Protein AF-A0A424YTF4-F1 (afdb_monomer_lite)

Secondary structure (DSSP, 8-state):
-HHHHHHHHHHHHHHHHHS--TT-------TT-S-------GGGGSHHHHHHHHHHHHHHHHHTS----GGGSGGG--S-SS----EEBTTS--EE-GGGGSGGG-HHHHHHHHHHHTEEEEESHHHHHHIIIII-----HHHHHHHHHHHHHHTTT--SS-TT-----GGGSTT-EEEEEES-HHHHTTS-TTTB--HHHHS-HHHHHHHHHHH-S-EEEEEE--HHHHHHS-THHHHHHHHHHHHHHHHHHTT--TT-HHHHHHHHIIIIITEEESB----GGG---SSSGGGB-HHHHHHHSTHHHH-TT-HHHHHHHHHHHHIIIIIIIIIIIITT-TTTTHHHHHTTTBTTHHHHHHHHHHHHHHHHTTTTTSS-STTPPP--HHHHHHHHHHHHHHHHHHHHH-HHHHHHT-SHHHHHHHHHHHHHHHHHHHHT-HHHHHHHHHHHHHHHHHHHT--SSTTTTHHHHHHHHHSS--STTT---GGG--TTSGGGSS-SSSHHHHHHHH-

InterPro domains:
  IPR003183 Methyl-coenzyme M reductase, alpha subunit, N-terminal [PF02745] (7-283)
  IPR008924 Methyl-coenzyme M reductase, alpha/beta subunit, C-terminal [G3DSA:1.20.840.10] (292-515)
  IPR008924 Methyl-coenzyme M reductase, alpha/beta subunit, C-terminal [SSF48081] (285-514)
  IPR009024 Methyl-coenzyme M reductase, ferredoxin-like fold [SSF55088] (4-284)
  IPR009047 Methyl-coenzyme M reductase, alpha subunit, C-termin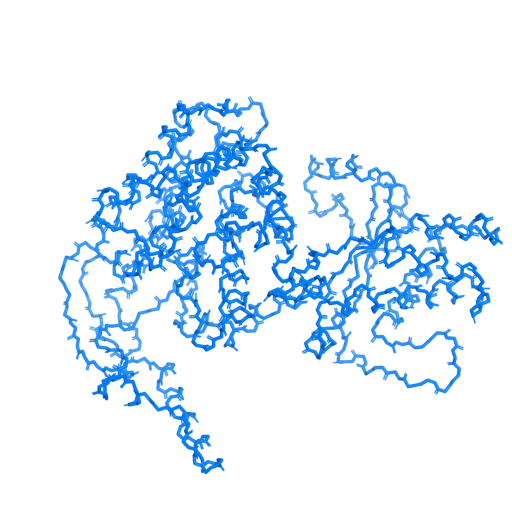al [PF02249] (290-514)
  IPR015811 Methyl-coenzyme M reductase, alpha subunit, N-terminal subdomain 1 [G3DSA:3.90.390.10] (6-116)
  IPR015823 Methyl-coenzyme M reductase, alpha subunit, N-terminal subdomain 2 [G3DSA:3.30.70.470] (117-291)
  IPR016212 Methyl coenzyme M reductase, alpha subunit [TIGR03256] (7-514)

Foldseek 3Di:
DLVVLVVLLQVQLCCFQCPQAQQLPSPGDHLQDPDDDFPLPAQNSHPVSVVVQVVQVVVCVVVVHHGDDQLVPPPSRGPRSGGQTWWAFAPDRDTHRLVCLFCVNDPVLVVLLLQLLQKKKAWCPLVQCLCCVVVVFDDDLVLVQLLQVQLQCPLQFHAQDDPPDDGDDCVQWVVWHKAKEFLPVVSQVSHDPVRYPYLPVQFDPVVSVVVSVVRPGIMMMITGHGSVVCVVDHSLVNLVSSLVSSLNSCCRSRVNPPDDPSSVSSSCRSNPVGMDFQFQAADDVLGDHTSAQLRHALLSLLVSDSVCRVCVFQLLVSLLSLLLSFLSRCQNVNQQPSVHHDPGDSLLRVLSGISSLLVSLLVVLQVVLCVPQVNLLTDDDPSADALDPVLLCVSLVVSLVVLVVCCNSRVSNCVSPVFLLSSLLSSLLSSLLSQCSRHVALLSSQLSSLVSQVVSCVVVVDHGPDCQCQCSVVRNVLSCDPDDLRDDRLSRHACNRVSNVHHRSPRSSSSSSND

Radius of gyration: 25.53 Å; chains: 1; bounding box: 65×65×68 Å

Sequence (515 aa):
MTTDRERKFKKQLEIKFTKEFGDNKQEGGSITDKANKYHRLGVDQDPRKREMKEAGQKIAKERGLVGYNPMMHCGGIPLGQRAITPSFVSGTDIMVEPDDLHYVNNAAMQQMWDDIRRTCVVGLDMAHETLEKRLGIEVTPETINHYLEVLNHALPGGAVVQEYMVETHPALVDDCYVKVFTGDDDLADEIDDQFLIDINKEFPEEQAEQLKESIGKTTWQAAHIPTVVSRTTDGGQTSRWIAMQVGMSFISAYNMCAGEAAVADLSYAAKHAAVVSMGDMLPARRARAPNEPGGLTFGHLSDIVQTSRITPEDPANIALEVVGAGCMLYDQIWLGSYMSGGVGFTQYATAAYTNNILDDNLYYDIDYINDKYDGAANTGTDNKIKPTIDVIKDIGTESTIYGLENYEKYPTALEDHFGGSQRATVMSAAAGAATAIATGHGNAGLSAWYLSMYLHKEAHGRLGFFGYDLQDQCGATNVFSYQSDEGAPVELRGPNYPNYAMNVGHQGGYAAITS

Structure (mmCIF, N/CA/C/O backbone):
data_AF-A0A424YTF4-F1
#
_entry.id   AF-A0A424YTF4-F1
#
loop_
_atom_site.group_PDB
_atom_site.id
_atom_site.type_symbol
_atom_site.label_atom_id
_atom_site.label_alt_id
_atom_site.label_comp_id
_atom_site.label_asym_id
_atom_site.label_entity_id
_atom_site.label_seq_id
_atom_site.pdbx_PDB_ins_code
_atom_site.Cartn_x
_atom_site.Cartn_y
_atom_site.Cartn_z
_atom_site.occupancy
_atom_site.B_iso_or_equiv
_atom_site.auth_seq_id
_atom_site.auth_comp_id
_atom_site.auth_asym_id
_atom_site.auth_atom_id
_atom_site.pdbx_PDB_model_num
ATOM 1 N N . MET A 1 1 ? 21.476 14.503 5.468 1.00 52.72 1 MET A N 1
ATOM 2 C CA . MET A 1 1 ? 21.260 13.096 5.049 1.00 52.72 1 MET A CA 1
ATOM 3 C C . MET A 1 1 ? 21.361 12.945 3.529 1.00 52.72 1 MET A C 1
ATOM 5 O O . MET A 1 1 ? 21.879 11.941 3.055 1.00 52.72 1 MET A O 1
ATOM 9 N N . THR A 1 2 ? 21.004 13.979 2.770 1.00 51.44 2 THR A N 1
ATOM 10 C CA . THR A 1 2 ? 21.038 14.059 1.298 1.00 51.44 2 THR A CA 1
ATOM 11 C C . THR A 1 2 ? 22.383 13.727 0.671 1.00 51.44 2 THR A C 1
ATOM 13 O O . THR A 1 2 ? 22.436 12.896 -0.222 1.00 51.44 2 THR A O 1
ATOM 16 N N . THR A 1 3 ? 23.502 14.240 1.200 1.00 58.59 3 THR A N 1
ATOM 17 C CA . THR A 1 3 ? 24.827 13.867 0.663 1.00 58.59 3 THR A CA 1
ATOM 18 C C . THR A 1 3 ? 25.112 12.367 0.766 1.00 58.59 3 THR A C 1
ATOM 20 O O . THR A 1 3 ? 25.898 11.852 -0.020 1.00 58.59 3 THR A O 1
ATOM 23 N N . ASP A 1 4 ? 24.533 11.647 1.734 1.00 65.38 4 ASP A N 1
ATOM 24 C CA . ASP A 1 4 ? 24.698 10.194 1.871 1.00 65.38 4 ASP A CA 1
ATOM 25 C C . ASP A 1 4 ? 23.806 9.421 0.883 1.00 65.38 4 ASP A C 1
ATOM 27 O O . ASP A 1 4 ? 24.261 8.461 0.261 1.00 65.38 4 ASP A O 1
ATOM 31 N N . ARG A 1 5 ? 22.572 9.891 0.647 1.00 64.88 5 ARG A N 1
ATOM 32 C CA . ARG A 1 5 ? 21.644 9.330 -0.356 1.00 64.88 5 ARG A CA 1
ATOM 33 C C . ARG A 1 5 ? 22.096 9.616 -1.796 1.00 64.88 5 ARG A C 1
ATOM 35 O O . ARG A 1 5 ? 22.134 8.683 -2.593 1.00 64.88 5 ARG A O 1
ATOM 42 N N . GLU A 1 6 ? 22.595 10.818 -2.085 1.00 64.44 6 GLU A N 1
ATOM 43 C CA . GLU A 1 6 ? 23.244 11.176 -3.360 1.00 64.44 6 GLU A CA 1
ATOM 44 C C . GLU A 1 6 ? 24.445 10.263 -3.640 1.00 64.44 6 GLU A C 1
ATOM 46 O O . GLU A 1 6 ? 24.660 9.779 -4.758 1.00 64.44 6 GLU A O 1
ATOM 51 N N . ARG A 1 7 ? 25.221 9.956 -2.592 1.00 72.25 7 ARG A N 1
ATOM 52 C CA . ARG A 1 7 ? 26.309 8.976 -2.664 1.00 72.25 7 ARG A CA 1
ATOM 53 C C . ARG A 1 7 ? 25.785 7.561 -2.938 1.00 72.25 7 ARG A C 1
ATOM 55 O O . ARG A 1 7 ? 26.425 6.848 -3.712 1.00 72.25 7 ARG A O 1
ATOM 62 N N . LYS A 1 8 ? 24.640 7.151 -2.372 1.00 87.00 8 LYS A N 1
ATOM 63 C CA . LYS A 1 8 ? 24.016 5.836 -2.634 1.00 87.00 8 LYS A CA 1
ATOM 64 C C . LYS A 1 8 ? 23.483 5.711 -4.064 1.00 87.00 8 LYS A C 1
ATOM 66 O O . LYS A 1 8 ? 23.843 4.739 -4.725 1.00 87.00 8 LYS A O 1
ATOM 71 N N . PHE A 1 9 ? 22.720 6.688 -4.557 1.00 90.75 9 PHE A N 1
ATOM 72 C CA . PHE A 1 9 ? 22.217 6.746 -5.937 1.00 90.75 9 PHE A CA 1
ATOM 73 C C . PHE A 1 9 ? 23.354 6.568 -6.956 1.00 90.75 9 PHE A C 1
ATOM 75 O O . PHE A 1 9 ? 23.346 5.639 -7.768 1.00 90.75 9 PHE A O 1
ATOM 82 N N . LYS A 1 10 ? 24.408 7.389 -6.850 1.00 93.31 10 LYS A N 1
ATOM 83 C CA . LYS A 1 10 ? 25.562 7.329 -7.763 1.00 93.31 10 LYS A CA 1
ATOM 84 C C . LYS A 1 10 ? 26.305 6.000 -7.667 1.00 93.31 10 LYS A C 1
ATOM 86 O O . LYS A 1 10 ? 26.603 5.399 -8.696 1.00 93.31 10 LYS A O 1
ATOM 91 N N . LYS A 1 11 ? 26.571 5.520 -6.445 1.00 92.25 11 LYS A N 1
ATOM 92 C CA . LYS A 1 11 ? 27.257 4.239 -6.196 1.00 92.25 11 LYS A CA 1
ATOM 93 C C . LYS A 1 11 ? 26.489 3.065 -6.804 1.00 92.25 11 LYS A C 1
ATOM 95 O O . LYS A 1 11 ? 27.097 2.182 -7.404 1.00 92.25 11 LYS A O 1
ATOM 100 N N . GLN A 1 12 ? 25.171 3.027 -6.637 1.00 93.81 12 GLN A N 1
ATOM 101 C CA . GLN A 1 12 ? 24.347 1.929 -7.139 1.00 93.81 12 GLN A CA 1
ATOM 102 C C . GLN A 1 12 ? 24.216 1.966 -8.659 1.00 93.81 12 GLN A C 1
ATOM 104 O O . GLN A 1 12 ? 24.356 0.919 -9.288 1.00 93.81 12 GLN A O 1
ATOM 109 N N . LEU A 1 13 ? 24.058 3.148 -9.266 1.00 95.50 13 LEU A N 1
ATOM 110 C CA . LEU A 1 13 ? 24.103 3.278 -10.724 1.00 95.50 13 LEU A CA 1
ATOM 111 C C . LEU A 1 13 ? 25.470 2.916 -11.305 1.00 95.50 13 LEU A C 1
ATOM 113 O O . LEU A 1 13 ? 25.534 2.302 -12.368 1.00 95.50 13 LEU A O 1
ATOM 117 N N . GLU A 1 14 ? 26.557 3.255 -10.611 1.00 95.12 14 GLU A N 1
ATOM 118 C CA . GLU A 1 14 ? 27.898 2.837 -11.008 1.00 95.12 14 GLU A CA 1
ATOM 119 C C . GLU A 1 14 ? 27.985 1.310 -11.014 1.00 95.12 14 GLU A C 1
ATOM 121 O O . GLU A 1 14 ? 28.302 0.722 -12.041 1.00 95.12 14 GLU A O 1
ATOM 126 N N . ILE A 1 15 ? 27.594 0.638 -9.928 1.00 94.56 15 ILE A N 1
ATOM 127 C CA . ILE A 1 15 ? 27.599 -0.830 -9.894 1.00 94.56 15 ILE A CA 1
ATOM 128 C C . ILE A 1 15 ? 26.687 -1.421 -10.982 1.00 94.56 15 ILE A C 1
ATOM 130 O O . ILE A 1 15 ? 27.102 -2.339 -11.681 1.00 94.56 15 ILE A O 1
ATOM 134 N N . LYS A 1 16 ? 25.476 -0.886 -11.158 1.00 96.31 16 LYS A N 1
ATOM 135 C CA . LYS A 1 16 ? 24.476 -1.389 -12.111 1.00 96.31 16 LYS A CA 1
ATOM 136 C C . LYS A 1 16 ? 24.934 -1.311 -13.570 1.00 96.31 16 LYS A C 1
ATOM 138 O O . LYS A 1 16 ? 24.582 -2.194 -14.351 1.00 96.31 16 LYS A O 1
ATOM 143 N N . PHE A 1 17 ? 25.666 -0.262 -13.950 1.00 96.81 17 PHE A N 1
ATOM 144 C CA . PHE A 1 17 ? 25.987 0.023 -15.354 1.00 96.81 17 PHE A CA 1
ATOM 145 C C . PHE A 1 17 ? 27.470 -0.084 -15.717 1.00 96.81 17 PHE A C 1
ATOM 147 O O . PHE A 1 17 ? 27.778 -0.164 -16.902 1.00 96.81 17 PHE A O 1
ATOM 154 N N . THR A 1 18 ? 28.387 -0.098 -14.747 1.00 95.19 18 THR A N 1
ATOM 155 C CA . THR A 1 18 ? 29.839 -0.150 -15.012 1.00 95.19 18 THR A CA 1
ATOM 156 C C . THR A 1 18 ? 30.505 -1.421 -14.492 1.00 95.19 18 THR A C 1
ATOM 158 O O . THR A 1 18 ? 31.697 -1.623 -14.735 1.00 95.19 18 THR A O 1
ATOM 161 N N . LYS A 1 19 ? 29.757 -2.295 -13.805 1.00 95.44 19 LYS A N 1
ATOM 162 C CA . LYS A 1 19 ? 30.227 -3.613 -13.367 1.00 95.44 19 LYS A CA 1
ATOM 163 C C . LYS A 1 19 ? 29.386 -4.726 -13.972 1.00 95.44 19 LYS A C 1
ATOM 165 O O . LYS A 1 19 ? 28.186 -4.578 -14.199 1.00 95.44 19 LYS A O 1
ATOM 170 N N . GLU A 1 20 ? 30.048 -5.850 -14.216 1.00 96.81 20 GLU A N 1
ATOM 171 C CA . GLU A 1 20 ? 29.421 -6.995 -14.850 1.00 96.81 20 GLU A CA 1
ATOM 172 C C . GLU A 1 20 ? 28.371 -7.607 -13.921 1.00 96.81 20 GLU A C 1
ATOM 174 O O . GLU A 1 20 ? 28.568 -7.733 -12.709 1.00 96.81 20 GLU A O 1
ATOM 179 N N . PHE A 1 21 ? 27.253 -8.002 -14.520 1.00 97.06 21 PHE A N 1
ATOM 180 C CA . PHE A 1 21 ? 26.194 -8.747 -13.865 1.00 97.06 21 PHE A CA 1
ATOM 181 C C . PHE A 1 21 ? 25.816 -9.941 -14.737 1.00 97.06 21 PHE A C 1
ATOM 183 O O . PHE A 1 21 ? 25.440 -9.777 -15.901 1.00 97.06 21 PHE A O 1
ATOM 190 N N . GLY A 1 22 ? 25.978 -11.149 -14.195 1.00 96.81 22 GLY A N 1
ATOM 191 C CA . GLY A 1 22 ? 25.961 -12.358 -15.010 1.00 96.81 22 GLY A CA 1
ATOM 192 C C . GLY A 1 22 ? 27.094 -12.332 -16.037 1.00 96.81 22 GLY A C 1
ATOM 193 O O . GLY A 1 22 ? 28.249 -12.162 -15.671 1.00 96.81 22 GLY A O 1
ATOM 194 N N . ASP A 1 23 ? 26.736 -12.469 -17.310 1.00 97.62 23 ASP A N 1
ATOM 195 C CA . ASP A 1 23 ? 27.637 -12.412 -18.465 1.00 97.62 23 ASP A CA 1
ATOM 196 C C . ASP A 1 23 ? 27.289 -11.208 -19.375 1.00 97.62 23 ASP A C 1
ATOM 198 O O . ASP A 1 23 ? 27.420 -11.278 -20.602 1.00 97.62 23 ASP A O 1
ATOM 202 N N . ASN A 1 24 ? 26.755 -10.112 -18.808 1.00 97.25 24 ASN A N 1
ATOM 203 C CA . ASN A 1 24 ? 26.277 -8.938 -19.560 1.00 97.25 24 ASN A CA 1
ATOM 204 C C . ASN A 1 24 ? 27.387 -8.045 -20.146 1.00 97.25 24 ASN A C 1
ATOM 206 O O . ASN A 1 24 ? 27.088 -7.148 -20.946 1.00 97.25 24 ASN A O 1
ATOM 210 N N . LYS A 1 25 ? 28.655 -8.305 -19.790 1.00 96.69 25 LYS A N 1
ATOM 211 C CA . LYS A 1 25 ? 29.852 -7.599 -20.277 1.00 96.69 25 LYS A CA 1
ATOM 212 C C . LYS A 1 25 ? 29.851 -6.087 -20.035 1.00 96.69 25 LYS A C 1
ATOM 214 O O . LYS A 1 25 ? 30.463 -5.337 -20.797 1.00 96.69 25 LYS A O 1
ATOM 219 N N . GLN A 1 26 ? 29.151 -5.608 -19.007 1.00 94.94 26 GLN A N 1
ATOM 220 C CA . GLN A 1 26 ? 29.313 -4.229 -18.537 1.00 94.94 26 GLN A CA 1
ATOM 221 C C . GLN A 1 26 ? 30.628 -4.123 -17.744 1.00 94.94 26 GLN A C 1
ATOM 223 O O . GLN A 1 26 ? 30.646 -4.249 -16.532 1.00 94.94 26 GLN A O 1
ATOM 228 N N . GLU A 1 27 ? 31.757 -3.948 -18.434 1.00 88.69 27 GLU A N 1
ATOM 229 C CA . GLU A 1 27 ? 33.110 -4.012 -17.839 1.00 88.69 27 GLU A CA 1
ATOM 230 C C . GLU A 1 27 ? 33.762 -2.626 -17.626 1.00 88.69 27 GLU A C 1
ATOM 232 O O . GLU A 1 27 ? 34.988 -2.496 -17.596 1.00 88.69 27 GLU A O 1
ATOM 237 N N . GLY A 1 28 ? 32.963 -1.563 -17.515 1.00 90.31 28 GLY A N 1
ATOM 238 C CA . GLY A 1 28 ? 33.446 -0.213 -17.219 1.00 90.31 28 GLY A CA 1
ATOM 239 C C . GLY A 1 28 ? 32.563 0.892 -17.793 1.00 90.31 28 GLY A C 1
ATOM 240 O O . GLY A 1 28 ? 31.452 0.644 -18.251 1.00 90.31 28 GLY A O 1
ATOM 241 N N . GLY A 1 29 ? 33.082 2.120 -17.776 1.00 92.69 29 GLY A N 1
ATOM 242 C CA . GLY A 1 29 ? 32.375 3.334 -18.198 1.00 92.69 29 GLY A CA 1
ATOM 243 C C . GLY A 1 29 ? 32.126 4.291 -17.035 1.00 92.69 29 GLY A C 1
ATOM 244 O O . GLY A 1 29 ? 32.526 4.028 -15.900 1.00 92.69 29 GLY A O 1
ATOM 245 N N . SER A 1 30 ? 31.482 5.416 -17.330 1.00 94.75 30 SER A N 1
ATOM 246 C CA . SER A 1 30 ? 31.022 6.392 -16.344 1.00 94.75 30 SER A CA 1
ATOM 247 C C . SER A 1 30 ? 29.502 6.506 -16.371 1.00 94.75 30 SER A C 1
ATOM 249 O O . SER A 1 30 ? 28.879 6.472 -17.430 1.00 94.75 30 SER A O 1
ATOM 251 N N . ILE A 1 31 ? 28.896 6.758 -15.209 1.00 95.50 31 ILE A N 1
ATOM 252 C CA . ILE A 1 31 ? 27.454 7.030 -15.092 1.00 95.50 31 ILE A CA 1
ATOM 253 C C . ILE A 1 31 ? 27.006 8.318 -15.810 1.00 95.50 31 ILE A C 1
ATOM 255 O O . ILE A 1 31 ? 25.814 8.560 -15.980 1.00 95.50 31 ILE A O 1
ATOM 259 N N . THR A 1 32 ? 27.957 9.150 -16.238 1.00 96.94 32 THR A N 1
ATOM 260 C CA . THR A 1 32 ? 27.725 10.384 -17.005 1.00 96.94 32 THR A CA 1
ATOM 261 C C . THR A 1 32 ? 27.920 10.213 -18.517 1.00 96.94 32 THR A C 1
ATOM 263 O O . THR A 1 32 ? 27.684 11.157 -19.277 1.00 96.94 32 THR A O 1
ATOM 266 N N . ASP A 1 33 ? 28.344 9.032 -18.981 1.00 96.81 33 ASP A N 1
ATOM 267 C CA . ASP A 1 33 ? 28.593 8.787 -20.401 1.00 96.81 33 ASP A CA 1
ATOM 268 C C . ASP A 1 33 ? 27.283 8.739 -21.196 1.00 96.81 33 ASP A C 1
ATOM 270 O O . ASP A 1 33 ? 26.333 8.044 -20.848 1.00 96.81 33 ASP A O 1
ATOM 274 N N . LYS A 1 34 ? 27.237 9.458 -22.324 1.00 97.06 34 LYS A N 1
ATOM 275 C CA . LYS A 1 34 ? 26.052 9.527 -23.205 1.00 97.06 34 LYS A CA 1
ATOM 276 C C . LYS A 1 34 ? 25.992 8.414 -24.253 1.00 97.06 34 LYS A C 1
ATOM 278 O O . LYS A 1 34 ? 25.061 8.373 -25.053 1.00 97.06 34 LYS A O 1
ATOM 283 N N . ALA A 1 35 ? 27.006 7.556 -24.302 1.00 94.81 35 ALA A N 1
ATOM 284 C CA . ALA A 1 35 ? 27.104 6.472 -25.264 1.00 94.81 35 ALA A CA 1
ATOM 285 C C . ALA A 1 35 ? 27.594 5.205 -24.567 1.00 94.81 35 ALA A C 1
ATOM 287 O O . ALA A 1 35 ? 28.583 5.239 -23.844 1.00 94.81 35 ALA A O 1
ATOM 288 N N . ASN A 1 36 ? 26.930 4.086 -24.850 1.00 93.19 36 ASN A N 1
ATOM 289 C CA . ASN A 1 36 ? 27.323 2.765 -24.377 1.00 93.19 36 ASN A CA 1
ATOM 290 C C . ASN A 1 36 ? 27.306 1.759 -25.542 1.00 93.19 36 ASN A C 1
ATOM 292 O O . ASN A 1 36 ? 26.618 1.945 -26.551 1.00 93.19 36 ASN A O 1
ATOM 296 N N . LYS A 1 37 ? 28.084 0.682 -25.421 1.00 94.62 37 LYS A N 1
ATOM 297 C CA . LYS A 1 37 ? 28.146 -0.401 -26.401 1.00 94.62 37 LYS A CA 1
ATOM 298 C C . LYS A 1 37 ? 27.124 -1.482 -26.056 1.00 94.62 37 LYS A C 1
ATOM 300 O O . LYS A 1 37 ? 27.206 -2.135 -25.023 1.00 94.62 37 LYS A O 1
ATOM 305 N N . TYR A 1 38 ? 26.211 -1.760 -26.984 1.00 96.62 38 TYR A N 1
ATOM 306 C CA . TYR A 1 38 ? 25.272 -2.875 -26.850 1.00 96.62 38 TYR A CA 1
ATOM 307 C C . TYR A 1 38 ? 25.831 -4.155 -27.476 1.00 96.62 38 TYR A C 1
ATOM 309 O O . TYR A 1 38 ? 26.050 -4.233 -28.688 1.00 96.62 38 TYR A O 1
ATOM 317 N N . HIS A 1 39 ? 26.049 -5.171 -26.640 1.00 96.88 39 HIS A N 1
ATOM 318 C CA . HIS A 1 39 ? 26.687 -6.432 -27.027 1.00 96.88 39 HIS A CA 1
ATOM 319 C C . HIS A 1 39 ? 25.746 -7.445 -27.694 1.00 96.88 39 HIS A C 1
ATOM 321 O O . HIS A 1 39 ? 26.234 -8.409 -28.279 1.00 96.88 39 HIS A O 1
ATOM 327 N N . ARG A 1 40 ? 24.422 -7.220 -27.651 1.00 97.31 40 ARG A N 1
ATOM 328 C CA . ARG A 1 40 ? 23.401 -8.072 -28.295 1.00 97.31 40 ARG A CA 1
ATOM 329 C C . ARG A 1 40 ? 23.496 -9.547 -27.892 1.00 97.31 40 ARG A C 1
ATOM 331 O O . ARG A 1 40 ? 23.355 -10.439 -28.724 1.00 97.31 40 ARG A O 1
ATOM 338 N N . LEU A 1 41 ? 23.755 -9.789 -26.610 1.00 97.69 41 LEU A N 1
ATOM 339 C CA . LEU A 1 41 ? 23.998 -11.124 -26.057 1.00 97.69 41 LEU A CA 1
ATOM 340 C C . LEU A 1 41 ? 22.709 -11.943 -25.897 1.00 97.69 41 LEU A C 1
ATOM 342 O O . LEU A 1 41 ? 22.762 -13.156 -25.713 1.00 97.69 41 LEU A O 1
ATOM 346 N N . GLY A 1 42 ? 21.548 -11.294 -26.003 1.00 97.75 42 GLY A N 1
ATOM 347 C CA . GLY A 1 42 ? 20.262 -11.945 -25.823 1.00 97.75 42 GLY A CA 1
ATOM 348 C C . GLY A 1 42 ? 20.002 -12.267 -24.351 1.00 97.75 42 GLY A C 1
ATOM 349 O O . GLY A 1 42 ? 20.625 -11.704 -23.452 1.00 97.75 42 GLY A O 1
ATOM 350 N N . VAL A 1 43 ? 19.084 -13.198 -24.105 1.00 97.44 43 VAL A N 1
ATOM 351 C CA . VAL A 1 43 ? 18.728 -13.643 -22.749 1.00 97.44 43 VAL A CA 1
ATOM 352 C C . VAL A 1 43 ? 19.844 -14.419 -22.052 1.00 97.44 43 VAL A C 1
ATOM 354 O O . VAL A 1 43 ? 19.831 -14.525 -20.836 1.00 97.44 43 VAL A O 1
ATOM 357 N N . ASP A 1 44 ? 20.813 -14.947 -22.801 1.00 97.75 44 ASP A N 1
ATOM 358 C CA . ASP A 1 44 ? 21.845 -15.831 -22.250 1.00 97.75 44 ASP A CA 1
ATOM 359 C C . ASP A 1 44 ? 22.903 -15.077 -21.417 1.00 97.75 44 ASP A C 1
ATOM 361 O O . ASP A 1 44 ? 23.721 -15.714 -20.759 1.00 97.75 44 ASP A O 1
ATOM 365 N N . GLN A 1 45 ? 22.866 -13.739 -21.414 1.00 98.12 45 GLN A N 1
ATOM 366 C CA . GLN A 1 45 ? 23.706 -12.904 -20.548 1.00 98.12 45 GLN A CA 1
ATOM 367 C C . GLN A 1 45 ? 23.285 -12.933 -19.074 1.00 98.12 45 GLN A C 1
ATOM 369 O O . GLN A 1 45 ? 24.076 -12.600 -18.200 1.00 98.12 45 GLN A O 1
ATOM 374 N N . ASP A 1 46 ? 22.033 -13.286 -18.800 1.00 98.56 46 ASP A N 1
ATOM 375 C CA . ASP A 1 46 ? 21.427 -13.187 -17.479 1.00 98.56 46 ASP A CA 1
ATOM 376 C C . ASP A 1 46 ? 21.221 -14.610 -16.919 1.00 98.56 46 ASP A C 1
ATOM 378 O O . ASP A 1 46 ? 20.640 -15.473 -17.597 1.00 98.56 46 ASP A O 1
ATOM 382 N N . PRO A 1 47 ? 21.739 -14.915 -15.715 1.00 98.25 47 PRO A N 1
ATOM 383 C CA . PRO A 1 47 ? 21.630 -16.247 -15.134 1.00 98.25 47 PRO A CA 1
ATOM 384 C C . PRO A 1 47 ? 20.178 -16.639 -14.830 1.00 98.25 47 PRO A C 1
ATOM 386 O O . PRO A 1 47 ? 19.798 -17.775 -15.127 1.00 98.25 47 PRO A O 1
ATOM 389 N N . ARG A 1 48 ? 19.337 -15.717 -14.346 1.00 98.56 48 ARG A N 1
ATOM 390 C CA . ARG A 1 48 ? 17.913 -15.973 -14.102 1.00 98.56 48 ARG A CA 1
ATOM 391 C C . ARG A 1 48 ? 17.172 -16.256 -15.405 1.00 98.56 48 ARG A C 1
ATOM 393 O O . ARG A 1 48 ? 16.397 -17.210 -15.487 1.00 98.56 48 ARG A O 1
ATOM 400 N N . LYS A 1 49 ? 17.447 -15.508 -16.475 1.00 98.56 49 LYS A N 1
ATOM 401 C CA . LYS A 1 49 ? 16.840 -15.778 -17.789 1.00 98.56 49 LYS A CA 1
ATOM 402 C C . LYS A 1 49 ? 17.246 -17.133 -18.368 1.00 98.56 49 LYS A C 1
ATOM 404 O O . LYS A 1 49 ? 16.411 -17.784 -19.009 1.00 98.56 49 LYS A O 1
ATOM 409 N N . ARG A 1 50 ? 18.494 -17.570 -18.159 1.00 98.31 50 ARG A N 1
ATOM 410 C CA . ARG A 1 50 ? 18.951 -18.918 -18.545 1.00 98.31 50 ARG A CA 1
ATOM 411 C C . ARG A 1 50 ? 18.188 -19.999 -17.788 1.00 98.31 50 ARG A C 1
ATOM 413 O O . ARG A 1 50 ? 17.650 -20.900 -18.428 1.00 98.31 50 ARG A O 1
ATOM 420 N N . GLU A 1 51 ? 18.043 -19.851 -16.475 1.00 98.62 51 GLU A N 1
ATOM 421 C CA . GLU A 1 51 ? 17.240 -20.762 -15.653 1.00 98.62 51 GLU A CA 1
ATOM 422 C C . GLU A 1 51 ? 15.790 -20.853 -16.163 1.00 98.62 51 GLU A C 1
ATOM 424 O O . GLU A 1 51 ? 15.274 -21.946 -16.408 1.00 98.62 51 GLU A O 1
ATOM 429 N N . MET A 1 52 ? 15.145 -19.711 -16.429 1.00 98.56 52 MET A N 1
ATOM 430 C CA . MET A 1 52 ? 13.775 -19.668 -16.962 1.00 98.56 52 MET A CA 1
ATOM 431 C C . MET A 1 52 ? 13.657 -20.365 -18.324 1.00 98.56 52 MET A C 1
ATOM 433 O O . MET A 1 52 ? 12.673 -21.059 -18.594 1.00 98.56 52 MET A O 1
ATOM 437 N N . LYS A 1 53 ? 14.651 -20.189 -19.205 1.00 97.75 53 LYS A N 1
ATOM 438 C CA . LYS A 1 53 ? 14.708 -20.839 -20.524 1.00 97.75 53 LYS A CA 1
ATOM 439 C C . LYS A 1 53 ? 14.796 -22.359 -20.381 1.00 97.75 53 LYS A C 1
ATOM 441 O O . LYS A 1 53 ? 14.049 -23.065 -21.058 1.00 97.75 53 LYS A O 1
ATOM 446 N N . GLU A 1 54 ? 15.653 -22.859 -19.495 1.00 98.12 54 GLU A N 1
ATOM 447 C CA . GLU A 1 54 ? 15.800 -24.294 -19.224 1.00 98.12 54 GLU A CA 1
ATOM 448 C C . GLU A 1 54 ? 14.523 -24.895 -18.621 1.00 98.12 54 GLU A C 1
ATOM 450 O O . GLU A 1 54 ? 14.009 -25.901 -19.123 1.00 98.12 54 GLU A O 1
ATOM 455 N N . ALA A 1 55 ? 13.951 -24.241 -17.605 1.00 98.31 55 ALA A N 1
ATOM 456 C CA . ALA A 1 55 ? 12.695 -24.656 -16.987 1.00 98.31 55 ALA A CA 1
ATOM 457 C C . ALA A 1 55 ? 11.543 -24.686 -18.005 1.00 98.31 55 ALA A C 1
ATOM 459 O O . ALA A 1 55 ? 10.807 -25.672 -18.096 1.00 98.31 55 ALA A O 1
ATOM 460 N N . GLY A 1 56 ? 11.423 -23.644 -18.834 1.00 97.88 56 GLY A N 1
ATOM 461 C CA . GLY A 1 56 ? 10.416 -23.551 -19.890 1.00 97.88 56 GLY A CA 1
ATOM 462 C C . GLY A 1 56 ? 10.496 -24.694 -20.902 1.00 97.88 56 GLY A C 1
ATOM 463 O O . GLY A 1 56 ? 9.470 -25.283 -21.256 1.00 97.88 56 GLY A O 1
ATOM 464 N N . GLN A 1 57 ? 11.709 -25.054 -21.327 1.00 97.25 57 GLN A N 1
ATOM 465 C CA . GLN A 1 57 ? 11.950 -26.169 -22.246 1.00 97.25 57 GLN A CA 1
ATOM 466 C C . GLN A 1 57 ? 11.629 -27.526 -21.610 1.00 97.25 57 GLN A C 1
ATOM 468 O O . GLN A 1 57 ? 11.000 -28.372 -22.254 1.00 97.25 57 GLN A O 1
ATOM 473 N N . LYS A 1 58 ? 12.014 -27.726 -20.343 1.00 98.06 58 LYS A N 1
ATOM 474 C CA . LYS A 1 58 ? 11.692 -28.937 -19.580 1.00 98.06 58 LYS A CA 1
ATOM 475 C C . LYS A 1 58 ? 10.178 -29.124 -19.458 1.00 98.06 58 LYS A C 1
ATOM 477 O O . LYS A 1 58 ? 9.665 -30.166 -19.862 1.00 98.06 58 LYS A O 1
ATOM 482 N N . ILE A 1 59 ? 9.463 -28.091 -19.010 1.00 98.31 59 ILE A N 1
ATOM 483 C CA . ILE A 1 59 ? 8.000 -28.106 -18.863 1.00 98.31 59 ILE A CA 1
ATOM 484 C C . ILE A 1 59 ? 7.323 -28.379 -20.207 1.00 98.31 59 ILE A C 1
ATOM 486 O O . ILE A 1 59 ? 6.417 -29.207 -20.281 1.00 98.31 59 ILE A O 1
ATOM 490 N N . ALA A 1 60 ? 7.766 -27.714 -21.280 1.00 98.00 60 ALA A N 1
ATOM 491 C CA . ALA A 1 60 ? 7.195 -27.901 -22.611 1.00 98.00 60 ALA A CA 1
ATOM 492 C C . ALA A 1 60 ? 7.297 -29.358 -23.086 1.00 98.00 60 ALA A C 1
ATOM 494 O O . ALA A 1 60 ? 6.343 -29.895 -23.653 1.00 98.00 60 ALA A O 1
ATOM 495 N N . LYS A 1 61 ? 8.437 -30.005 -22.815 1.00 97.62 61 LYS A N 1
ATOM 496 C CA . LYS A 1 61 ? 8.669 -31.418 -23.122 1.00 97.62 61 LYS A CA 1
ATOM 497 C C . LYS A 1 61 ? 7.805 -32.340 -22.263 1.00 97.62 61 LYS A C 1
ATOM 499 O O . LYS A 1 61 ? 7.184 -33.244 -22.810 1.00 97.62 61 LYS A O 1
ATOM 504 N N . GLU A 1 62 ? 7.762 -32.119 -20.951 1.00 98.00 62 GLU A N 1
ATOM 505 C CA . GLU A 1 62 ? 7.015 -32.963 -20.007 1.00 98.00 62 GLU A CA 1
ATOM 506 C C . GLU A 1 62 ? 5.508 -32.943 -20.277 1.00 98.00 62 GLU A C 1
ATOM 508 O O . GLU A 1 62 ? 4.865 -33.990 -20.260 1.00 98.00 62 GLU A O 1
ATOM 513 N N . ARG A 1 63 ? 4.946 -31.771 -20.591 1.00 97.88 63 ARG A N 1
ATOM 514 C CA . ARG A 1 63 ? 3.506 -31.621 -20.850 1.00 97.88 63 ARG A CA 1
ATOM 515 C C . ARG A 1 63 ? 3.093 -31.855 -22.307 1.00 97.88 63 ARG A C 1
ATOM 517 O O . ARG A 1 63 ? 1.902 -31.857 -22.600 1.00 97.88 63 ARG A O 1
ATOM 524 N N . GLY A 1 64 ? 4.052 -31.967 -23.231 1.00 97.62 64 GLY A N 1
ATOM 525 C CA . GLY A 1 64 ? 3.789 -32.123 -24.667 1.00 97.62 64 GLY A CA 1
ATOM 526 C C . GLY A 1 64 ? 3.147 -30.904 -25.349 1.00 97.62 64 GLY A C 1
ATOM 527 O O . GLY A 1 64 ? 2.476 -31.060 -26.366 1.00 97.62 64 GLY A O 1
ATOM 528 N N . LEU A 1 65 ? 3.331 -29.694 -24.808 1.00 96.94 65 LEU A N 1
ATOM 529 C CA . LEU A 1 65 ? 2.757 -28.444 -25.327 1.00 96.94 65 LEU A CA 1
ATOM 530 C C . LEU A 1 65 ? 3.779 -27.310 -25.207 1.00 96.94 65 LEU A C 1
ATOM 532 O O . LEU A 1 65 ? 4.397 -27.158 -24.152 1.00 96.94 65 LEU A O 1
ATOM 536 N N . VAL A 1 66 ? 3.911 -26.483 -26.252 1.00 95.19 66 VAL A N 1
ATOM 537 C CA . VAL A 1 66 ? 4.847 -25.340 -26.302 1.00 95.19 66 VAL A CA 1
ATOM 538 C C . VAL A 1 66 ? 4.766 -24.511 -25.020 1.00 95.19 66 VAL A C 1
ATOM 540 O O . VAL A 1 66 ? 3.672 -24.145 -24.598 1.00 95.19 66 VAL A O 1
ATOM 543 N N . GLY A 1 67 ? 5.912 -24.248 -24.388 1.00 94.06 67 GLY A N 1
ATOM 544 C CA . GLY A 1 67 ? 6.056 -23.464 -23.156 1.00 94.06 67 GLY A CA 1
ATOM 545 C C . GLY A 1 67 ? 6.850 -22.178 -23.364 1.00 94.06 67 GLY A C 1
ATOM 546 O O . GLY A 1 67 ? 6.958 -21.689 -24.488 1.00 94.06 67 GLY A O 1
ATOM 547 N N . TYR A 1 68 ? 7.403 -21.634 -22.276 1.00 97.56 68 TYR A N 1
ATOM 548 C CA . TYR A 1 68 ? 8.251 -20.445 -22.344 1.00 97.56 68 TYR A CA 1
ATOM 549 C C . TYR A 1 68 ? 9.415 -20.668 -23.319 1.00 97.56 68 TYR A C 1
ATOM 551 O O . TYR A 1 68 ? 10.186 -21.621 -23.194 1.00 97.56 68 TYR A O 1
ATOM 559 N N . ASN A 1 69 ? 9.511 -19.786 -24.311 1.00 96.50 69 ASN A N 1
ATOM 560 C CA . ASN A 1 69 ? 10.542 -19.804 -25.334 1.00 96.50 69 ASN A CA 1
ATOM 561 C C . ASN A 1 69 ? 10.912 -18.353 -25.689 1.00 96.50 69 ASN A C 1
ATOM 5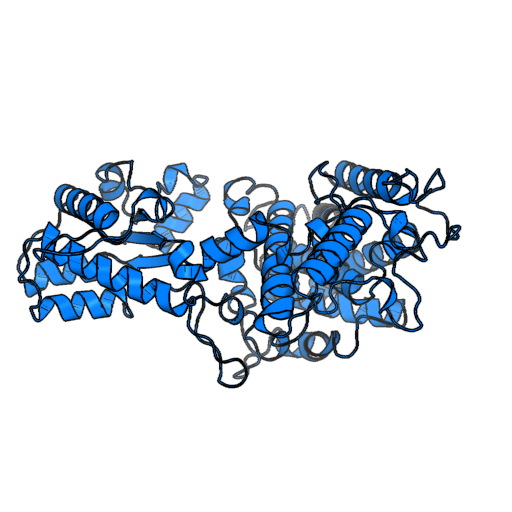63 O O . ASN A 1 69 ? 10.119 -17.681 -26.356 1.00 96.50 69 ASN A O 1
ATOM 567 N N . PRO A 1 70 ? 12.111 -17.873 -25.304 1.00 96.56 70 PRO A N 1
ATOM 568 C CA . PRO A 1 70 ? 12.569 -16.514 -25.600 1.00 96.56 70 PRO A CA 1
ATOM 569 C C . PRO A 1 70 ? 12.535 -16.135 -27.089 1.00 96.56 70 PRO A C 1
ATOM 571 O O . PRO A 1 70 ? 12.428 -14.958 -27.421 1.00 96.56 70 PRO A O 1
ATOM 574 N N . MET A 1 71 ? 12.588 -17.121 -27.992 1.00 96.00 71 MET A N 1
ATOM 575 C CA . MET A 1 71 ? 12.568 -16.899 -29.443 1.00 96.00 71 MET A CA 1
ATOM 576 C C . MET A 1 71 ? 11.179 -16.581 -30.002 1.00 96.00 71 MET A C 1
ATOM 578 O O . MET A 1 71 ? 11.068 -16.196 -31.161 1.00 96.00 71 MET A O 1
ATOM 582 N N . MET A 1 72 ? 10.121 -16.722 -29.201 1.00 96.38 72 MET A N 1
ATOM 583 C CA . MET A 1 72 ? 8.774 -16.301 -29.601 1.00 96.38 72 MET A CA 1
ATOM 584 C C . MET A 1 72 ? 8.574 -14.785 -29.497 1.00 96.38 72 MET A C 1
ATOM 586 O O . MET A 1 72 ? 7.535 -14.278 -29.916 1.00 96.38 72 MET A O 1
ATOM 590 N N . HIS A 1 73 ? 9.549 -14.054 -28.948 1.00 96.69 73 HIS A N 1
ATOM 591 C CA . HIS A 1 73 ? 9.517 -12.598 -28.927 1.00 96.69 73 HIS A CA 1
ATOM 592 C C . HIS A 1 73 ? 9.500 -12.024 -30.358 1.00 96.69 73 HIS A C 1
ATOM 594 O O . HIS A 1 73 ? 10.000 -12.640 -31.303 1.00 96.69 73 HIS A O 1
ATOM 600 N N . CYS A 1 74 ? 8.882 -10.850 -30.523 1.00 92.56 74 CYS A N 1
ATOM 601 C CA . CYS A 1 74 ? 8.563 -10.263 -31.824 1.00 92.56 74 CYS A CA 1
ATOM 602 C C . CYS A 1 74 ? 9.769 -10.248 -32.780 1.00 92.56 74 CYS A C 1
ATOM 604 O O . CYS A 1 74 ? 10.879 -9.859 -32.410 1.00 92.56 74 CYS A O 1
ATOM 606 N N . GLY A 1 75 ? 9.544 -10.699 -34.017 1.00 88.12 75 GLY A N 1
ATOM 607 C CA . GLY A 1 75 ? 10.585 -10.804 -35.043 1.00 88.12 75 GLY A CA 1
ATOM 608 C C . GLY A 1 75 ? 11.607 -11.923 -34.813 1.00 88.12 75 GLY A C 1
ATOM 609 O O . GLY A 1 75 ? 12.610 -11.962 -35.518 1.00 88.12 75 GLY A O 1
ATOM 610 N N . GLY A 1 76 ? 11.388 -12.815 -33.840 1.00 89.44 76 GLY A N 1
ATOM 611 C CA . GLY A 1 76 ? 12.357 -13.844 -33.459 1.00 89.44 76 GLY A CA 1
ATOM 612 C C . GLY A 1 76 ? 13.580 -13.284 -32.728 1.00 89.44 76 GLY A C 1
ATOM 613 O O . GLY A 1 76 ? 14.600 -13.962 -32.633 1.00 89.44 76 GLY A O 1
ATOM 614 N N . ILE A 1 77 ? 13.506 -12.040 -32.244 1.00 93.81 77 ILE A N 1
ATOM 615 C CA . ILE A 1 77 ? 14.603 -11.359 -31.553 1.00 93.81 77 ILE A CA 1
ATOM 616 C C . ILE A 1 77 ? 14.360 -11.484 -30.048 1.00 93.81 77 ILE A C 1
ATOM 618 O O . ILE A 1 77 ? 13.406 -10.875 -29.563 1.00 93.81 77 ILE A O 1
ATOM 622 N N . PRO A 1 78 ? 15.186 -12.227 -29.293 1.00 95.31 78 PRO A N 1
ATOM 623 C CA . PRO A 1 78 ? 15.003 -12.362 -27.853 1.00 95.31 78 PRO A CA 1
ATOM 624 C C . PRO A 1 78 ? 15.340 -11.058 -27.114 1.00 95.31 78 PRO A C 1
ATOM 626 O O . PRO A 1 78 ? 16.061 -10.193 -27.629 1.00 95.31 78 PRO A O 1
ATOM 629 N N . LEU A 1 79 ? 14.860 -10.954 -25.871 1.00 97.44 79 LEU A N 1
ATOM 630 C CA . LEU A 1 79 ? 15.258 -9.910 -24.916 1.00 97.44 79 LEU A CA 1
ATOM 631 C C . LEU A 1 79 ? 16.784 -9.877 -24.717 1.00 97.44 79 LEU A C 1
ATOM 633 O O . LEU A 1 79 ? 17.475 -10.827 -25.069 1.00 97.44 79 LEU A O 1
ATOM 637 N N . GLY A 1 80 ? 17.308 -8.791 -24.139 1.00 97.38 80 GLY A N 1
ATOM 638 C CA . GLY A 1 80 ? 18.746 -8.650 -23.866 1.00 97.38 80 GLY A CA 1
ATOM 639 C C . GLY A 1 80 ? 19.574 -8.183 -25.070 1.00 97.38 80 GLY A C 1
ATOM 640 O O . GLY A 1 80 ? 20.732 -8.562 -25.241 1.00 97.38 80 GLY A O 1
ATOM 641 N N . GLN A 1 81 ? 18.984 -7.368 -25.953 1.00 97.81 81 GLN A N 1
ATOM 642 C CA . GLN A 1 81 ? 19.748 -6.709 -27.022 1.00 97.81 81 GLN A CA 1
ATOM 643 C C . GLN A 1 81 ? 20.661 -5.596 -26.474 1.00 97.81 81 GLN A C 1
ATOM 645 O O . GLN A 1 81 ? 21.780 -5.422 -26.960 1.00 97.81 81 GLN A O 1
ATOM 650 N N . ARG A 1 82 ? 20.192 -4.892 -25.437 1.00 97.69 82 ARG A N 1
ATOM 651 C CA . ARG A 1 82 ? 21.002 -4.095 -24.501 1.00 97.69 82 ARG A CA 1
ATOM 652 C C . ARG A 1 82 ? 21.352 -4.933 -23.264 1.00 97.69 82 ARG A C 1
ATOM 654 O O . ARG A 1 82 ? 20.876 -6.066 -23.151 1.00 97.69 82 ARG A O 1
ATOM 661 N N . ALA A 1 83 ? 22.176 -4.383 -22.376 1.00 98.12 83 ALA A N 1
ATOM 662 C CA . ALA A 1 83 ? 22.523 -5.042 -21.123 1.00 98.12 83 ALA A CA 1
ATOM 663 C C . ALA A 1 83 ? 21.275 -5.260 -20.255 1.00 98.12 83 ALA A C 1
ATOM 665 O O . ALA A 1 83 ? 20.444 -4.357 -20.129 1.00 98.12 83 ALA A O 1
ATOM 666 N N . ILE A 1 84 ? 21.153 -6.451 -19.675 1.00 98.50 84 ILE A N 1
ATOM 667 C CA . ILE A 1 84 ? 20.247 -6.700 -18.554 1.00 98.50 84 ILE A CA 1
ATOM 668 C C . ILE A 1 84 ? 21.048 -6.404 -17.286 1.00 98.50 84 ILE A C 1
ATOM 670 O O . ILE A 1 84 ? 22.149 -6.928 -17.112 1.00 98.50 84 ILE A O 1
ATOM 674 N N . THR A 1 85 ? 20.547 -5.490 -16.459 1.00 98.19 85 THR A N 1
ATOM 675 C CA . THR A 1 85 ? 21.263 -4.965 -15.290 1.00 98.19 85 THR A CA 1
ATOM 676 C C . THR A 1 85 ? 20.413 -5.129 -14.031 1.00 98.19 85 THR A C 1
ATOM 678 O O . THR A 1 85 ? 19.187 -5.016 -14.122 1.00 98.19 85 THR A O 1
ATOM 681 N N . PRO A 1 86 ? 21.032 -5.367 -12.863 1.00 97.94 86 PRO A N 1
ATOM 682 C CA . PRO A 1 86 ? 20.311 -5.630 -11.621 1.00 97.94 86 PRO A CA 1
ATOM 683 C C . PRO A 1 86 ? 19.650 -4.364 -11.084 1.00 97.94 86 PRO A C 1
ATOM 685 O O . PRO A 1 86 ? 19.984 -3.262 -11.512 1.00 97.94 86 PRO A O 1
ATOM 688 N N . SER A 1 87 ? 18.764 -4.495 -10.106 1.00 96.94 87 SER A N 1
ATOM 689 C CA . SER A 1 87 ? 18.251 -3.350 -9.344 1.00 96.94 87 SER A CA 1
ATOM 690 C C . SER A 1 87 ? 18.648 -3.460 -7.881 1.00 96.94 87 SER A C 1
ATOM 692 O O . SER A 1 87 ? 18.741 -4.558 -7.343 1.00 96.94 87 SER A O 1
ATOM 694 N N . PHE A 1 88 ? 18.866 -2.331 -7.222 1.00 97.94 88 PHE A N 1
ATOM 695 C CA . PHE A 1 88 ? 19.070 -2.269 -5.781 1.00 97.94 88 PHE A CA 1
ATOM 696 C C . PHE A 1 88 ? 17.776 -1.849 -5.107 1.00 97.94 88 PHE A C 1
ATOM 698 O O . PHE A 1 88 ? 17.197 -0.849 -5.516 1.00 97.94 88 PHE A O 1
ATOM 705 N N . VAL A 1 89 ? 17.328 -2.557 -4.074 1.00 98.19 89 VAL A N 1
ATOM 706 C CA . VAL A 1 89 ? 16.203 -2.068 -3.261 1.00 98.19 89 VAL A CA 1
ATOM 707 C C . VAL A 1 89 ? 16.648 -0.788 -2.548 1.00 98.19 89 VAL A C 1
ATOM 709 O O . VAL A 1 89 ? 17.691 -0.790 -1.883 1.00 98.19 89 VAL A O 1
ATOM 712 N N . SER A 1 90 ? 15.896 0.305 -2.725 1.00 97.38 90 SER A N 1
ATOM 713 C CA . SER A 1 90 ? 16.195 1.621 -2.140 1.00 97.38 90 SER A CA 1
ATOM 714 C C . SER A 1 90 ? 16.431 1.527 -0.630 1.00 97.38 90 SER A C 1
ATOM 716 O O . SER A 1 90 ? 15.933 0.625 0.035 1.00 97.38 90 SER A O 1
ATOM 718 N N . GLY A 1 91 ? 17.286 2.395 -0.084 1.00 94.12 91 GLY A N 1
ATOM 719 C CA . GLY A 1 91 ? 17.689 2.341 1.329 1.00 94.12 91 GLY A CA 1
ATOM 720 C C . GLY A 1 91 ? 18.658 1.210 1.706 1.00 94.12 91 GLY A C 1
ATOM 721 O O . GLY A 1 91 ? 19.416 1.372 2.667 1.00 94.12 91 GLY A O 1
ATOM 722 N N . THR A 1 92 ? 18.741 0.132 0.919 1.00 95.25 92 THR A N 1
ATOM 723 C CA . THR A 1 92 ? 19.537 -1.072 1.222 1.00 95.25 92 THR A CA 1
ATOM 724 C C . THR A 1 92 ? 20.746 -1.257 0.289 1.00 95.25 92 THR A C 1
ATOM 726 O O . THR A 1 92 ? 20.900 -0.552 -0.709 1.00 95.25 92 THR A O 1
ATOM 729 N N . ASP A 1 93 ? 21.602 -2.241 0.588 1.00 94.44 93 ASP A N 1
ATOM 730 C CA . ASP A 1 93 ? 22.639 -2.751 -0.328 1.00 94.44 93 ASP A CA 1
ATOM 731 C C . ASP A 1 93 ? 22.191 -4.042 -1.064 1.00 94.44 93 ASP A C 1
ATOM 733 O O . ASP A 1 93 ? 23.011 -4.738 -1.668 1.00 94.44 93 ASP A O 1
ATOM 737 N N . ILE A 1 94 ? 20.898 -4.393 -1.017 1.00 97.56 94 ILE A N 1
ATOM 738 C CA . ILE A 1 94 ? 20.365 -5.626 -1.612 1.00 97.56 94 ILE A CA 1
ATOM 739 C C . ILE A 1 94 ? 20.240 -5.445 -3.127 1.00 97.56 94 ILE A C 1
ATOM 741 O O . ILE A 1 94 ? 19.351 -4.745 -3.610 1.00 97.56 94 ILE A O 1
ATOM 745 N N . MET A 1 95 ? 21.126 -6.108 -3.869 1.00 97.12 95 MET A N 1
ATOM 746 C CA . MET A 1 95 ? 21.089 -6.211 -5.327 1.00 97.12 95 MET A CA 1
ATOM 747 C C . MET A 1 95 ? 20.222 -7.401 -5.749 1.00 97.12 95 MET A C 1
ATOM 749 O O . MET A 1 95 ? 20.413 -8.510 -5.252 1.00 97.12 95 MET A O 1
ATOM 753 N N . VAL A 1 96 ? 19.291 -7.180 -6.672 1.00 97.19 96 VAL A N 1
ATOM 754 C CA . VAL A 1 96 ? 18.253 -8.143 -7.049 1.00 97.19 96 VAL A CA 1
ATOM 755 C C . VAL A 1 96 ? 18.204 -8.315 -8.566 1.00 97.19 96 VAL A C 1
ATOM 757 O O . VAL A 1 96 ? 18.344 -7.354 -9.328 1.00 97.19 96 VAL A O 1
ATOM 760 N N . GLU A 1 97 ? 17.977 -9.557 -8.992 1.00 98.06 97 GLU A N 1
ATOM 761 C CA . GLU A 1 97 ? 17.624 -9.901 -10.370 1.00 98.06 97 GLU A CA 1
ATOM 762 C C . GLU A 1 97 ? 16.311 -9.210 -10.780 1.00 98.06 97 GLU A C 1
ATOM 764 O O . GLU A 1 97 ? 15.333 -9.272 -10.029 1.00 98.06 97 GLU A O 1
ATOM 769 N N . PRO A 1 98 ? 16.209 -8.590 -11.970 1.00 97.56 98 PRO A N 1
ATOM 770 C CA . PRO A 1 98 ? 14.993 -7.875 -12.362 1.00 97.56 98 PRO A CA 1
ATOM 771 C C . PRO A 1 98 ? 13.720 -8.736 -12.348 1.00 97.56 98 PRO A C 1
ATOM 773 O O . PRO A 1 98 ? 12.647 -8.243 -12.002 1.00 97.56 98 PRO A O 1
ATOM 776 N N . ASP A 1 99 ? 13.821 -10.020 -12.711 1.00 98.62 99 ASP A N 1
ATOM 777 C CA . ASP A 1 99 ? 12.684 -10.952 -12.688 1.00 98.62 99 ASP A CA 1
ATOM 778 C C . ASP A 1 99 ? 12.269 -11.370 -11.267 1.00 98.62 99 ASP A C 1
ATOM 780 O O . ASP A 1 99 ? 11.114 -11.751 -11.067 1.00 98.62 99 ASP A O 1
ATOM 784 N N . ASP A 1 100 ? 13.159 -11.267 -10.276 1.00 98.75 100 ASP A N 1
ATOM 785 C CA . ASP A 1 100 ? 12.876 -11.630 -8.876 1.00 98.75 100 ASP A CA 1
ATOM 786 C C . ASP A 1 100 ? 12.075 -10.528 -8.153 1.00 98.75 100 ASP A C 1
ATOM 788 O O . ASP A 1 100 ? 11.548 -10.728 -7.056 1.00 98.75 100 ASP A O 1
ATOM 792 N N . LEU A 1 101 ? 11.923 -9.367 -8.798 1.00 98.75 101 LEU A N 1
ATOM 793 C CA . LEU A 1 101 ? 11.029 -8.287 -8.379 1.00 98.75 101 LEU A CA 1
ATOM 794 C C . LEU A 1 101 ? 9.628 -8.398 -8.991 1.00 98.75 101 LEU A C 1
ATOM 796 O O . LEU A 1 101 ? 8.780 -7.558 -8.705 1.00 98.75 101 LEU A O 1
ATOM 800 N N . HIS A 1 102 ? 9.358 -9.410 -9.820 1.00 98.88 102 HIS A N 1
ATOM 801 C CA . HIS A 1 102 ? 8.001 -9.690 -10.275 1.00 98.88 102 HIS A CA 1
ATOM 802 C C . HIS A 1 102 ? 7.212 -10.396 -9.167 1.00 98.88 102 HIS A C 1
ATOM 804 O O . HIS A 1 102 ? 7.643 -11.442 -8.687 1.00 98.88 102 HIS A O 1
ATOM 810 N N . TYR A 1 103 ? 6.024 -9.892 -8.808 1.00 98.75 103 TYR A N 1
ATOM 811 C CA . TYR A 1 103 ? 5.242 -10.409 -7.669 1.00 98.75 103 TYR A CA 1
ATOM 812 C C . TYR A 1 103 ? 5.008 -11.937 -7.697 1.00 98.75 103 TYR A C 1
ATOM 814 O O . TYR A 1 103 ? 5.036 -12.590 -6.659 1.00 98.75 103 TYR A O 1
ATOM 822 N N . VAL A 1 104 ? 4.840 -12.555 -8.876 1.00 98.81 104 VAL A N 1
ATOM 823 C CA . VAL A 1 104 ? 4.706 -14.030 -9.007 1.00 98.81 104 VAL A CA 1
ATOM 824 C C . VAL A 1 104 ? 5.955 -14.786 -8.535 1.00 98.81 104 VAL A C 1
ATOM 826 O O . VAL A 1 104 ? 5.833 -15.877 -7.986 1.00 98.81 104 VAL A O 1
ATOM 829 N N . ASN A 1 105 ? 7.138 -14.204 -8.714 1.00 98.81 105 ASN A N 1
ATOM 830 C CA . ASN A 1 105 ? 8.418 -14.799 -8.332 1.00 98.81 105 ASN A CA 1
ATOM 831 C C . ASN A 1 105 ? 8.846 -14.390 -6.913 1.00 98.81 105 ASN A C 1
ATOM 833 O O . ASN A 1 105 ? 9.873 -14.854 -6.426 1.00 98.81 105 ASN A O 1
ATOM 837 N N . ASN A 1 106 ? 8.071 -13.528 -6.249 1.00 98.88 106 ASN A N 1
ATOM 838 C CA . ASN A 1 106 ? 8.438 -12.924 -4.980 1.00 98.88 106 ASN A CA 1
ATOM 839 C C . ASN A 1 106 ? 7.400 -13.244 -3.896 1.00 98.88 106 ASN A C 1
ATOM 841 O O . ASN A 1 106 ? 6.302 -12.686 -3.865 1.00 98.88 106 ASN A O 1
ATOM 845 N N . ALA A 1 107 ? 7.758 -14.154 -2.989 1.00 98.88 107 ALA A N 1
ATOM 846 C CA . ALA A 1 107 ? 6.870 -14.579 -1.911 1.00 98.88 107 ALA A CA 1
ATOM 847 C C . ALA A 1 107 ? 6.558 -13.446 -0.919 1.00 98.88 107 ALA A C 1
ATOM 849 O O . ALA A 1 107 ? 5.443 -13.394 -0.413 1.00 98.88 107 ALA A O 1
ATOM 850 N N . ALA A 1 108 ? 7.487 -12.509 -0.689 1.00 98.88 108 ALA A N 1
ATOM 851 C CA . ALA A 1 108 ? 7.260 -11.382 0.216 1.00 98.88 108 ALA A CA 1
ATOM 852 C C . ALA A 1 108 ? 6.203 -10.413 -0.337 1.00 98.88 108 ALA A C 1
ATOM 854 O O . ALA A 1 108 ? 5.321 -9.983 0.397 1.00 98.88 108 ALA A O 1
ATOM 855 N N . MET A 1 109 ? 6.229 -10.133 -1.645 1.00 98.88 109 MET A N 1
ATOM 856 C CA . MET A 1 109 ? 5.201 -9.306 -2.294 1.00 98.88 109 MET A CA 1
ATOM 857 C C . MET A 1 109 ? 3.812 -9.945 -2.211 1.00 98.88 109 MET A C 1
ATOM 859 O O . MET A 1 109 ? 2.828 -9.263 -1.931 1.00 98.88 109 MET A O 1
ATOM 863 N N . GLN A 1 110 ? 3.730 -11.262 -2.434 1.00 98.94 110 GLN A N 1
ATOM 864 C CA . GLN A 1 110 ? 2.472 -11.998 -2.290 1.00 98.94 110 GLN A CA 1
ATOM 865 C C . GLN A 1 110 ? 1.977 -11.976 -0.846 1.00 98.94 110 GLN A C 1
ATOM 867 O O . GLN A 1 110 ? 0.803 -11.698 -0.625 1.00 98.94 110 GLN A O 1
ATOM 872 N N . GLN A 1 111 ? 2.868 -12.224 0.116 1.00 98.94 111 GLN A N 1
ATOM 873 C CA . GLN A 1 111 ? 2.498 -12.289 1.523 1.00 98.94 111 GLN A CA 1
ATOM 874 C C . GLN A 1 111 ? 2.078 -10.925 2.070 1.00 98.94 111 GLN A C 1
ATOM 876 O O . GLN A 1 111 ? 1.099 -10.867 2.798 1.00 98.94 111 GLN A O 1
ATOM 881 N N . MET A 1 112 ? 2.722 -9.824 1.656 1.00 98.94 112 MET A N 1
ATOM 882 C CA . MET A 1 112 ? 2.272 -8.476 2.023 1.00 98.94 112 MET A CA 1
ATOM 883 C C . MET A 1 112 ? 0.815 -8.255 1.606 1.00 98.94 112 MET A C 1
ATOM 885 O O . MET A 1 112 ? 0.016 -7.734 2.380 1.00 98.94 112 MET A O 1
ATOM 889 N N . TRP A 1 113 ? 0.445 -8.673 0.391 1.00 98.94 113 TRP A N 1
ATOM 890 C CA . TRP A 1 113 ? -0.947 -8.579 -0.035 1.00 98.94 113 TRP A CA 1
ATOM 891 C C . TRP A 1 113 ? -1.860 -9.539 0.734 1.00 98.94 113 TRP A C 1
ATOM 893 O O . TRP A 1 113 ? -2.940 -9.136 1.159 1.00 98.94 113 TRP A O 1
ATOM 903 N N . ASP A 1 114 ? -1.443 -10.789 0.934 1.00 98.94 114 ASP A N 1
ATOM 904 C CA . ASP A 1 114 ? -2.233 -11.766 1.682 1.00 98.94 114 ASP A CA 1
ATOM 905 C C . ASP A 1 114 ? -2.509 -11.296 3.118 1.00 98.94 114 ASP A C 1
ATOM 907 O O . ASP A 1 114 ? -3.652 -11.403 3.560 1.00 98.94 114 ASP A O 1
ATOM 911 N N . ASP A 1 115 ? -1.518 -10.712 3.798 1.00 98.94 115 ASP A N 1
ATOM 912 C CA . ASP A 1 115 ? -1.627 -10.159 5.152 1.00 98.94 115 ASP A CA 1
ATOM 913 C C . ASP A 1 115 ? -2.604 -8.983 5.225 1.00 98.94 115 ASP A C 1
ATOM 915 O O . ASP A 1 115 ? -3.408 -8.916 6.152 1.00 98.94 115 ASP A O 1
ATOM 919 N N . ILE A 1 116 ? -2.629 -8.105 4.220 1.00 98.94 116 ILE A N 1
ATOM 920 C CA . ILE A 1 116 ? -3.648 -7.048 4.138 1.00 98.94 116 ILE A CA 1
ATOM 921 C C . ILE A 1 116 ? -5.025 -7.673 3.878 1.00 98.94 116 ILE A C 1
ATOM 923 O O . ILE A 1 116 ? -5.976 -7.449 4.627 1.00 98.94 116 ILE A O 1
ATOM 927 N N . ARG A 1 117 ? -5.149 -8.505 2.838 1.00 98.94 117 ARG A N 1
ATOM 928 C CA . ARG A 1 117 ? -6.429 -9.089 2.410 1.00 98.94 117 ARG A CA 1
ATOM 929 C C . ARG A 1 117 ? -7.105 -9.893 3.519 1.00 98.94 117 ARG A C 1
ATOM 931 O O . ARG A 1 117 ? -8.327 -9.811 3.678 1.00 98.94 117 ARG A O 1
ATOM 938 N N . ARG A 1 118 ? -6.323 -10.664 4.281 1.00 98.88 118 ARG A N 1
ATOM 939 C CA . ARG A 1 118 ? -6.801 -11.578 5.331 1.00 98.88 118 ARG A CA 1
ATOM 940 C C . ARG A 1 118 ? -7.108 -10.895 6.667 1.00 98.88 118 ARG A C 1
ATOM 942 O O . ARG A 1 118 ? -7.452 -11.596 7.615 1.00 98.88 118 ARG A O 1
ATOM 949 N N . THR A 1 119 ? -7.024 -9.566 6.739 1.00 98.94 119 THR A N 1
ATOM 950 C CA . THR A 1 119 ? -7.206 -8.798 7.978 1.00 98.94 119 THR A CA 1
ATOM 951 C C . THR A 1 119 ? -8.492 -7.968 7.973 1.00 98.94 119 THR A C 1
ATOM 953 O O . THR A 1 119 ? -8.805 -7.297 6.993 1.00 98.94 119 THR A O 1
ATOM 956 N N . CYS A 1 120 ? -9.233 -7.967 9.081 1.00 98.62 120 CYS A N 1
ATOM 957 C CA . CYS A 1 120 ? -10.236 -6.941 9.398 1.00 98.62 120 CYS A CA 1
ATOM 958 C C . CYS A 1 120 ? -10.112 -6.545 10.872 1.00 98.62 120 CYS A C 1
ATOM 960 O O . CYS A 1 120 ? -9.623 -7.329 11.689 1.00 98.62 120 CYS A O 1
ATOM 962 N N . VAL A 1 121 ? -10.617 -5.358 11.209 1.00 98.88 121 VAL A N 1
ATOM 963 C CA . VAL A 1 121 ? -10.739 -4.908 12.600 1.00 98.88 121 VAL A CA 1
ATOM 964 C C . VAL A 1 121 ? -12.205 -4.974 13.028 1.00 98.88 121 VAL A C 1
ATOM 966 O O . VAL A 1 121 ? -13.084 -4.579 12.262 1.00 98.88 121 VAL A O 1
ATOM 969 N N . VAL A 1 122 ? -12.495 -5.504 14.219 1.00 98.75 122 VAL A N 1
ATOM 970 C CA . VAL A 1 122 ? -13.871 -5.663 14.729 1.00 98.75 122 VAL A CA 1
ATOM 971 C C . VAL A 1 122 ? -13.987 -5.154 16.164 1.00 98.75 122 VAL A C 1
ATOM 973 O O . VAL A 1 122 ? -13.341 -5.688 17.064 1.00 98.75 122 VAL A O 1
ATOM 976 N N . GLY A 1 123 ? -14.835 -4.153 16.393 1.00 98.69 123 GLY A N 1
ATOM 977 C CA . GLY A 1 123 ? -15.096 -3.593 17.720 1.00 98.69 123 GLY A CA 1
ATOM 978 C C . GLY A 1 123 ? -15.777 -4.593 18.657 1.00 98.69 123 GLY A C 1
ATOM 979 O O . GLY A 1 123 ? -16.636 -5.372 18.232 1.00 98.69 123 GLY A O 1
ATOM 980 N N . LEU A 1 124 ? -15.394 -4.570 19.934 1.00 98.69 124 LEU A N 1
ATOM 981 C CA . LEU A 1 124 ? -15.946 -5.431 20.983 1.00 98.69 124 LEU A CA 1
ATOM 982 C C . LEU A 1 124 ? -17.063 -4.761 21.784 1.00 98.69 124 LEU A C 1
ATOM 984 O O . LEU A 1 124 ? -17.955 -5.459 22.262 1.00 98.69 124 LEU A O 1
ATOM 988 N N . ASP A 1 125 ? -17.080 -3.431 21.872 1.00 98.50 125 ASP A N 1
ATOM 989 C CA . ASP A 1 125 ? -17.994 -2.701 22.760 1.00 98.50 125 ASP A CA 1
ATOM 990 C C . ASP A 1 125 ? -19.473 -3.012 22.470 1.00 98.50 125 ASP A C 1
ATOM 992 O O . ASP A 1 125 ? -20.231 -3.351 23.374 1.00 98.50 125 ASP A O 1
ATOM 996 N N . MET A 1 126 ? -19.890 -3.028 21.196 1.00 98.38 126 MET A N 1
ATOM 997 C CA . MET A 1 126 ? -21.273 -3.386 20.828 1.00 98.38 126 MET A CA 1
ATOM 998 C C . MET A 1 126 ? -21.635 -4.840 21.170 1.00 98.38 126 MET A C 1
ATOM 1000 O O . MET A 1 126 ? -22.794 -5.145 21.472 1.00 98.38 126 MET A O 1
ATOM 1004 N N . ALA A 1 127 ? -20.664 -5.752 21.095 1.00 98.38 127 ALA A N 1
ATOM 1005 C CA . ALA A 1 127 ? -20.875 -7.146 21.460 1.00 98.38 127 ALA A CA 1
ATOM 1006 C C . ALA A 1 127 ? -21.028 -7.285 22.981 1.00 98.38 127 ALA A C 1
ATOM 1008 O O . ALA A 1 127 ? -21.976 -7.924 23.438 1.00 98.38 127 ALA A O 1
ATOM 1009 N N . HIS A 1 128 ? -20.175 -6.609 23.754 1.00 98.62 128 HIS A N 1
ATOM 1010 C CA . HIS A 1 128 ? -20.272 -6.545 25.212 1.00 98.62 128 HIS A CA 1
ATOM 1011 C C . HIS A 1 128 ? -21.598 -5.915 25.662 1.00 98.62 128 HIS A C 1
ATOM 1013 O O . HIS A 1 128 ? -22.325 -6.515 26.450 1.00 98.62 128 HIS A O 1
ATOM 1019 N N . GLU A 1 129 ? -22.015 -4.800 25.053 1.00 98.56 129 GLU A N 1
ATOM 1020 C CA . GLU A 1 129 ? -23.321 -4.192 25.328 1.00 98.56 129 GLU A CA 1
ATOM 1021 C C . GLU A 1 129 ? -24.494 -5.142 25.036 1.00 98.56 129 GLU A C 1
ATOM 1023 O O . GLU A 1 129 ? -25.525 -5.095 25.713 1.00 98.56 129 GLU A O 1
ATOM 1028 N N . THR A 1 130 ? -24.371 -6.003 24.021 1.00 98.50 130 THR A N 1
ATOM 1029 C CA . THR A 1 130 ? -25.396 -7.007 23.704 1.00 98.50 130 THR A CA 1
ATOM 1030 C C . THR A 1 130 ? -25.519 -8.030 24.833 1.00 98.50 130 THR A C 1
ATOM 1032 O O . THR A 1 130 ? -26.640 -8.344 25.244 1.00 98.50 130 THR A O 1
ATOM 1035 N N . LEU A 1 131 ? -24.392 -8.518 25.360 1.00 98.31 131 LEU A N 1
ATOM 1036 C CA . LEU A 1 131 ? -24.354 -9.451 26.490 1.00 98.31 131 LEU A CA 1
ATOM 1037 C C . LEU A 1 131 ? -24.989 -8.830 27.741 1.00 98.31 131 LEU A C 1
ATOM 1039 O O . LEU A 1 131 ? -25.909 -9.408 28.327 1.00 98.31 131 LEU A O 1
ATOM 1043 N N . GLU A 1 132 ? -24.575 -7.616 28.093 1.00 98.12 132 GLU A N 1
ATOM 1044 C CA . GLU A 1 132 ? -25.062 -6.909 29.277 1.00 98.12 132 GLU A CA 1
ATOM 1045 C C . GLU A 1 132 ? -26.560 -6.605 29.181 1.00 98.12 132 GLU A C 1
ATOM 1047 O O . GLU A 1 132 ? -27.338 -6.928 30.081 1.00 98.12 132 GLU A O 1
ATOM 1052 N N . LYS A 1 133 ? -27.003 -6.008 28.067 1.00 97.94 133 LYS A N 1
ATOM 1053 C CA . LYS A 1 133 ? -28.377 -5.499 27.943 1.00 97.94 133 LYS A CA 1
ATOM 1054 C C . LYS A 1 133 ? -29.395 -6.594 27.657 1.00 97.94 133 LYS A C 1
ATOM 1056 O O . LYS A 1 133 ? -30.530 -6.494 28.124 1.00 97.94 133 LYS A O 1
ATOM 1061 N N . ARG A 1 134 ? -29.046 -7.599 26.845 1.00 97.50 134 ARG A N 1
ATOM 1062 C CA . ARG A 1 134 ? -30.010 -8.631 26.423 1.00 97.50 134 ARG A CA 1
ATOM 1063 C C . ARG A 1 134 ? -29.983 -9.874 27.291 1.00 97.50 134 ARG A C 1
ATOM 1065 O O . ARG A 1 134 ? -31.026 -10.514 27.411 1.00 97.50 134 ARG A O 1
ATOM 1072 N N . LEU A 1 135 ? -28.826 -10.213 27.854 1.00 97.25 135 LEU A N 1
ATOM 1073 C CA . LEU A 1 135 ? -28.635 -11.450 28.607 1.00 97.25 135 LEU A CA 1
ATOM 1074 C C . LEU A 1 135 ? -28.336 -11.205 30.091 1.00 97.25 135 LEU A C 1
ATOM 1076 O O . LEU A 1 135 ? -28.431 -12.145 30.876 1.00 97.25 135 LEU A O 1
ATOM 1080 N N . GLY A 1 136 ? -28.039 -9.963 30.496 1.00 97.50 136 GLY A N 1
ATOM 1081 C CA . GLY A 1 136 ? -27.673 -9.648 31.879 1.00 97.50 136 GLY A CA 1
ATOM 1082 C C . GLY A 1 136 ? -26.343 -10.276 32.290 1.00 97.50 136 GLY A C 1
ATOM 1083 O O . GLY A 1 136 ? -26.154 -10.578 33.466 1.00 97.50 136 GLY A O 1
ATOM 1084 N N . ILE A 1 137 ? -25.467 -10.534 31.315 1.00 97.81 137 ILE A N 1
ATOM 1085 C CA . ILE A 1 137 ? -24.146 -11.124 31.521 1.00 97.81 137 ILE A CA 1
ATOM 1086 C C . ILE A 1 137 ? -23.157 -9.993 31.789 1.00 97.81 137 ILE A C 1
ATOM 1088 O O . ILE A 1 137 ? -23.105 -9.026 31.034 1.00 97.81 137 ILE A O 1
ATOM 1092 N N . GLU A 1 138 ? -22.390 -10.121 32.866 1.00 97.50 138 GLU A N 1
ATOM 1093 C CA . GLU A 1 138 ? -21.316 -9.193 33.213 1.00 97.50 138 GLU A CA 1
ATOM 1094 C C . GLU A 1 138 ? -20.077 -9.476 32.355 1.00 97.50 138 GLU A C 1
ATOM 1096 O O . GLU A 1 138 ? -19.689 -10.635 32.188 1.00 97.50 138 GLU A O 1
ATOM 1101 N N . VAL A 1 139 ? -19.468 -8.417 31.817 1.00 98.38 139 VAL A N 1
ATOM 1102 C CA . VAL A 1 139 ? -18.214 -8.487 31.064 1.00 98.38 139 VAL A CA 1
ATOM 1103 C C . VAL A 1 139 ? -17.095 -7.901 31.920 1.00 98.38 139 VAL A C 1
ATOM 1105 O O . VAL A 1 139 ? -17.153 -6.749 32.339 1.00 98.38 139 VAL A O 1
ATOM 1108 N N . THR A 1 140 ? -16.071 -8.707 32.178 1.00 98.44 140 THR A N 1
ATOM 1109 C CA . THR A 1 140 ? -14.866 -8.349 32.945 1.00 98.44 140 THR A CA 1
ATOM 1110 C C . THR A 1 140 ? -13.600 -8.683 32.148 1.00 98.44 140 THR A C 1
ATOM 1112 O O . THR A 1 140 ? -13.680 -9.491 31.211 1.00 98.44 140 THR A O 1
ATOM 1115 N N . PRO A 1 141 ? -12.421 -8.146 32.517 1.00 98.31 141 PRO A N 1
ATOM 1116 C CA . PRO A 1 141 ? -11.157 -8.540 31.895 1.00 98.31 141 PRO A CA 1
ATOM 1117 C C . PRO A 1 141 ? -10.935 -10.059 31.885 1.00 98.31 141 PRO A C 1
ATOM 1119 O O . PRO A 1 141 ? -10.521 -10.613 30.870 1.00 98.31 141 PRO A O 1
ATOM 1122 N N . GLU A 1 142 ? -11.312 -10.777 32.950 1.00 98.50 142 GLU A N 1
ATOM 1123 C CA . GLU A 1 142 ? -11.211 -12.241 32.997 1.00 98.50 142 GLU A CA 1
ATOM 1124 C C . GLU A 1 142 ? -12.093 -12.923 31.943 1.00 98.50 142 GLU A C 1
ATOM 1126 O O . GLU A 1 142 ? -11.653 -13.865 31.280 1.00 98.50 142 GLU A O 1
ATOM 1131 N N . THR A 1 143 ? -13.329 -12.447 31.751 1.00 98.62 143 THR A N 1
ATOM 1132 C CA . THR A 1 143 ? -14.219 -12.996 30.713 1.00 98.62 143 THR A CA 1
ATOM 1133 C C . THR A 1 143 ? -13.740 -12.659 29.300 1.00 98.62 143 THR A C 1
ATOM 1135 O O . THR A 1 143 ? -13.871 -13.491 28.401 1.00 98.62 143 THR A O 1
ATOM 1138 N N . ILE A 1 144 ? -13.122 -11.487 29.108 1.00 98.81 144 ILE A N 1
ATOM 1139 C CA . ILE A 1 144 ? -12.524 -11.080 27.831 1.00 98.81 144 ILE A CA 1
ATOM 1140 C C . ILE A 1 144 ? -11.309 -11.960 27.522 1.00 98.81 144 ILE A C 1
ATOM 1142 O O . ILE A 1 144 ? -11.226 -12.505 26.424 1.00 98.81 144 ILE A O 1
ATOM 1146 N N . ASN A 1 145 ? -10.415 -12.179 28.488 1.00 98.81 145 ASN A N 1
ATOM 1147 C CA . ASN A 1 145 ? -9.267 -13.074 28.329 1.00 98.81 145 ASN A CA 1
ATOM 1148 C C . ASN A 1 145 ? -9.704 -14.504 27.985 1.00 98.81 145 ASN A C 1
ATOM 1150 O O . ASN A 1 145 ? -9.173 -15.102 27.048 1.00 98.81 145 ASN A O 1
ATOM 1154 N N . HIS A 1 146 ? -10.730 -15.028 28.664 1.00 98.88 146 HIS A N 1
ATOM 1155 C CA . HIS A 1 146 ? -11.287 -16.336 28.320 1.00 98.88 146 HIS A CA 1
ATOM 1156 C C . HIS A 1 146 ? -11.876 -16.362 26.899 1.00 98.88 146 HIS A C 1
ATOM 1158 O O . HIS A 1 146 ? -11.634 -17.301 26.139 1.00 98.88 146 HIS A O 1
ATOM 1164 N N . TYR A 1 147 ? -12.608 -15.319 26.503 1.00 98.88 147 TYR A N 1
ATOM 1165 C CA . TYR A 1 147 ? -13.115 -15.175 25.139 1.00 98.88 147 TYR A CA 1
ATOM 1166 C C . TYR A 1 147 ? -11.991 -15.163 24.092 1.00 98.88 147 TYR A C 1
ATOM 1168 O O . TYR A 1 147 ? -12.130 -15.809 23.053 1.00 98.88 147 TYR A O 1
ATOM 1176 N N . LEU A 1 148 ? -10.877 -14.476 24.355 1.00 98.88 148 LEU A N 1
ATOM 1177 C CA . LEU A 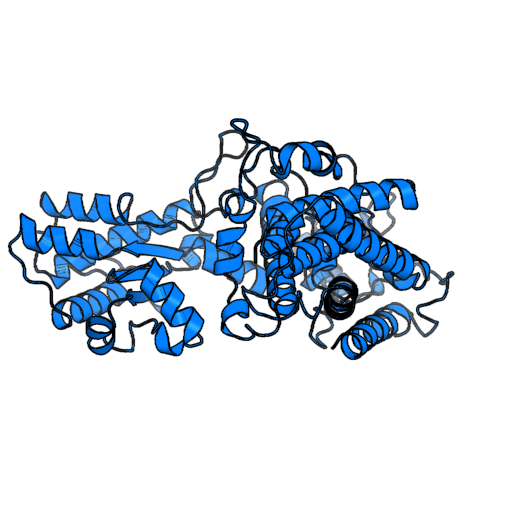1 148 ? -9.742 -14.387 23.433 1.00 98.88 148 LEU A CA 1
ATOM 1178 C C . LEU A 1 148 ? -8.991 -15.713 23.292 1.00 98.88 148 LEU A C 1
ATOM 1180 O O . LEU A 1 148 ? -8.560 -16.049 22.186 1.00 98.88 148 LEU A O 1
ATOM 1184 N N . GLU A 1 149 ? -8.901 -16.502 24.362 1.00 98.88 149 GLU A N 1
ATOM 1185 C CA . GLU A 1 149 ? -8.385 -17.872 24.306 1.00 98.88 149 GLU A CA 1
ATOM 1186 C C . GLU A 1 149 ? -9.286 -18.763 23.434 1.00 98.88 149 GLU A C 1
ATOM 1188 O O . GLU A 1 149 ? -8.816 -19.409 22.493 1.00 98.88 149 GLU A O 1
ATOM 1193 N N . VAL A 1 150 ? -10.604 -18.732 23.675 1.00 98.88 150 VAL A N 1
ATOM 1194 C CA . VAL A 1 150 ? -11.591 -19.475 22.874 1.00 98.88 150 VAL A CA 1
ATOM 1195 C C . VAL A 1 150 ? -11.544 -19.040 21.407 1.00 98.88 150 VAL A C 1
ATOM 1197 O O . VAL A 1 150 ? -11.577 -19.885 20.510 1.00 98.88 150 VAL A O 1
ATOM 1200 N N . LEU A 1 151 ? -11.434 -17.737 21.136 1.00 98.88 151 LEU A N 1
ATOM 1201 C CA . LEU A 1 151 ? -11.392 -17.213 19.776 1.00 98.88 151 LEU A CA 1
ATOM 1202 C C . LEU A 1 151 ? -10.095 -17.551 19.049 1.00 98.88 151 LEU A C 1
ATOM 1204 O O . LEU A 1 151 ? -10.166 -17.850 17.863 1.00 98.88 151 LEU A O 1
ATOM 1208 N N . ASN A 1 152 ? -8.942 -17.582 19.714 1.00 98.81 152 ASN A N 1
ATOM 1209 C CA . ASN A 1 152 ? -7.706 -18.024 19.066 1.00 98.81 152 ASN A CA 1
ATOM 1210 C C . ASN A 1 152 ? -7.702 -19.530 18.743 1.00 98.81 152 ASN A C 1
ATOM 1212 O O . ASN A 1 152 ? -7.044 -19.937 17.789 1.00 98.81 152 ASN A O 1
ATOM 1216 N N . HIS A 1 153 ? -8.495 -20.353 19.440 1.00 98.81 153 HIS A N 1
ATOM 1217 C CA . HIS A 1 153 ? -8.779 -21.737 19.020 1.00 98.81 153 HIS A CA 1
ATOM 1218 C C . HIS A 1 153 ? -9.797 -21.805 17.869 1.00 98.81 153 HIS A C 1
ATOM 1220 O O . HIS A 1 153 ? -9.615 -22.542 16.898 1.00 98.81 153 HIS A O 1
ATOM 1226 N N . ALA A 1 154 ? -10.874 -21.021 17.946 1.00 98.88 154 ALA A N 1
ATOM 1227 C CA . ALA A 1 154 ? -11.955 -21.081 16.969 1.00 98.88 154 ALA A CA 1
ATOM 1228 C C . ALA A 1 154 ? -11.590 -20.430 15.626 1.00 98.88 154 ALA A C 1
ATOM 1230 O O . ALA A 1 154 ? -11.961 -20.953 14.575 1.00 98.88 154 ALA A O 1
ATOM 1231 N N . LEU A 1 155 ? -10.882 -19.297 15.624 1.00 98.81 155 LEU A N 1
ATOM 1232 C CA . LEU A 1 155 ? -10.622 -18.491 14.427 1.00 98.81 155 LEU A CA 1
ATOM 1233 C C . LEU A 1 155 ? -9.890 -19.266 13.316 1.00 98.81 155 LEU A C 1
ATOM 1235 O O . LEU A 1 155 ? -10.331 -19.167 12.169 1.00 98.81 155 LEU A O 1
ATOM 1239 N N . PRO A 1 156 ? -8.875 -20.102 13.604 1.00 98.75 156 PRO A N 1
ATOM 1240 C CA . PRO A 1 156 ? -8.236 -20.935 12.585 1.00 98.75 156 PRO A CA 1
ATOM 1241 C C . PRO A 1 156 ? -9.134 -22.054 12.030 1.00 98.75 156 PRO A C 1
ATOM 1243 O O . PRO A 1 156 ? -8.811 -22.622 10.985 1.00 98.75 156 PRO A O 1
ATOM 1246 N N . GLY A 1 157 ? -10.264 -22.358 12.682 1.00 98.62 157 GLY A N 1
ATOM 1247 C CA . GLY A 1 157 ? -11.222 -23.399 12.288 1.00 98.62 157 GLY A CA 1
ATOM 1248 C C . GLY A 1 157 ? -11.398 -24.541 13.299 1.00 98.62 157 GLY A C 1
ATOM 1249 O O . GLY A 1 157 ? -11.791 -25.633 12.886 1.00 98.62 157 GLY A O 1
ATOM 1250 N N . GLY A 1 158 ? -11.101 -24.315 14.585 1.00 98.75 158 GLY A N 1
ATOM 1251 C CA . GLY A 1 158 ? -11.385 -25.253 15.679 1.00 98.75 158 GLY A CA 1
ATOM 1252 C C . GLY A 1 158 ? -12.838 -25.178 16.164 1.00 98.75 158 GLY A C 1
ATOM 1253 O O . GLY A 1 158 ? -13.457 -24.111 16.174 1.00 98.75 158 GLY A O 1
ATOM 1254 N N . ALA A 1 159 ? -13.417 -26.311 16.562 1.00 98.75 159 ALA A N 1
ATOM 1255 C CA . ALA A 1 159 ? -14.802 -26.377 17.028 1.00 98.75 159 ALA A CA 1
ATOM 1256 C C . ALA A 1 159 ? -14.919 -26.105 18.539 1.00 98.75 159 ALA A C 1
ATOM 1258 O O . ALA A 1 159 ? -14.069 -26.528 19.319 1.00 98.75 159 ALA A O 1
ATOM 1259 N N . VAL A 1 160 ? -15.997 -25.425 18.959 1.00 98.75 160 VAL A N 1
ATOM 1260 C CA . VAL A 1 160 ? -16.229 -25.031 20.372 1.00 98.75 160 VAL A CA 1
ATOM 1261 C C . VAL A 1 160 ? -17.612 -25.394 20.929 1.00 98.75 160 VAL A C 1
ATOM 1263 O O . VAL A 1 160 ? -17.873 -25.178 22.106 1.00 98.75 160 VAL A O 1
ATOM 1266 N N . VAL A 1 161 ? -18.520 -25.950 20.115 1.00 98.19 161 VAL A N 1
ATOM 1267 C CA . VAL A 1 161 ? -19.901 -26.261 20.556 1.00 98.19 161 VAL A CA 1
ATOM 1268 C C . VAL A 1 161 ? -20.376 -27.632 20.086 1.00 98.19 161 VAL A C 1
ATOM 1270 O O . VAL A 1 161 ? -20.818 -28.450 20.888 1.00 98.19 161 VAL A O 1
ATOM 1273 N N . GLN A 1 162 ? -20.368 -27.874 18.775 1.00 97.50 162 GLN A N 1
ATOM 1274 C CA . GLN A 1 162 ? -20.988 -29.068 18.205 1.00 97.50 162 GLN A CA 1
ATOM 1275 C C . GLN A 1 162 ? -20.080 -30.297 18.335 1.00 97.50 162 GLN A C 1
ATOM 1277 O O . GLN A 1 162 ? -18.877 -30.217 18.108 1.00 97.50 162 GLN A O 1
ATOM 1282 N N . GLU A 1 163 ? -20.683 -31.448 18.633 1.00 97.25 163 GLU A N 1
ATOM 1283 C CA . GLU A 1 163 ? -20.025 -32.760 18.585 1.00 97.25 163 GLU A CA 1
ATOM 1284 C C . GLU A 1 163 ? -19.752 -33.196 17.129 1.00 97.25 163 GLU A C 1
ATOM 1286 O O . GLU A 1 163 ? -20.467 -32.797 16.206 1.00 97.25 163 GLU A O 1
ATOM 1291 N N . TYR A 1 164 ? -18.754 -34.063 16.932 1.00 96.19 164 TYR A N 1
ATOM 1292 C CA . TYR A 1 164 ? -18.395 -34.701 15.659 1.00 96.19 164 TYR A CA 1
ATOM 1293 C C . TYR A 1 164 ? -18.042 -33.715 14.530 1.00 96.19 164 TYR A C 1
ATOM 1295 O O . TYR A 1 164 ? -18.339 -33.955 13.355 1.00 96.19 164 TYR A O 1
ATOM 1303 N N . MET A 1 165 ? -17.414 -32.588 14.879 1.00 98.56 165 MET A N 1
ATOM 1304 C CA . MET A 1 165 ? -16.895 -31.624 13.908 1.00 98.56 165 MET A CA 1
ATOM 1305 C C . MET A 1 165 ? -15.566 -32.089 13.310 1.00 98.56 165 MET A C 1
ATOM 1307 O O . MET A 1 165 ? -14.731 -32.690 13.982 1.00 98.56 165 MET A O 1
ATOM 1311 N N . VAL A 1 166 ? -15.386 -31.803 12.022 1.00 98.62 166 VAL A N 1
ATOM 1312 C CA . VAL A 1 166 ? -14.060 -31.783 11.397 1.00 98.62 166 VAL A CA 1
ATOM 1313 C C . VAL A 1 166 ? -13.450 -30.397 11.590 1.00 98.62 166 VAL A C 1
ATOM 1315 O O . VAL A 1 166 ? -14.184 -29.416 11.690 1.00 98.62 166 VAL A O 1
ATOM 1318 N N . GLU A 1 167 ? -12.124 -30.316 11.600 1.00 98.88 167 GLU A N 1
ATOM 1319 C CA . GLU A 1 167 ? -11.380 -29.083 11.875 1.00 98.88 167 GLU A CA 1
ATOM 1320 C C . GLU A 1 167 ? -10.281 -28.883 10.826 1.00 98.88 167 GLU A C 1
ATOM 1322 O O . GLU A 1 167 ? -9.858 -29.825 10.142 1.00 98.88 167 GLU A O 1
ATOM 1327 N N . THR A 1 168 ? -9.816 -27.646 10.678 1.00 98.75 168 THR A N 1
ATOM 1328 C CA . THR A 1 168 ? -8.620 -27.348 9.882 1.00 98.75 168 THR A CA 1
ATOM 1329 C C . THR A 1 168 ? -7.383 -27.930 10.569 1.00 98.75 168 THR A C 1
ATOM 1331 O O . THR A 1 168 ? -7.305 -28.019 11.791 1.00 98.75 168 THR A O 1
ATOM 1334 N N . HIS A 1 169 ? -6.386 -28.359 9.790 1.00 98.81 169 HIS A N 1
ATOM 1335 C CA . HIS A 1 169 ? -5.133 -28.833 10.376 1.00 98.81 169 HIS A CA 1
ATOM 1336 C C . HIS A 1 169 ? -4.319 -27.624 10.872 1.00 98.81 169 HIS A C 1
ATOM 1338 O O . HIS A 1 169 ? -3.937 -26.818 10.022 1.00 98.81 169 HIS A O 1
ATOM 1344 N N . PRO A 1 170 ? -3.957 -27.510 12.169 1.00 98.69 170 PRO A N 1
ATOM 1345 C CA . PRO A 1 170 ? -3.326 -26.301 12.715 1.00 98.69 170 PRO A CA 1
ATOM 1346 C C . PRO A 1 170 ? -2.052 -25.859 11.980 1.00 98.69 170 PRO A C 1
ATOM 1348 O O . PRO A 1 170 ? -1.862 -24.680 11.735 1.00 98.69 170 PRO A O 1
ATOM 1351 N N . ALA A 1 171 ? -1.224 -26.805 11.517 1.00 98.50 171 ALA A N 1
ATOM 1352 C CA . ALA A 1 171 ? -0.013 -26.501 10.735 1.00 98.50 171 ALA A CA 1
ATOM 1353 C C . ALA A 1 171 ? -0.249 -25.940 9.311 1.00 98.50 171 ALA A C 1
ATOM 1355 O O . ALA A 1 171 ? 0.711 -25.767 8.569 1.00 98.50 171 ALA A O 1
ATOM 1356 N N . LEU A 1 172 ? -1.502 -25.765 8.877 1.00 98.69 172 LEU A N 1
ATOM 1357 C CA . LEU A 1 172 ? -1.855 -25.108 7.608 1.00 98.69 172 LEU A CA 1
ATOM 1358 C C . LEU A 1 172 ? -2.490 -23.726 7.824 1.00 98.69 172 LEU A C 1
ATOM 1360 O O . LEU A 1 172 ? -2.850 -23.067 6.849 1.00 98.69 172 LEU A O 1
ATOM 1364 N N . VAL A 1 173 ? -2.707 -23.349 9.084 1.00 98.81 173 VAL A N 1
ATOM 1365 C CA . VAL A 1 173 ? -3.441 -22.153 9.513 1.00 98.81 173 VAL A CA 1
ATOM 1366 C C . VAL A 1 173 ? -2.760 -21.498 10.721 1.00 98.81 173 VAL A C 1
ATOM 1368 O O . VAL A 1 173 ? -3.404 -20.805 11.500 1.00 98.81 173 VAL A O 1
ATOM 1371 N N . ASP A 1 174 ? -1.462 -21.740 10.901 1.00 98.62 174 ASP A N 1
ATOM 1372 C CA . ASP A 1 174 ? -0.646 -21.242 12.012 1.00 98.62 174 ASP A CA 1
ATOM 1373 C C . ASP A 1 174 ? -0.411 -19.727 11.949 1.00 98.62 174 ASP A C 1
ATOM 1375 O O . ASP A 1 174 ? -0.074 -19.102 12.950 1.00 98.62 174 ASP A O 1
ATOM 1379 N N . ASP A 1 175 ? -0.645 -19.125 10.785 1.00 98.81 175 ASP A N 1
ATOM 1380 C CA . ASP A 1 175 ? -0.622 -17.682 10.572 1.00 98.81 175 ASP A CA 1
ATOM 1381 C C . ASP A 1 175 ? -1.920 -16.974 11.012 1.00 98.81 175 ASP A C 1
ATOM 1383 O O . ASP A 1 175 ? -1.998 -15.742 10.969 1.00 98.81 175 ASP A O 1
ATOM 1387 N N . CYS A 1 176 ? -2.948 -17.731 11.408 1.00 98.94 176 CYS A N 1
ATOM 1388 C CA . CYS A 1 176 ? -4.250 -17.218 11.816 1.00 98.94 176 CYS A CA 1
ATOM 1389 C C . CYS A 1 176 ? -4.316 -16.974 13.325 1.00 98.94 176 CYS A C 1
ATOM 1391 O O . CYS A 1 176 ? -4.089 -17.885 14.116 1.00 98.94 176 CYS A O 1
ATOM 1393 N N . TYR A 1 177 ? -4.675 -15.754 13.718 1.00 98.94 177 TYR A N 1
ATOM 1394 C CA . TYR A 1 177 ? -4.841 -15.375 15.120 1.00 98.94 177 TYR A CA 1
ATOM 1395 C C . TYR A 1 177 ? -5.687 -14.104 15.253 1.00 98.94 177 TYR A C 1
ATOM 1397 O O . TYR A 1 177 ? -5.954 -13.396 14.274 1.00 98.94 177 TYR A O 1
ATOM 1405 N N . VAL A 1 178 ? -6.097 -13.809 16.485 1.00 98.94 178 VAL A N 1
ATOM 1406 C CA . VAL A 1 178 ? -6.687 -12.526 16.872 1.00 98.94 178 VAL A CA 1
ATOM 1407 C C . VAL A 1 178 ? -5.910 -11.920 18.031 1.00 98.94 178 VAL A C 1
ATOM 1409 O O . VAL A 1 178 ? -5.521 -12.611 18.974 1.00 98.94 178 VAL A O 1
ATOM 1412 N N . LYS A 1 179 ? -5.721 -10.606 17.961 1.00 98.88 179 LYS A N 1
ATOM 1413 C CA . LYS A 1 179 ? -5.273 -9.777 19.078 1.00 98.88 179 LYS A CA 1
ATOM 1414 C C . LYS A 1 179 ? -6.253 -8.639 19.326 1.00 98.88 179 LYS A C 1
ATOM 1416 O O . LYS A 1 179 ? -7.090 -8.352 18.472 1.00 98.88 179 LYS A O 1
ATOM 1421 N N . VAL A 1 180 ? -6.136 -7.983 20.473 1.00 98.88 180 VAL A N 1
ATOM 1422 C CA . VAL A 1 180 ? -6.923 -6.803 20.829 1.00 98.88 180 VAL A CA 1
ATOM 1423 C C . VAL A 1 180 ? -6.048 -5.591 21.089 1.00 98.88 180 VAL A C 1
ATOM 1425 O O . VAL A 1 180 ? -4.899 -5.721 21.496 1.00 98.88 180 VAL A O 1
ATOM 1428 N N . PHE A 1 181 ? -6.612 -4.411 20.871 1.00 98.88 181 PHE A N 1
ATOM 1429 C CA . PHE A 1 181 ? -6.082 -3.139 21.349 1.00 98.88 181 PHE A CA 1
ATOM 1430 C C . PHE A 1 181 ? -7.233 -2.303 21.907 1.00 98.88 181 PHE A C 1
ATOM 1432 O O . PHE A 1 181 ? -8.389 -2.466 21.505 1.00 98.88 181 PHE A O 1
ATOM 1439 N N . THR A 1 182 ? -6.924 -1.416 22.844 1.00 98.88 182 THR A N 1
ATOM 1440 C CA . THR A 1 182 ? -7.899 -0.530 23.483 1.00 98.88 182 THR A CA 1
ATOM 1441 C C . THR A 1 182 ? -7.239 0.792 23.848 1.00 98.88 182 THR A C 1
ATOM 1443 O O . THR A 1 182 ? -6.046 0.821 24.142 1.00 98.88 182 THR A O 1
ATOM 1446 N N . GLY A 1 183 ? -8.007 1.882 23.813 1.00 98.56 183 GLY A N 1
ATOM 1447 C CA . GLY A 1 183 ? -7.571 3.165 24.370 1.00 98.56 183 GLY A CA 1
ATOM 1448 C C . GLY A 1 183 ? -7.877 3.309 25.864 1.00 98.56 183 GLY A C 1
ATOM 1449 O O . GLY A 1 183 ? -7.636 4.368 26.441 1.00 98.56 183 GLY A O 1
ATOM 1450 N N . ASP A 1 184 ? -8.429 2.268 26.494 1.00 98.62 184 ASP A N 1
ATOM 1451 C CA . ASP A 1 184 ? -8.592 2.185 27.941 1.00 98.62 184 ASP A CA 1
ATOM 1452 C C . ASP A 1 184 ? -7.389 1.479 28.579 1.00 98.62 184 ASP A C 1
ATOM 1454 O O . ASP A 1 184 ? -7.333 0.250 28.603 1.00 98.62 184 ASP A O 1
ATOM 1458 N N . ASP A 1 185 ? -6.430 2.260 29.086 1.00 98.50 185 ASP A N 1
ATOM 1459 C CA . ASP A 1 185 ? -5.202 1.732 29.701 1.00 98.50 185 ASP A CA 1
ATOM 1460 C C . ASP A 1 185 ? -5.511 0.808 30.900 1.00 98.50 185 ASP A C 1
ATOM 1462 O O . ASP A 1 185 ? -4.858 -0.218 31.058 1.00 98.50 185 ASP A O 1
ATOM 1466 N N . ASP A 1 186 ? -6.567 1.098 31.678 1.00 98.44 186 ASP A N 1
ATOM 1467 C CA . ASP A 1 186 ? -6.978 0.260 32.818 1.00 98.44 186 ASP A CA 1
ATOM 1468 C C . ASP A 1 186 ? -7.423 -1.141 32.360 1.00 98.44 186 ASP A C 1
ATOM 1470 O O . ASP A 1 186 ? -7.213 -2.130 33.057 1.00 98.44 186 ASP A O 1
ATOM 1474 N N . LEU A 1 187 ? -8.064 -1.235 31.187 1.00 98.50 187 LEU A N 1
ATOM 1475 C CA . LEU A 1 187 ? -8.429 -2.522 30.600 1.00 98.50 187 LEU A CA 1
ATOM 1476 C C . LEU A 1 187 ? -7.209 -3.193 29.971 1.00 98.50 187 LEU A C 1
ATOM 1478 O O . LEU A 1 187 ? -7.057 -4.400 30.125 1.00 98.50 187 LEU A O 1
ATOM 1482 N N . ALA A 1 188 ? -6.364 -2.435 29.265 1.00 98.62 188 ALA A N 1
ATOM 1483 C CA . ALA A 1 188 ? -5.160 -2.961 28.626 1.00 98.62 188 ALA A CA 1
ATOM 1484 C C . ALA A 1 188 ? -4.254 -3.688 29.633 1.00 98.62 188 ALA A C 1
ATOM 1486 O O . ALA A 1 188 ? -3.824 -4.800 29.340 1.00 98.62 188 ALA A O 1
ATOM 1487 N N . ASP A 1 189 ? -4.057 -3.108 30.822 1.00 98.44 189 ASP A N 1
ATOM 1488 C CA . ASP A 1 189 ? -3.243 -3.672 31.910 1.00 98.44 189 ASP A CA 1
ATOM 1489 C C . ASP A 1 189 ? -3.762 -5.028 32.437 1.00 98.44 189 ASP A C 1
ATOM 1491 O O . ASP A 1 189 ? -3.005 -5.799 33.029 1.00 98.44 189 ASP A O 1
ATOM 1495 N N . GLU A 1 190 ? -5.043 -5.335 32.218 1.00 98.69 190 GLU A N 1
ATOM 1496 C CA . GLU A 1 190 ? -5.701 -6.563 32.684 1.00 98.69 190 GLU A CA 1
ATOM 1497 C C . GLU A 1 190 ? -5.912 -7.600 31.561 1.00 98.69 190 GLU A C 1
ATOM 1499 O O . GLU A 1 190 ? -6.336 -8.734 31.819 1.00 98.69 190 GLU A O 1
ATOM 1504 N N . ILE A 1 191 ? -5.627 -7.250 30.302 1.00 98.75 191 ILE A N 1
ATOM 1505 C CA . ILE A 1 191 ? -5.618 -8.210 29.192 1.00 98.75 191 ILE A CA 1
ATOM 1506 C C . ILE A 1 191 ? -4.324 -9.026 29.239 1.00 98.75 191 ILE A C 1
ATOM 1508 O O . ILE A 1 191 ? -3.238 -8.494 29.433 1.00 98.75 191 ILE A O 1
ATOM 1512 N N . ASP A 1 192 ? -4.424 -10.335 29.012 1.00 98.56 192 ASP A N 1
ATOM 1513 C CA . ASP A 1 192 ? -3.253 -11.197 28.880 1.00 98.56 192 ASP A CA 1
ATOM 1514 C C . ASP A 1 192 ? -2.377 -10.724 27.704 1.00 98.56 192 ASP A C 1
ATOM 1516 O O . ASP A 1 192 ? -2.828 -10.663 26.553 1.00 98.56 192 ASP A O 1
ATOM 1520 N N . ASP A 1 193 ? -1.106 -10.430 27.999 1.00 98.25 193 ASP A N 1
ATOM 1521 C CA . ASP A 1 193 ? -0.088 -9.940 27.062 1.00 98.25 193 ASP A CA 1
ATOM 1522 C C . ASP A 1 193 ? -0.028 -10.727 25.743 1.00 98.25 193 ASP A C 1
ATOM 1524 O O . ASP A 1 193 ? 0.327 -10.175 24.695 1.00 98.25 193 ASP A O 1
ATOM 1528 N N . GLN A 1 194 ? -0.361 -12.024 25.755 1.00 98.25 194 GLN A N 1
ATOM 1529 C CA . GLN A 1 194 ? -0.352 -12.835 24.536 1.00 98.25 194 GLN A CA 1
ATOM 1530 C C . GLN A 1 194 ? -1.375 -12.347 23.491 1.00 98.25 194 GLN A C 1
ATOM 1532 O O . GLN A 1 194 ? -1.145 -12.496 22.285 1.00 98.25 194 GLN A O 1
ATOM 1537 N N . PHE A 1 195 ? -2.465 -11.713 23.934 1.00 98.81 195 PHE A N 1
ATOM 1538 C CA . PHE A 1 195 ? -3.527 -11.186 23.080 1.00 98.81 195 PHE A CA 1
ATOM 1539 C C . PHE A 1 195 ? -3.438 -9.677 22.854 1.00 98.81 195 PHE A C 1
ATOM 1541 O O . PHE A 1 195 ? -4.095 -9.181 21.942 1.00 98.81 195 PHE A O 1
ATOM 1548 N N . LEU A 1 196 ? -2.641 -8.943 23.627 1.00 98.88 196 LEU A N 1
ATOM 1549 C CA . LEU A 1 196 ? -2.585 -7.487 23.542 1.00 98.88 196 LEU A CA 1
ATOM 1550 C C . LEU A 1 196 ? -1.669 -7.005 22.397 1.00 98.88 196 LEU A C 1
ATOM 1552 O O . LEU A 1 196 ? -0.568 -7.521 22.160 1.00 98.88 196 LEU A O 1
ATOM 1556 N N . ILE A 1 197 ? -2.143 -5.998 21.665 1.00 98.81 197 ILE A N 1
ATOM 1557 C CA . ILE A 1 197 ? -1.325 -5.030 20.931 1.00 98.81 197 ILE A CA 1
ATOM 1558 C C . ILE A 1 197 ? -1.301 -3.779 21.807 1.00 98.81 197 ILE A C 1
ATOM 1560 O O . ILE A 1 197 ? -2.265 -3.016 21.851 1.00 98.81 197 ILE A O 1
ATOM 1564 N N . ASP A 1 198 ? -0.212 -3.618 22.549 1.00 98.69 198 ASP A N 1
ATOM 1565 C CA . ASP A 1 198 ? -0.050 -2.536 23.515 1.00 98.69 198 ASP A CA 1
ATOM 1566 C C . ASP A 1 198 ? 0.333 -1.239 22.789 1.00 98.69 198 ASP A C 1
ATOM 1568 O O . ASP A 1 198 ? 1.449 -1.096 22.283 1.00 98.69 198 ASP A O 1
ATOM 1572 N N . ILE A 1 199 ? -0.605 -0.290 22.737 1.00 98.81 199 ILE A N 1
ATOM 1573 C CA . ILE A 1 199 ? -0.423 1.003 22.063 1.00 98.81 199 ILE A CA 1
ATOM 1574 C C . ILE A 1 199 ? 0.744 1.784 22.687 1.00 98.81 199 ILE A C 1
ATOM 1576 O O . ILE A 1 199 ? 1.536 2.376 21.959 1.00 98.81 199 ILE A O 1
ATOM 1580 N N . ASN A 1 200 ? 0.898 1.745 24.013 1.00 98.44 200 ASN A N 1
ATOM 1581 C CA . ASN A 1 200 ? 1.940 2.491 24.723 1.00 98.44 200 ASN A CA 1
ATOM 1582 C C . ASN A 1 200 ? 3.340 1.911 24.475 1.00 98.44 200 ASN A C 1
ATOM 1584 O O . ASN A 1 200 ? 4.341 2.617 24.591 1.00 98.44 200 ASN A O 1
ATOM 1588 N N . LYS A 1 201 ? 3.419 0.620 24.139 1.00 98.38 201 LYS A N 1
ATOM 1589 C CA . LYS A 1 201 ? 4.673 -0.062 23.805 1.00 98.38 201 LYS A CA 1
ATOM 1590 C C . LYS A 1 201 ? 5.038 0.051 22.330 1.00 98.38 201 LYS A C 1
ATOM 1592 O O . LYS A 1 201 ? 6.218 0.159 22.003 1.00 98.38 201 LYS A O 1
ATOM 1597 N N . GLU A 1 202 ? 4.056 -0.058 21.441 1.00 98.38 202 GLU A N 1
ATOM 1598 C CA . GLU A 1 202 ? 4.308 -0.137 20.001 1.00 98.38 202 GLU A CA 1
ATOM 1599 C C . GLU A 1 202 ? 4.524 1.232 19.348 1.00 98.38 202 GLU A C 1
ATOM 1601 O O . GLU A 1 202 ? 5.134 1.288 18.274 1.00 98.38 202 GLU A O 1
ATOM 1606 N N . PHE A 1 203 ? 4.060 2.314 19.982 1.00 98.62 203 PHE A N 1
ATOM 1607 C CA . PHE A 1 203 ? 4.122 3.674 19.451 1.00 98.62 203 PHE A CA 1
ATOM 1608 C C . PHE A 1 203 ? 4.914 4.623 20.367 1.00 98.62 203 PHE A C 1
ATOM 1610 O O . PHE A 1 203 ? 4.880 4.476 21.589 1.00 98.62 203 PHE A O 1
ATOM 1617 N N . PRO A 1 204 ? 5.606 5.630 19.801 1.00 98.00 204 PRO A N 1
ATOM 1618 C CA . PRO A 1 204 ? 6.119 6.767 20.562 1.00 98.00 204 PRO A CA 1
ATOM 1619 C C . PRO A 1 204 ? 5.015 7.443 21.386 1.00 98.00 204 PRO A C 1
ATOM 1621 O O . PRO A 1 204 ? 3.874 7.507 20.938 1.00 98.00 204 PRO A O 1
ATOM 1624 N N . GLU A 1 205 ? 5.370 8.011 22.540 1.00 98.12 205 GLU A N 1
ATOM 1625 C CA . GLU A 1 205 ? 4.427 8.577 23.524 1.00 98.12 205 GLU A CA 1
ATOM 1626 C C . GLU A 1 205 ? 3.379 9.517 22.900 1.00 98.12 205 GLU A C 1
ATOM 1628 O O . GLU A 1 205 ? 2.185 9.282 23.050 1.00 98.12 205 GLU A O 1
ATOM 1633 N N . GLU A 1 206 ? 3.803 10.506 22.108 1.00 97.12 206 GLU A N 1
ATOM 1634 C CA . GLU A 1 206 ? 2.887 11.453 21.452 1.00 97.12 206 GLU A CA 1
ATOM 1635 C C . GLU A 1 206 ? 1.934 10.765 20.454 1.00 97.12 206 GLU A C 1
ATOM 1637 O O . GLU A 1 206 ? 0.755 11.106 20.375 1.00 97.12 206 GLU A O 1
ATOM 1642 N N . GLN A 1 207 ? 2.413 9.758 19.714 1.00 98.31 207 GLN A N 1
ATOM 1643 C CA . GLN A 1 207 ? 1.565 8.988 18.798 1.00 98.31 207 GLN A CA 1
ATOM 1644 C C . GLN A 1 207 ? 0.587 8.094 19.568 1.00 98.31 207 GLN A C 1
ATOM 1646 O O . GLN A 1 207 ? -0.581 8.004 19.198 1.00 98.31 207 GLN A O 1
ATOM 1651 N N . ALA A 1 208 ? 1.035 7.457 20.654 1.00 98.69 208 ALA A N 1
ATOM 1652 C CA . ALA A 1 208 ? 0.179 6.651 21.517 1.00 98.69 208 ALA A CA 1
ATOM 1653 C C . ALA A 1 208 ? -0.948 7.501 22.126 1.00 98.69 208 ALA A C 1
ATOM 1655 O O . ALA A 1 208 ? -2.105 7.082 22.122 1.00 98.69 208 ALA A O 1
ATOM 1656 N N . GLU A 1 209 ? -0.642 8.715 22.591 1.00 98.50 209 GLU A N 1
ATOM 1657 C CA . GLU A 1 209 ? -1.641 9.669 23.083 1.00 98.50 209 GLU A CA 1
ATOM 1658 C C . GLU A 1 209 ? -2.659 10.044 21.999 1.00 98.50 209 GLU A C 1
ATOM 1660 O O . GLU A 1 209 ? -3.861 9.933 22.239 1.00 98.50 209 GLU A O 1
ATOM 1665 N N . GLN A 1 210 ? -2.201 10.400 20.793 1.00 98.31 210 GLN A N 1
ATOM 1666 C CA . GLN A 1 210 ? -3.081 10.721 19.660 1.00 98.31 210 GLN A CA 1
ATOM 1667 C C . GLN A 1 210 ? -4.004 9.552 19.289 1.00 98.31 210 GLN A C 1
ATOM 1669 O O . GLN A 1 210 ? -5.199 9.745 19.052 1.00 98.31 210 GLN A O 1
ATOM 1674 N N . LEU A 1 211 ? -3.471 8.327 19.257 1.00 98.50 211 LEU A N 1
ATOM 1675 C CA . LEU A 1 211 ? -4.241 7.123 18.950 1.00 98.50 211 LEU A CA 1
ATOM 1676 C C . LEU A 1 211 ? -5.313 6.863 20.010 1.00 98.50 211 LEU A C 1
ATOM 1678 O O . LEU A 1 211 ? -6.475 6.651 19.661 1.00 98.50 211 LEU A O 1
ATOM 1682 N N . LYS A 1 212 ? -4.947 6.926 21.296 1.00 98.69 212 LYS A N 1
ATOM 1683 C CA . LYS A 1 212 ? -5.885 6.725 22.411 1.00 98.69 212 LYS A CA 1
ATOM 1684 C C . LYS A 1 212 ? -6.936 7.830 22.487 1.00 98.69 212 LYS A C 1
ATOM 1686 O O . LYS A 1 212 ? -8.095 7.538 22.767 1.00 98.69 212 LYS A O 1
ATOM 1691 N N . GLU A 1 213 ? -6.578 9.078 22.185 1.00 98.62 213 GLU A N 1
ATOM 1692 C CA . GLU A 1 213 ? -7.545 10.175 22.068 1.00 98.62 213 GLU A CA 1
ATOM 1693 C C . GLU A 1 213 ? -8.532 9.923 20.918 1.00 98.62 213 GLU A C 1
ATOM 1695 O O . GLU A 1 213 ? -9.736 10.118 21.087 1.00 98.62 213 GLU A O 1
ATOM 1700 N N . SER A 1 214 ? -8.038 9.439 19.774 1.00 98.44 214 SER A N 1
ATOM 1701 C CA . SER A 1 214 ? -8.855 9.165 18.589 1.00 98.44 214 SER A CA 1
ATOM 1702 C C . SER A 1 214 ? -9.881 8.053 18.818 1.00 98.44 214 SER A C 1
ATOM 1704 O O . SER A 1 214 ? -11.065 8.227 18.521 1.00 98.44 214 SER A O 1
ATOM 1706 N N . ILE A 1 215 ? -9.447 6.913 19.366 1.00 98.31 215 ILE A N 1
ATOM 1707 C CA . ILE A 1 215 ? -10.326 5.753 19.571 1.00 98.31 215 ILE A CA 1
ATOM 1708 C C . ILE A 1 215 ? -11.114 5.847 20.887 1.00 98.31 215 ILE A C 1
ATOM 1710 O O . ILE A 1 215 ? -12.144 5.189 21.044 1.00 98.31 215 ILE A O 1
ATOM 1714 N N . GLY A 1 216 ? -10.672 6.677 21.835 1.00 98.50 216 GLY A N 1
ATOM 1715 C CA . GLY A 1 216 ? -11.233 6.749 23.181 1.00 98.50 216 GLY A CA 1
ATOM 1716 C C . GLY A 1 216 ? -11.134 5.414 23.928 1.00 98.50 216 GLY A C 1
ATOM 1717 O O . GLY A 1 216 ? -10.354 4.533 23.582 1.00 98.50 216 GLY A O 1
ATOM 1718 N N . LYS A 1 217 ? -11.975 5.221 24.947 1.00 98.56 217 LYS A N 1
ATOM 1719 C CA . LYS A 1 217 ? -12.043 3.968 25.722 1.00 98.56 217 LYS A CA 1
ATOM 1720 C C . LYS A 1 217 ? -12.831 2.865 24.992 1.00 98.56 217 LYS A C 1
ATOM 1722 O O . LYS A 1 217 ? -13.763 2.302 25.552 1.00 98.56 217 LYS A O 1
ATOM 1727 N N . THR A 1 218 ? -12.521 2.626 23.719 1.00 98.81 218 THR A N 1
ATOM 1728 C CA . THR A 1 218 ? -13.119 1.548 22.913 1.00 98.81 218 THR A CA 1
ATOM 1729 C C . THR A 1 218 ? -12.133 0.403 22.728 1.00 98.81 218 THR A C 1
ATOM 1731 O O . THR A 1 218 ? -10.919 0.618 22.723 1.00 98.81 218 THR A O 1
ATOM 1734 N N . THR A 1 219 ? -12.654 -0.813 22.555 1.00 98.81 219 THR A N 1
ATOM 1735 C CA . THR A 1 219 ? -11.850 -2.038 22.434 1.00 98.81 219 THR A CA 1
ATOM 1736 C C . THR A 1 219 ? -12.070 -2.699 21.080 1.00 98.81 219 THR A C 1
ATOM 1738 O O . THR A 1 219 ? -13.204 -2.926 20.651 1.00 98.81 219 THR A O 1
ATOM 1741 N N . TRP A 1 220 ? -10.983 -3.081 20.417 1.00 98.94 220 TRP A N 1
ATOM 1742 C CA . TRP A 1 220 ? -11.001 -3.579 19.045 1.00 98.94 220 TRP A CA 1
ATOM 1743 C C . TRP A 1 220 ? -10.218 -4.873 18.901 1.00 98.94 220 TRP A C 1
ATOM 1745 O O . TRP A 1 220 ? -9.194 -5.068 19.545 1.00 98.94 220 TRP A O 1
ATOM 1755 N N . GLN A 1 221 ? -10.681 -5.744 18.009 1.00 98.75 221 GLN A N 1
ATOM 1756 C CA . GLN A 1 221 ? -10.002 -6.974 17.615 1.00 98.75 221 GLN A CA 1
ATOM 1757 C C . GLN A 1 221 ? -9.311 -6.773 16.272 1.00 98.75 221 GLN A C 1
ATOM 1759 O O . GLN A 1 221 ? -9.989 -6.494 15.286 1.00 98.75 221 GLN A O 1
ATOM 1764 N N . ALA A 1 222 ? -8.001 -6.986 16.207 1.00 98.81 222 ALA A N 1
ATOM 1765 C CA . ALA A 1 222 ? -7.269 -7.191 14.963 1.00 98.81 222 ALA A CA 1
ATOM 1766 C C . ALA A 1 222 ? -7.248 -8.695 14.662 1.00 98.81 222 ALA A C 1
ATOM 1768 O O . ALA A 1 222 ? -6.546 -9.461 15.326 1.00 98.81 222 ALA A O 1
ATOM 1769 N N . ALA A 1 223 ? -8.069 -9.130 13.705 1.00 98.62 223 ALA A N 1
ATOM 1770 C CA . ALA A 1 223 ? -8.223 -10.540 13.370 1.00 98.62 223 ALA A CA 1
ATOM 1771 C C . ALA A 1 223 ? -7.658 -10.837 11.980 1.00 98.62 223 ALA A C 1
ATOM 1773 O O . ALA A 1 223 ? -8.014 -10.181 10.996 1.00 98.62 223 ALA A O 1
ATOM 1774 N N . HIS A 1 224 ? -6.818 -11.868 11.910 1.00 98.88 224 HIS A N 1
ATOM 1775 C CA . HIS A 1 224 ? -6.140 -12.293 10.695 1.00 98.88 224 HIS A CA 1
ATOM 1776 C C . HIS A 1 224 ? -6.540 -13.733 10.374 1.00 98.88 224 HIS A C 1
ATOM 1778 O O . HIS A 1 224 ? -6.213 -14.657 11.118 1.00 98.88 224 HIS A O 1
ATOM 1784 N N . ILE A 1 225 ? -7.273 -13.940 9.280 1.00 98.88 225 ILE A N 1
ATOM 1785 C CA . ILE A 1 225 ? -7.715 -15.280 8.861 1.00 98.88 225 ILE A CA 1
ATOM 1786 C C . ILE A 1 225 ? -6.551 -16.046 8.208 1.00 98.88 225 ILE A C 1
ATOM 1788 O O . ILE A 1 225 ? -5.540 -15.424 7.862 1.00 98.88 225 ILE A O 1
ATOM 1792 N N . PRO A 1 226 ? -6.656 -17.371 7.991 1.00 98.94 226 PRO A N 1
ATOM 1793 C CA . PRO A 1 226 ? -5.550 -18.122 7.411 1.00 98.94 226 PRO A CA 1
ATOM 1794 C C . PRO A 1 226 ? -5.232 -17.674 5.980 1.00 98.94 226 PRO A C 1
ATOM 1796 O O . PRO A 1 226 ? -6.131 -17.542 5.139 1.00 98.94 226 PRO A O 1
ATOM 1799 N N . THR A 1 227 ? -3.949 -17.528 5.655 1.00 98.94 227 THR A N 1
ATOM 1800 C CA . THR A 1 227 ? -3.483 -17.175 4.305 1.00 98.94 227 THR A CA 1
ATOM 1801 C C . THR A 1 227 ? -3.985 -18.184 3.275 1.00 98.94 227 THR A C 1
ATOM 1803 O O . THR A 1 227 ? -4.435 -17.799 2.195 1.00 98.94 227 THR A O 1
ATOM 1806 N N . VAL A 1 228 ? -3.997 -19.482 3.604 1.00 98.88 228 VAL A N 1
ATOM 1807 C CA . VAL A 1 228 ? -4.511 -20.523 2.697 1.00 98.88 228 VAL A CA 1
ATOM 1808 C C . VAL A 1 228 ? -5.987 -20.311 2.340 1.00 98.88 228 VAL A C 1
ATOM 1810 O O . VAL A 1 228 ? -6.379 -20.564 1.200 1.00 98.88 228 VAL A O 1
ATOM 1813 N N . VAL A 1 229 ? -6.795 -19.790 3.269 1.00 98.88 229 VAL A N 1
ATOM 1814 C CA . VAL A 1 229 ? -8.198 -19.437 3.016 1.00 98.88 229 VAL A CA 1
ATOM 1815 C C . VAL A 1 229 ? -8.252 -18.227 2.093 1.00 98.88 229 VAL A C 1
ATOM 1817 O O . VAL A 1 229 ? -8.838 -18.326 1.020 1.00 98.88 229 VAL A O 1
ATOM 1820 N N . SER A 1 230 ? -7.555 -17.141 2.445 1.00 98.88 230 SER A N 1
ATOM 1821 C CA . SER A 1 230 ? -7.459 -15.909 1.641 1.00 98.88 230 SER A CA 1
ATOM 1822 C C . SER A 1 230 ? -7.071 -16.189 0.180 1.00 98.88 230 SER A C 1
ATOM 1824 O O . SER A 1 230 ? -7.704 -15.685 -0.746 1.00 98.88 230 SER A O 1
ATOM 1826 N N . ARG A 1 231 ? -6.090 -17.075 -0.043 1.00 98.81 231 ARG A N 1
ATOM 1827 C CA . ARG A 1 231 ? -5.631 -17.491 -1.381 1.00 98.81 231 ARG A CA 1
ATOM 1828 C C . ARG A 1 231 ? -6.605 -18.417 -2.117 1.00 98.81 231 ARG A C 1
ATOM 1830 O O . ARG A 1 231 ? -6.573 -18.460 -3.345 1.00 98.81 231 ARG A O 1
ATOM 1837 N N . THR A 1 232 ? -7.429 -19.175 -1.393 1.00 98.88 232 THR A N 1
ATOM 1838 C CA . THR A 1 232 ? -8.443 -20.077 -1.971 1.00 98.88 232 THR A CA 1
ATOM 1839 C C . THR A 1 232 ? -9.727 -19.328 -2.339 1.00 98.88 232 THR A C 1
ATOM 1841 O O . THR A 1 232 ? -10.432 -19.733 -3.264 1.00 98.88 232 THR A O 1
ATOM 1844 N N . THR A 1 233 ? -10.035 -18.250 -1.618 1.00 98.81 233 THR A N 1
ATOM 1845 C CA . THR A 1 233 ? -11.255 -17.449 -1.764 1.00 98.81 233 THR A CA 1
ATOM 1846 C C . THR A 1 233 ? -10.941 -16.040 -2.291 1.00 98.81 233 THR A C 1
ATOM 1848 O O . THR A 1 233 ? -10.215 -15.899 -3.273 1.00 98.81 233 THR A O 1
ATOM 1851 N N . ASP A 1 234 ? -11.516 -14.999 -1.682 1.00 98.75 234 ASP A N 1
ATOM 1852 C CA . ASP A 1 234 ? -11.293 -13.586 -1.988 1.00 98.75 234 ASP A CA 1
ATOM 1853 C C . ASP A 1 234 ? -11.280 -12.739 -0.697 1.00 98.75 234 ASP A C 1
ATOM 1855 O O . ASP A 1 234 ? -11.466 -13.271 0.400 1.00 98.75 234 ASP A O 1
ATOM 1859 N N . GLY A 1 235 ? -11.081 -11.421 -0.805 1.00 98.62 235 GLY A N 1
ATOM 1860 C CA . GLY A 1 235 ? -11.116 -10.508 0.346 1.00 98.62 235 GLY A CA 1
ATOM 1861 C C . GLY A 1 235 ? -12.481 -10.440 1.042 1.00 98.62 235 GLY A C 1
ATOM 1862 O O . GLY A 1 235 ? -12.569 -10.236 2.254 1.00 98.62 235 GLY A O 1
ATOM 1863 N N . GLY A 1 236 ? -13.569 -10.717 0.316 1.00 98.44 236 GLY A N 1
ATOM 1864 C CA . GLY A 1 236 ? -14.912 -10.787 0.883 1.00 98.44 236 GLY A CA 1
ATOM 1865 C C . GLY A 1 236 ? -15.070 -11.899 1.920 1.00 98.44 236 GLY A C 1
ATOM 1866 O O . GLY A 1 236 ? -15.971 -11.832 2.765 1.00 98.44 236 GLY A O 1
ATOM 1867 N N . GLN A 1 237 ? -14.221 -12.923 1.876 1.00 98.88 237 GLN A N 1
ATOM 1868 C CA . GLN A 1 237 ? -14.213 -13.997 2.861 1.00 98.88 237 GLN A CA 1
ATOM 1869 C C . GLN A 1 237 ? -13.795 -13.512 4.253 1.00 98.88 237 GLN A C 1
ATOM 1871 O O . GLN A 1 237 ? -14.305 -14.042 5.239 1.00 98.88 237 GLN A O 1
ATOM 1876 N N . THR A 1 238 ? -12.921 -12.510 4.352 1.00 98.88 238 THR A N 1
ATOM 1877 C CA . THR A 1 238 ? -12.247 -12.125 5.600 1.00 98.88 238 THR A CA 1
ATOM 1878 C C . THR A 1 238 ? -13.219 -11.739 6.711 1.00 98.88 238 THR A C 1
ATOM 1880 O O . THR A 1 238 ? -13.316 -12.445 7.715 1.00 98.88 238 THR A O 1
ATOM 1883 N N . SER A 1 239 ? -14.025 -10.691 6.516 1.00 98.50 239 SER A N 1
ATOM 1884 C CA . SER A 1 239 ? -14.988 -10.244 7.537 1.00 98.50 239 SER A CA 1
ATOM 1885 C C . SER A 1 239 ? -16.050 -11.299 7.847 1.00 98.50 239 SER A C 1
ATOM 1887 O O . SER A 1 239 ? -16.503 -11.431 8.983 1.00 98.50 239 SER A O 1
ATOM 1889 N N . ARG A 1 240 ? -16.433 -12.104 6.847 1.00 98.75 240 ARG A N 1
ATOM 1890 C CA . ARG A 1 240 ? -17.394 -13.196 7.032 1.00 98.75 240 ARG A CA 1
ATOM 1891 C C . ARG A 1 240 ? -16.817 -14.290 7.920 1.00 98.75 240 ARG A C 1
ATOM 1893 O O . ARG A 1 240 ? -17.502 -14.693 8.851 1.00 98.75 240 ARG A O 1
ATOM 1900 N N . TRP A 1 241 ? -15.597 -14.745 7.637 1.00 98.88 241 TRP A N 1
ATOM 1901 C CA . TRP A 1 241 ? -14.901 -15.771 8.414 1.00 98.88 241 TRP A CA 1
ATOM 1902 C C . TRP A 1 241 ? -14.748 -15.325 9.867 1.00 98.88 241 TRP A C 1
ATOM 1904 O O . TRP A 1 241 ? -15.180 -16.037 10.769 1.00 98.88 241 TRP A O 1
ATOM 1914 N N . ILE A 1 242 ? -14.233 -14.109 10.079 1.00 98.75 242 ILE A N 1
ATOM 1915 C CA . ILE A 1 242 ? -14.044 -13.529 11.413 1.00 98.75 242 ILE A CA 1
ATOM 1916 C C . ILE A 1 242 ? -15.369 -13.508 12.172 1.00 98.75 242 ILE A C 1
ATOM 1918 O O . ILE A 1 242 ? -15.446 -14.038 13.274 1.00 98.75 242 ILE A O 1
ATOM 1922 N N . ALA A 1 243 ? -16.438 -12.985 11.568 1.00 98.62 243 ALA A N 1
ATOM 1923 C CA . ALA A 1 243 ? -17.730 -12.901 12.237 1.00 98.62 243 ALA A CA 1
ATOM 1924 C C . ALA A 1 243 ? -18.326 -14.264 12.624 1.00 98.62 243 ALA A C 1
ATOM 1926 O O . ALA A 1 243 ? -19.020 -14.349 13.636 1.00 98.62 243 ALA A O 1
ATOM 1927 N N . MET A 1 244 ? -18.085 -15.323 11.838 1.00 98.50 244 MET A N 1
ATOM 1928 C CA . MET A 1 244 ? -18.548 -16.667 12.207 1.00 98.50 244 MET A CA 1
ATOM 1929 C C . MET A 1 244 ? -17.846 -17.143 13.475 1.00 98.50 244 MET A C 1
ATOM 1931 O O . MET A 1 244 ? -18.511 -17.574 14.415 1.00 98.50 244 MET A O 1
ATOM 1935 N N . GLN A 1 245 ? -16.522 -16.997 13.530 1.00 98.69 245 GLN A N 1
ATOM 1936 C CA . GLN A 1 245 ? -15.740 -17.497 14.655 1.00 98.69 245 GLN A CA 1
ATOM 1937 C C . GLN A 1 245 ? -15.910 -16.611 15.896 1.00 98.69 245 GLN A C 1
ATOM 1939 O O . GLN A 1 245 ? -16.060 -17.145 16.986 1.00 98.69 245 GLN A O 1
ATOM 1944 N N . VAL A 1 246 ? -16.042 -15.289 15.737 1.00 98.50 246 VAL A N 1
ATOM 1945 C CA . VAL A 1 246 ? -16.455 -14.358 16.806 1.00 98.50 246 VAL A CA 1
ATOM 1946 C C . VAL A 1 246 ? -17.798 -14.782 17.408 1.00 98.50 246 VAL A C 1
ATOM 1948 O O . VAL A 1 246 ? -17.916 -14.906 18.625 1.00 98.50 246 VAL A O 1
ATOM 1951 N N . GLY A 1 247 ? -18.803 -15.067 16.573 1.00 98.38 247 GLY A N 1
ATOM 1952 C CA . GLY A 1 247 ? -20.114 -15.520 17.045 1.00 98.38 247 GLY A CA 1
ATOM 1953 C C . GLY A 1 247 ? -20.041 -16.828 17.837 1.00 98.38 247 GLY A C 1
ATOM 1954 O O . GLY A 1 247 ? -20.626 -16.925 18.916 1.00 98.38 247 GLY A O 1
ATOM 1955 N N . MET A 1 248 ? -19.293 -17.818 17.339 1.00 98.62 248 MET A N 1
ATOM 1956 C CA . MET A 1 248 ? -19.107 -19.100 18.030 1.00 98.62 248 MET A CA 1
ATOM 1957 C C . MET A 1 248 ? -18.350 -18.952 19.354 1.00 98.62 248 MET A C 1
ATOM 1959 O O . MET A 1 248 ? -18.720 -19.589 20.342 1.00 98.62 248 MET A O 1
ATOM 1963 N N . SER A 1 249 ? -17.338 -18.089 19.395 1.00 98.81 249 SER A N 1
ATOM 1964 C CA . SER A 1 249 ? -16.563 -17.827 20.606 1.00 98.81 249 SER A CA 1
ATOM 1965 C C . SER A 1 249 ? -17.374 -17.097 21.663 1.00 98.81 249 SER A C 1
ATOM 1967 O O . SER A 1 249 ? -17.302 -17.475 22.826 1.00 98.81 249 SER A O 1
ATOM 1969 N N . PHE A 1 250 ? -18.215 -16.128 21.282 1.00 98.81 250 PHE A N 1
ATOM 1970 C CA . PHE A 1 250 ? -19.147 -15.505 22.225 1.00 98.81 250 PHE A CA 1
ATOM 1971 C C . PHE A 1 250 ? -20.144 -16.517 22.797 1.00 98.81 250 PHE A C 1
ATOM 1973 O O . PHE A 1 250 ? -20.349 -16.544 24.009 1.00 98.81 250 PHE A O 1
ATOM 1980 N N . ILE A 1 251 ? -20.711 -17.390 21.951 1.00 98.75 251 ILE A N 1
ATOM 1981 C CA . ILE A 1 251 ? -21.618 -18.454 22.409 1.00 98.75 251 ILE A CA 1
ATOM 1982 C C . ILE A 1 251 ? -20.940 -19.323 23.469 1.00 98.75 251 ILE A C 1
ATOM 1984 O O . ILE A 1 251 ? -21.520 -19.563 24.527 1.00 98.75 251 ILE A O 1
ATOM 1988 N N . SER A 1 252 ? -19.722 -19.785 23.181 1.00 98.69 252 SER A N 1
ATOM 1989 C CA . SER A 1 252 ? -18.981 -20.686 24.062 1.00 98.69 252 SER A CA 1
ATOM 1990 C C . SER A 1 252 ? -18.511 -19.989 25.341 1.00 98.69 252 SER A C 1
ATOM 1992 O O . SER A 1 252 ? -18.814 -20.456 26.434 1.00 98.69 252 SER A O 1
ATOM 1994 N N . ALA A 1 253 ? -17.792 -18.871 25.222 1.00 98.69 253 ALA A N 1
ATOM 1995 C CA . ALA A 1 253 ? -17.135 -18.208 26.350 1.00 98.69 253 ALA A CA 1
ATOM 1996 C C . ALA A 1 253 ? -18.131 -17.616 27.359 1.00 98.69 253 ALA A C 1
ATOM 1998 O O . ALA A 1 253 ? -17.867 -17.610 28.559 1.00 98.69 253 ALA A O 1
ATOM 1999 N N . TYR A 1 254 ? -19.300 -17.170 26.888 1.00 98.56 254 TYR A N 1
ATOM 2000 C CA . TYR A 1 254 ? -20.335 -16.564 27.731 1.00 98.56 254 TYR A CA 1
ATOM 2001 C C . TYR A 1 254 ? -21.540 -17.482 27.972 1.00 98.56 254 TYR A C 1
ATOM 2003 O O . TYR A 1 254 ? -22.561 -17.036 28.490 1.00 98.56 254 TYR A O 1
ATOM 2011 N N . ASN A 1 255 ? -21.428 -18.775 27.641 1.00 97.81 255 ASN A N 1
ATOM 2012 C CA . ASN A 1 255 ? -22.461 -19.791 27.879 1.00 97.81 255 ASN A CA 1
ATOM 2013 C C . ASN A 1 255 ? -23.851 -19.407 27.337 1.00 97.81 255 ASN A C 1
ATOM 2015 O O . ASN A 1 255 ? -24.880 -19.659 27.972 1.00 97.81 255 ASN A O 1
ATOM 2019 N N . MET A 1 256 ? -23.890 -18.783 26.161 1.00 98.19 256 MET A N 1
ATOM 2020 C CA . MET A 1 256 ? -25.145 -18.401 25.517 1.00 98.19 256 MET A CA 1
ATOM 2021 C C . MET A 1 256 ? -25.858 -19.637 24.955 1.00 98.19 256 MET A C 1
ATOM 2023 O O . MET A 1 256 ? -25.256 -20.690 24.723 1.00 98.19 256 MET A O 1
ATOM 2027 N N . CYS A 1 257 ? -27.147 -19.512 24.638 1.00 97.81 257 CYS A N 1
ATOM 2028 C CA . CYS A 1 257 ? -27.791 -20.516 23.803 1.00 97.81 257 CYS A CA 1
ATOM 2029 C C . CYS A 1 257 ? -27.149 -20.504 22.404 1.00 97.81 257 CYS A C 1
ATOM 2031 O O . CYS A 1 257 ? -27.047 -19.461 21.752 1.00 97.81 257 CYS A O 1
ATOM 2033 N N . ALA A 1 258 ? -26.746 -21.681 21.919 1.00 96.12 258 ALA A N 1
ATOM 2034 C CA . ALA A 1 258 ? -26.157 -21.857 20.595 1.00 96.12 258 ALA A CA 1
ATOM 2035 C C . ALA A 1 258 ? -27.201 -21.662 19.476 1.00 96.12 258 ALA A C 1
ATOM 2037 O O . ALA A 1 258 ? -27.708 -22.625 18.899 1.00 96.12 258 ALA A O 1
ATOM 2038 N N . GLY A 1 259 ? -27.529 -20.399 19.187 1.00 93.88 259 GLY A N 1
ATOM 2039 C CA . GLY A 1 259 ? -28.492 -19.993 18.160 1.00 93.88 259 GLY A CA 1
ATOM 2040 C C . GLY A 1 259 ? -29.751 -19.302 18.693 1.00 93.88 259 GLY A C 1
ATOM 2041 O O . GLY A 1 259 ? -30.851 -19.596 18.227 1.00 93.88 259 GLY A O 1
ATOM 2042 N N . GLU A 1 260 ? -29.619 -18.382 19.651 1.00 96.88 260 GLU A N 1
ATOM 2043 C CA . GLU A 1 260 ? -30.721 -17.511 20.088 1.00 96.88 260 GLU A CA 1
ATOM 2044 C C . GLU A 1 260 ? -30.729 -16.132 19.407 1.00 96.88 260 GLU A C 1
ATOM 2046 O O . GLU A 1 260 ? -29.813 -15.763 18.675 1.00 96.88 260 GLU A O 1
ATOM 2051 N N . ALA A 1 261 ? -31.768 -15.329 19.664 1.00 97.94 261 ALA A N 1
ATOM 2052 C CA . ALA A 1 261 ? -31.944 -14.027 19.020 1.00 97.94 261 ALA A CA 1
ATOM 2053 C C . ALA A 1 261 ? -30.791 -13.041 19.292 1.00 97.94 261 ALA A C 1
ATOM 2055 O O . ALA A 1 261 ? -30.446 -12.271 18.402 1.00 97.94 261 ALA A O 1
ATOM 2056 N N . ALA A 1 262 ? -30.175 -13.074 20.480 1.00 97.25 262 ALA A N 1
ATOM 2057 C CA . ALA A 1 262 ? -29.042 -12.203 20.810 1.00 97.25 262 ALA A CA 1
ATOM 2058 C C . ALA A 1 262 ? -27.795 -12.493 19.948 1.00 97.25 262 ALA A C 1
ATOM 2060 O O . ALA A 1 262 ? -27.033 -11.581 19.642 1.00 97.25 262 ALA A O 1
ATOM 2061 N N . VAL A 1 263 ? -27.620 -13.730 19.461 1.00 98.19 263 VAL A N 1
ATOM 2062 C CA . VAL A 1 263 ? -26.516 -14.095 18.548 1.00 98.19 263 VAL A CA 1
ATOM 2063 C C . VAL A 1 263 ? -26.631 -13.361 17.205 1.00 98.19 263 VAL A C 1
ATOM 2065 O O . VAL A 1 263 ? -25.623 -13.076 16.552 1.00 98.19 263 VAL A O 1
ATOM 2068 N N . ALA A 1 264 ? -27.849 -13.009 16.781 1.00 98.19 264 ALA A N 1
ATOM 2069 C CA . ALA A 1 264 ? -28.048 -12.225 15.566 1.00 98.19 264 ALA A CA 1
ATOM 2070 C C . ALA A 1 264 ? -27.517 -10.788 15.710 1.00 98.19 264 ALA A C 1
ATOM 2072 O O . ALA A 1 264 ? -26.980 -10.251 14.740 1.00 98.19 264 ALA A O 1
ATOM 2073 N N . ASP A 1 265 ? -27.600 -10.195 16.905 1.00 98.38 265 ASP A N 1
ATOM 2074 C CA . ASP A 1 265 ? -27.050 -8.862 17.175 1.00 98.38 265 ASP A CA 1
ATOM 2075 C C . ASP A 1 265 ? -25.516 -8.897 17.135 1.00 98.38 265 ASP A C 1
ATOM 2077 O O . ASP A 1 265 ? -24.905 -8.063 16.466 1.00 98.38 265 ASP A O 1
ATOM 2081 N N . LEU A 1 266 ? -24.900 -9.934 17.722 1.00 98.12 266 LEU A N 1
ATOM 2082 C CA . LEU A 1 266 ? -23.456 -10.182 17.604 1.00 98.12 266 LEU A CA 1
ATOM 2083 C C . LEU A 1 266 ? -23.032 -10.347 16.137 1.00 98.12 266 LEU A C 1
ATOM 2085 O O . LEU A 1 266 ? -22.038 -9.774 15.691 1.00 98.12 266 LEU A O 1
ATOM 2089 N N . SER A 1 267 ? -23.828 -11.081 15.355 1.00 98.00 267 SER A N 1
ATOM 2090 C CA . SER A 1 267 ? -23.583 -11.277 13.922 1.00 98.00 267 SER A CA 1
ATOM 2091 C C . SER A 1 267 ? -23.670 -9.969 13.133 1.00 98.00 267 SER A C 1
ATOM 2093 O O . SER A 1 267 ? -22.896 -9.756 12.202 1.00 98.00 267 SER A O 1
ATOM 2095 N N . TYR A 1 268 ? -24.626 -9.095 13.458 1.00 98.56 268 TYR A N 1
ATOM 2096 C CA . TYR A 1 268 ? -24.761 -7.791 12.812 1.00 98.56 268 TYR A CA 1
ATOM 2097 C C . TYR A 1 268 ? -23.611 -6.852 13.194 1.00 98.56 268 TYR A C 1
ATOM 2099 O O . TYR A 1 268 ? -23.043 -6.212 12.305 1.00 98.56 268 TYR A O 1
ATOM 2107 N N . ALA A 1 269 ? -23.218 -6.831 14.471 1.00 98.38 269 ALA A N 1
ATOM 2108 C CA . ALA A 1 269 ? -22.075 -6.063 14.951 1.00 98.38 269 ALA A CA 1
ATOM 2109 C C . ALA A 1 269 ? -20.785 -6.469 14.224 1.00 98.38 269 ALA A C 1
ATOM 2111 O O . ALA A 1 269 ? -20.170 -5.637 13.557 1.00 98.38 269 ALA A O 1
ATOM 2112 N N . ALA A 1 270 ? -20.452 -7.763 14.233 1.00 98.00 270 ALA A N 1
ATOM 2113 C CA . ALA A 1 270 ? -19.209 -8.277 13.659 1.00 98.00 270 ALA A CA 1
ATOM 2114 C C . ALA A 1 270 ? -19.136 -8.218 12.120 1.00 98.00 270 ALA A C 1
ATOM 2116 O O . ALA A 1 270 ? -18.055 -8.349 11.551 1.00 98.00 270 ALA A O 1
ATOM 2117 N N . LYS A 1 271 ? -20.271 -8.048 11.424 1.00 97.50 271 LYS A N 1
ATOM 2118 C CA . LYS A 1 271 ? -20.324 -8.015 9.947 1.00 97.50 271 LYS A CA 1
ATOM 2119 C C . LYS A 1 271 ? -20.603 -6.641 9.356 1.00 97.50 271 LYS A C 1
ATOM 2121 O O . LYS A 1 271 ? -20.417 -6.484 8.153 1.00 97.50 271 LYS A O 1
ATOM 2126 N N . HIS A 1 272 ? -21.117 -5.702 10.150 1.00 97.56 272 HIS A N 1
ATOM 2127 C CA . HIS A 1 272 ? -21.552 -4.396 9.654 1.00 97.56 272 HIS A CA 1
ATOM 2128 C C . HIS A 1 272 ? -21.309 -3.278 10.667 1.00 97.56 272 HIS A C 1
ATOM 2130 O O . HIS A 1 272 ? -20.586 -2.343 10.354 1.00 97.56 272 HIS A O 1
ATOM 2136 N N . ALA A 1 273 ? -21.917 -3.343 11.856 1.00 98.25 273 ALA A N 1
ATOM 2137 C CA . ALA A 1 273 ? -21.996 -2.163 12.724 1.00 98.25 273 ALA A CA 1
ATOM 2138 C C . ALA A 1 273 ? -20.663 -1.773 13.377 1.00 98.25 273 ALA A C 1
ATOM 2140 O O . ALA A 1 273 ? -20.469 -0.601 13.682 1.00 98.25 273 ALA A O 1
ATOM 2141 N N . ALA A 1 274 ? -19.772 -2.744 13.585 1.00 98.25 274 ALA A N 1
ATOM 2142 C CA . ALA A 1 274 ? -18.500 -2.561 14.277 1.00 98.25 274 ALA A CA 1
ATOM 2143 C C . ALA A 1 274 ? -17.307 -3.146 13.499 1.00 98.25 274 ALA A C 1
ATOM 2145 O O . ALA A 1 274 ? -16.247 -3.349 14.080 1.00 98.25 274 ALA A O 1
ATOM 2146 N N . VAL A 1 275 ? -17.464 -3.452 12.205 1.00 98.38 275 VAL A N 1
ATOM 2147 C CA . VAL A 1 275 ? -16.358 -3.949 11.372 1.00 98.38 275 VAL A CA 1
ATOM 2148 C C . VAL A 1 275 ? -15.728 -2.815 10.575 1.00 98.38 275 VAL A C 1
ATOM 2150 O O . VAL A 1 275 ? -16.421 -2.044 9.916 1.00 98.38 275 VAL A O 1
ATOM 2153 N N . VAL A 1 276 ? -14.401 -2.769 10.579 1.00 98.81 276 VAL A N 1
ATOM 2154 C CA . VAL A 1 276 ? -13.594 -1.944 9.684 1.00 98.81 276 VAL A CA 1
ATOM 2155 C C . VAL A 1 276 ? -12.885 -2.884 8.711 1.00 98.81 276 VAL A C 1
ATOM 2157 O O . VAL A 1 276 ? -12.046 -3.708 9.086 1.00 98.81 276 VAL A O 1
ATOM 2160 N N . SER A 1 277 ? -13.290 -2.800 7.445 1.00 98.56 277 SER A N 1
ATOM 2161 C CA . SER A 1 277 ? -12.641 -3.514 6.341 1.00 98.56 277 SER A CA 1
ATOM 2162 C C . SER A 1 277 ? -11.416 -2.730 5.870 1.00 98.56 277 SER A C 1
ATOM 2164 O O . SER A 1 277 ? -11.378 -1.510 5.997 1.00 98.56 277 SER A O 1
ATOM 2166 N N . MET A 1 278 ? -10.434 -3.411 5.279 1.00 98.69 278 MET A N 1
ATOM 2167 C CA . MET A 1 278 ? -9.269 -2.736 4.694 1.00 98.69 278 MET A CA 1
ATOM 2168 C C . MET A 1 278 ? -9.678 -1.888 3.487 1.00 98.69 278 MET A C 1
ATOM 2170 O O . MET A 1 278 ? -9.160 -0.796 3.279 1.00 98.69 278 MET A O 1
ATOM 2174 N N . GLY A 1 279 ? -10.645 -2.370 2.704 1.00 98.50 279 GLY A N 1
ATOM 2175 C CA . GLY A 1 279 ? -11.178 -1.638 1.563 1.00 98.50 279 GLY A CA 1
ATOM 2176 C C . GLY A 1 279 ? -12.610 -2.025 1.227 1.00 98.50 279 GLY A C 1
ATOM 2177 O O . GLY A 1 279 ? -13.030 -3.158 1.471 1.00 98.50 279 GLY A O 1
ATOM 2178 N N . ASP A 1 280 ? -13.349 -1.088 0.643 1.00 98.56 280 ASP A N 1
ATOM 2179 C CA . ASP A 1 280 ? -14.749 -1.281 0.268 1.00 98.56 280 ASP A CA 1
ATOM 2180 C C . ASP A 1 280 ? -14.928 -2.027 -1.064 1.00 98.56 280 ASP A C 1
ATOM 2182 O O . ASP A 1 280 ? -13.993 -2.253 -1.836 1.00 98.56 280 ASP A O 1
ATOM 2186 N N . MET A 1 281 ? -16.173 -2.416 -1.351 1.00 98.69 281 MET A N 1
ATOM 2187 C CA . MET A 1 281 ? -16.537 -3.058 -2.614 1.00 98.69 281 MET A CA 1
ATOM 2188 C C . MET A 1 281 ? -16.353 -2.139 -3.833 1.00 98.69 281 MET A C 1
ATOM 2190 O O . MET A 1 281 ? -16.447 -0.914 -3.750 1.00 98.69 281 MET A O 1
ATOM 2194 N N . LEU A 1 282 ? -16.192 -2.747 -5.013 1.00 98.81 282 LEU A N 1
ATOM 2195 C CA . LEU A 1 282 ? -15.973 -2.019 -6.267 1.00 98.81 282 LEU A CA 1
ATOM 2196 C C . LEU A 1 282 ? -17.192 -1.994 -7.201 1.00 98.81 282 LEU A C 1
ATOM 2198 O O . LEU A 1 282 ? -17.985 -2.941 -7.224 1.00 98.81 282 LEU A O 1
ATOM 2202 N N . PRO A 1 283 ? -17.326 -0.948 -8.044 1.00 98.69 283 PRO A N 1
ATOM 2203 C CA . PRO A 1 283 ? -18.421 -0.829 -9.000 1.00 98.69 283 PRO A CA 1
ATOM 2204 C C . PRO A 1 283 ? -18.370 -1.917 -10.079 1.00 98.69 283 PRO A C 1
ATOM 2206 O O . PRO A 1 283 ? -17.310 -2.436 -10.428 1.00 98.69 283 PRO A O 1
ATOM 2209 N N . ALA A 1 284 ? -19.527 -2.198 -10.687 1.00 98.50 284 ALA A N 1
ATOM 2210 C CA . ALA A 1 284 ? -19.774 -3.377 -11.525 1.00 98.50 284 ALA A CA 1
ATOM 2211 C C . ALA A 1 284 ? -18.734 -3.653 -12.630 1.00 98.50 284 ALA A C 1
ATOM 2213 O O . ALA A 1 284 ? -18.378 -4.804 -12.865 1.00 98.50 284 ALA A O 1
ATOM 2214 N N . ARG A 1 285 ? -18.205 -2.617 -13.302 1.00 98.56 285 ARG A N 1
ATOM 2215 C CA . ARG A 1 285 ? -17.180 -2.784 -14.356 1.00 98.56 285 ARG A CA 1
ATOM 2216 C C . ARG A 1 285 ? -15.911 -3.466 -13.838 1.00 98.56 285 ARG A C 1
ATOM 2218 O O . ARG A 1 285 ? -15.202 -4.112 -14.602 1.00 98.56 285 ARG A O 1
ATOM 2225 N N . ARG A 1 286 ? -15.621 -3.283 -12.554 1.00 98.19 286 ARG A N 1
ATOM 2226 C CA . ARG A 1 286 ? -14.456 -3.808 -11.852 1.00 98.19 286 ARG A CA 1
ATOM 2227 C C . ARG A 1 286 ? -14.913 -4.528 -10.582 1.00 98.19 286 ARG A C 1
ATOM 2229 O O . ARG A 1 286 ? -14.245 -4.379 -9.569 1.00 98.19 286 ARG A O 1
ATOM 2236 N N . ALA A 1 287 ? -16.038 -5.248 -10.641 1.00 98.62 287 ALA A N 1
ATOM 2237 C CA . ALA A 1 287 ? -16.731 -5.817 -9.484 1.00 98.62 287 ALA A CA 1
ATOM 2238 C C . ALA A 1 287 ? -15.825 -6.707 -8.631 1.00 98.62 287 ALA A C 1
ATOM 2240 O O . ALA A 1 287 ? -15.319 -7.724 -9.109 1.00 98.62 287 ALA A O 1
ATOM 2241 N N . ARG A 1 288 ? -15.629 -6.306 -7.376 1.00 98.69 288 ARG A N 1
ATOM 2242 C CA . ARG A 1 288 ? -14.882 -7.038 -6.353 1.00 98.69 288 ARG A CA 1
ATOM 2243 C C . ARG A 1 288 ? -15.558 -6.855 -5.004 1.00 98.69 288 ARG A C 1
ATOM 2245 O O . ARG A 1 288 ? -16.221 -5.839 -4.774 1.00 98.69 288 ARG A O 1
ATOM 2252 N N . ALA A 1 289 ? -15.398 -7.865 -4.160 1.00 98.19 289 ALA A N 1
ATOM 2253 C CA . ALA A 1 289 ? -15.804 -7.827 -2.767 1.00 98.19 289 ALA A CA 1
ATOM 2254 C C . ALA A 1 289 ? -14.948 -6.815 -1.967 1.00 98.19 289 ALA A C 1
ATOM 2256 O O . ALA A 1 289 ? -13.968 -6.296 -2.508 1.00 98.19 289 ALA A O 1
ATOM 2257 N N . PRO A 1 290 ? -15.313 -6.517 -0.705 1.00 98.69 290 PRO A N 1
ATOM 2258 C CA . PRO A 1 290 ? -14.434 -5.804 0.221 1.00 98.69 290 PRO A CA 1
ATOM 2259 C C . PRO A 1 290 ? -13.066 -6.484 0.376 1.00 98.69 290 PRO A C 1
ATOM 2261 O O . PRO A 1 290 ? -12.907 -7.647 0.007 1.00 98.69 290 PRO A O 1
ATOM 2264 N N . ASN A 1 291 ? -12.102 -5.772 0.962 1.00 98.69 291 ASN A N 1
ATOM 2265 C CA . ASN A 1 291 ? -10.722 -6.228 1.172 1.00 98.69 291 ASN A CA 1
ATOM 2266 C C . ASN A 1 291 ? -9.991 -6.623 -0.123 1.00 98.69 291 ASN A C 1
ATOM 2268 O O . ASN A 1 291 ? -9.146 -7.512 -0.127 1.00 98.69 291 ASN A O 1
ATOM 2272 N N . GLU A 1 292 ? -10.291 -5.953 -1.233 1.00 98.88 292 GLU A N 1
ATOM 2273 C CA . GLU A 1 292 ? -9.510 -6.054 -2.468 1.00 98.88 292 GLU A CA 1
ATOM 2274 C C . GLU A 1 292 ? -8.749 -4.742 -2.704 1.00 98.88 292 GLU A C 1
ATOM 2276 O O . GLU A 1 292 ? -9.222 -3.684 -2.275 1.00 98.88 292 GLU A O 1
ATOM 2281 N N . PRO A 1 293 ? -7.599 -4.750 -3.411 1.00 98.88 293 PRO A N 1
ATOM 2282 C CA . PRO A 1 293 ? -6.698 -3.597 -3.429 1.00 98.88 293 PRO A CA 1
ATOM 2283 C C . PRO A 1 293 ? -7.362 -2.346 -3.998 1.00 98.88 293 PRO A C 1
ATOM 2285 O O . PRO A 1 293 ? -7.047 -1.232 -3.607 1.00 98.88 293 PRO A O 1
ATOM 2288 N N . GLY A 1 294 ? -8.316 -2.525 -4.917 1.00 98.75 294 GLY A N 1
ATOM 2289 C CA . GLY A 1 294 ? -8.995 -1.402 -5.539 1.00 98.75 294 GLY A CA 1
ATOM 2290 C C . GLY A 1 294 ? -9.849 -0.565 -4.579 1.00 98.75 294 GLY A C 1
ATOM 2291 O O . GLY A 1 294 ? -10.164 0.578 -4.910 1.00 98.75 294 GLY A O 1
ATOM 2292 N N . GLY A 1 295 ? -10.263 -1.146 -3.448 1.00 98.81 295 GLY A N 1
ATOM 2293 C CA . GLY A 1 295 ? -11.053 -0.487 -2.406 1.00 98.81 295 GLY A CA 1
ATOM 2294 C C . GLY A 1 295 ? -10.216 0.044 -1.242 1.00 98.81 295 GLY A C 1
ATOM 2295 O O . GLY A 1 295 ? -10.769 0.722 -0.383 1.00 98.81 295 GLY A O 1
ATOM 2296 N N . LEU A 1 296 ? -8.915 -0.267 -1.203 1.00 98.88 296 LEU A N 1
ATOM 2297 C CA . LEU A 1 296 ? -7.985 0.215 -0.185 1.00 98.88 296 LEU A CA 1
ATOM 2298 C C . LEU A 1 296 ? -7.679 1.695 -0.448 1.00 98.88 296 LEU A C 1
ATOM 2300 O O . LEU A 1 296 ? -7.208 2.051 -1.530 1.00 98.88 296 LEU A O 1
ATOM 2304 N N . THR A 1 297 ? -7.998 2.567 0.506 1.00 98.88 297 THR A N 1
ATOM 2305 C CA . THR A 1 297 ? -7.707 4.000 0.380 1.00 98.88 297 THR A CA 1
ATOM 2306 C C . THR A 1 297 ? -6.212 4.260 0.533 1.00 98.88 297 THR A C 1
ATOM 2308 O O . THR A 1 297 ? -5.456 3.438 1.056 1.00 98.88 297 THR A O 1
ATOM 2311 N N . PHE A 1 298 ? -5.768 5.421 0.061 1.00 98.94 298 PHE A N 1
ATOM 2312 C CA . PHE A 1 298 ? -4.381 5.834 0.229 1.00 98.94 298 PHE A CA 1
ATOM 2313 C C . PHE A 1 298 ? -4.029 6.016 1.706 1.00 98.94 298 PHE A C 1
ATOM 2315 O O . PHE A 1 298 ? -2.980 5.527 2.108 1.00 98.94 298 PHE A O 1
ATOM 2322 N N . GLY A 1 299 ? -4.937 6.583 2.513 1.00 98.88 299 GLY A N 1
ATOM 2323 C CA . GLY A 1 299 ? -4.767 6.695 3.965 1.00 98.88 299 GLY A CA 1
ATOM 2324 C C . GLY A 1 299 ? -4.620 5.339 4.645 1.00 98.88 299 GLY A C 1
ATOM 2325 O O . GLY A 1 299 ? -3.637 5.112 5.336 1.00 98.88 299 GLY A O 1
ATOM 2326 N N . HIS A 1 300 ? -5.513 4.385 4.352 1.00 98.88 300 HIS A N 1
ATOM 2327 C CA . HIS A 1 300 ? -5.406 3.046 4.937 1.00 98.88 300 HIS A CA 1
ATOM 2328 C C . HIS A 1 300 ? -4.090 2.355 4.579 1.00 98.88 300 HIS A C 1
ATOM 2330 O O . HIS A 1 300 ? -3.514 1.683 5.427 1.00 98.88 300 HIS A O 1
ATOM 2336 N N . LEU A 1 301 ? -3.597 2.486 3.341 1.00 98.88 301 LEU A N 1
ATOM 2337 C CA . LEU A 1 301 ? -2.292 1.912 3.014 1.00 98.88 301 LEU A CA 1
ATOM 2338 C C . LEU A 1 301 ? -1.166 2.582 3.813 1.00 98.88 301 LEU A C 1
ATOM 2340 O O . LEU A 1 301 ? -0.290 1.868 4.300 1.00 98.88 301 LEU A O 1
ATOM 2344 N N . SER A 1 302 ? -1.186 3.910 3.945 1.00 98.81 302 SER A N 1
ATOM 2345 C CA . SER A 1 302 ? -0.207 4.639 4.756 1.00 98.81 302 SER A CA 1
ATOM 2346 C C . SER A 1 302 ? -0.215 4.164 6.213 1.00 98.81 302 SER A C 1
ATOM 2348 O O . SER A 1 302 ? 0.855 3.916 6.756 1.00 98.81 302 SER A O 1
ATOM 2350 N N . ASP A 1 303 ? -1.394 3.930 6.796 1.00 9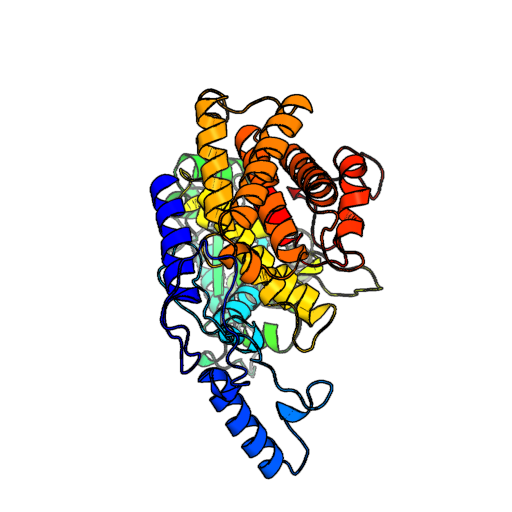8.75 303 ASP A N 1
ATOM 2351 C CA . ASP A 1 303 ? -1.548 3.450 8.180 1.00 98.75 303 ASP A CA 1
ATOM 2352 C C . ASP A 1 303 ? -1.189 1.962 8.356 1.00 98.75 303 ASP A C 1
ATOM 2354 O O . ASP A 1 303 ? -0.762 1.528 9.429 1.00 98.75 303 ASP A O 1
ATOM 2358 N N . ILE A 1 304 ? -1.339 1.150 7.302 1.00 98.88 304 ILE A N 1
ATOM 2359 C CA . ILE A 1 304 ? -0.886 -0.249 7.298 1.00 98.88 304 ILE A CA 1
ATOM 2360 C C . ILE A 1 304 ? 0.643 -0.307 7.374 1.00 98.88 304 ILE A C 1
ATOM 2362 O O . ILE A 1 304 ? 1.194 -1.136 8.104 1.00 98.88 304 ILE A O 1
ATOM 2366 N N . VAL A 1 305 ? 1.344 0.552 6.628 1.00 98.81 305 VAL A N 1
ATOM 2367 C CA . VAL A 1 305 ? 2.810 0.602 6.643 1.00 98.81 305 VAL A CA 1
ATOM 2368 C C . VAL A 1 305 ? 3.297 1.151 7.984 1.00 98.81 305 VAL A C 1
ATOM 2370 O O . VAL A 1 305 ? 2.925 2.227 8.426 1.00 98.81 305 VAL A O 1
ATOM 2373 N N . GLN A 1 306 ? 4.186 0.410 8.638 1.00 98.69 306 GLN A N 1
ATOM 2374 C CA . GLN A 1 306 ? 4.562 0.670 10.031 1.00 98.69 306 GLN A CA 1
ATOM 2375 C C . GLN A 1 306 ? 5.778 1.597 10.189 1.00 98.69 306 GLN A C 1
ATOM 2377 O O . GLN A 1 306 ? 6.303 1.746 11.287 1.00 98.69 306 GLN A O 1
ATOM 2382 N N . THR A 1 307 ? 6.273 2.220 9.121 1.00 98.69 307 THR A N 1
ATOM 2383 C CA . THR A 1 307 ? 7.478 3.065 9.193 1.00 98.69 307 THR A CA 1
ATOM 2384 C C . THR A 1 307 ? 7.263 4.300 10.073 1.00 98.69 307 THR A C 1
ATOM 2386 O O . THR A 1 307 ? 8.184 4.706 10.783 1.00 98.69 307 THR A O 1
ATOM 2389 N N . SER A 1 308 ? 6.041 4.846 10.104 1.00 98.31 308 SER A N 1
ATOM 2390 C CA . SER A 1 308 ? 5.671 6.044 10.877 1.00 98.31 308 SER A CA 1
ATOM 2391 C C . SER A 1 308 ? 5.877 5.910 12.386 1.00 98.31 308 SER A C 1
ATOM 2393 O O . SER A 1 308 ? 6.207 6.899 13.040 1.00 98.31 308 SER A O 1
ATOM 2395 N N . ARG A 1 309 ? 5.750 4.697 12.941 1.00 97.88 309 ARG A N 1
ATOM 2396 C CA . ARG A 1 309 ? 6.003 4.431 14.368 1.00 97.88 309 ARG A CA 1
ATOM 2397 C C . ARG A 1 309 ? 7.456 4.070 14.686 1.00 97.88 309 ARG A C 1
ATOM 2399 O O . ARG A 1 309 ? 7.837 4.074 15.851 1.00 97.88 309 ARG A O 1
ATOM 2406 N N . ILE A 1 310 ? 8.262 3.732 13.675 1.00 98.00 310 ILE A N 1
ATOM 2407 C CA . ILE A 1 310 ? 9.656 3.286 13.854 1.00 98.00 310 ILE A CA 1
ATOM 2408 C C . ILE A 1 310 ? 10.652 4.424 13.627 1.00 98.00 310 ILE A C 1
ATOM 2410 O O . ILE A 1 310 ? 11.616 4.534 14.380 1.00 98.00 310 ILE A O 1
ATOM 2414 N N . THR A 1 311 ? 10.428 5.259 12.609 1.00 95.50 311 THR A N 1
ATOM 2415 C CA . THR A 1 311 ? 11.270 6.427 12.296 1.00 95.50 311 THR A CA 1
ATOM 2416 C C . THR A 1 311 ? 10.423 7.702 12.152 1.00 95.50 311 THR A C 1
ATOM 2418 O O . THR A 1 311 ? 10.412 8.302 11.072 1.00 95.50 311 THR A O 1
ATOM 2421 N N . PRO A 1 312 ? 9.665 8.111 13.191 1.00 95.50 312 PRO A N 1
ATOM 2422 C CA . PRO A 1 312 ? 8.791 9.295 13.155 1.00 95.50 312 PRO A CA 1
ATOM 2423 C C . PRO A 1 312 ? 9.528 10.619 12.874 1.00 95.50 312 PRO A C 1
ATOM 2425 O O . PRO A 1 312 ? 8.929 11.616 12.467 1.00 95.50 312 PRO A O 1
ATOM 2428 N N . GLU A 1 313 ? 10.836 10.653 13.106 1.00 96.25 313 GLU A N 1
ATOM 2429 C CA . GLU A 1 313 ? 11.707 11.806 12.892 1.00 96.25 313 GLU A CA 1
ATOM 2430 C C . GLU A 1 313 ? 12.143 12.009 11.432 1.00 96.25 313 GLU A C 1
ATOM 2432 O O . GLU A 1 313 ? 12.674 13.071 11.105 1.00 96.25 313 GLU A O 1
ATOM 2437 N N . ASP A 1 314 ? 11.939 11.014 10.560 1.00 97.69 314 ASP A N 1
ATOM 2438 C CA . ASP A 1 314 ? 12.286 11.078 9.136 1.00 97.69 314 ASP A CA 1
ATOM 2439 C C . ASP A 1 314 ? 11.022 10.942 8.261 1.00 97.69 314 ASP A C 1
ATOM 2441 O O . ASP A 1 314 ? 10.705 9.847 7.778 1.00 97.69 314 ASP A O 1
ATOM 2445 N N . PRO A 1 315 ? 10.287 12.049 8.027 1.00 97.81 315 PRO A N 1
ATOM 2446 C CA . PRO A 1 315 ? 9.062 12.027 7.226 1.00 97.81 315 PRO A CA 1
ATOM 2447 C C . PRO A 1 315 ? 9.309 11.631 5.764 1.00 97.81 315 PRO A C 1
ATOM 2449 O O . PRO A 1 315 ? 8.422 11.078 5.116 1.00 97.81 315 PRO A O 1
ATOM 2452 N N . ALA A 1 316 ? 10.519 11.848 5.237 1.00 98.19 316 ALA A N 1
ATOM 2453 C CA . ALA A 1 316 ? 10.866 11.400 3.893 1.00 98.19 316 ALA A CA 1
ATOM 2454 C C . ALA A 1 316 ? 10.987 9.874 3.833 1.00 98.19 316 ALA A C 1
ATOM 2456 O O . ALA A 1 316 ? 10.472 9.261 2.902 1.00 98.19 316 ALA A O 1
ATOM 2457 N N . ASN A 1 317 ? 11.617 9.248 4.832 1.00 98.25 317 ASN A N 1
ATOM 2458 C CA . ASN A 1 317 ? 11.699 7.790 4.915 1.00 98.25 317 ASN A CA 1
ATOM 2459 C C . ASN A 1 317 ? 10.313 7.141 5.043 1.00 98.25 317 ASN A C 1
ATOM 2461 O O . ASN A 1 317 ? 10.050 6.134 4.391 1.00 98.25 317 ASN A O 1
ATOM 2465 N N . ILE A 1 318 ? 9.410 7.742 5.826 1.00 98.75 318 ILE A N 1
ATOM 2466 C CA . ILE A 1 318 ? 8.018 7.284 5.944 1.00 98.75 318 ILE A CA 1
ATOM 2467 C C . ILE A 1 318 ? 7.338 7.287 4.567 1.00 98.75 318 ILE A C 1
ATOM 2469 O O . ILE A 1 318 ? 6.858 6.244 4.117 1.00 98.75 318 ILE A O 1
ATOM 2473 N N . ALA A 1 319 ? 7.389 8.415 3.852 1.00 98.81 319 ALA A N 1
ATOM 2474 C CA . ALA A 1 319 ? 6.815 8.529 2.513 1.00 98.81 319 ALA A CA 1
ATOM 2475 C C . ALA A 1 319 ? 7.458 7.564 1.494 1.00 98.81 319 ALA A C 1
ATOM 2477 O O . ALA A 1 319 ? 6.765 7.015 0.634 1.00 98.81 319 ALA A O 1
ATOM 2478 N N . LEU A 1 320 ? 8.770 7.313 1.592 1.00 98.81 320 LEU A N 1
ATOM 2479 C CA . LEU A 1 320 ? 9.508 6.398 0.707 1.00 98.81 320 LEU A CA 1
ATOM 2480 C C . LEU A 1 320 ? 9.169 4.914 0.939 1.00 98.81 320 LEU A C 1
ATOM 2482 O O . LEU A 1 320 ? 9.127 4.125 -0.007 1.00 98.81 320 LEU A O 1
ATOM 2486 N N . GLU A 1 321 ? 8.883 4.511 2.172 1.00 98.88 321 GLU A N 1
ATOM 2487 C CA . GLU A 1 321 ? 8.413 3.148 2.438 1.00 98.88 321 GLU A CA 1
ATOM 2488 C C . GLU A 1 321 ? 6.957 2.971 1.978 1.00 98.88 321 GLU A C 1
ATOM 2490 O O . GLU A 1 321 ? 6.610 1.960 1.358 1.00 98.88 321 GLU A O 1
ATOM 2495 N N . VAL A 1 322 ? 6.115 3.994 2.169 1.00 98.94 322 VAL A N 1
ATOM 2496 C CA . VAL A 1 322 ? 4.723 3.979 1.696 1.00 98.94 322 VAL A CA 1
ATOM 2497 C C . VAL A 1 322 ? 4.639 3.973 0.168 1.00 98.94 322 VAL A C 1
ATOM 2499 O O . VAL A 1 322 ? 3.857 3.195 -0.388 1.00 98.94 322 VAL A O 1
ATOM 2502 N N . VAL A 1 323 ? 5.458 4.759 -0.548 1.00 98.81 323 VAL A N 1
ATOM 2503 C CA . VAL A 1 323 ? 5.491 4.701 -2.023 1.00 98.81 323 VAL A CA 1
ATOM 2504 C C . VAL A 1 323 ? 5.947 3.329 -2.510 1.00 98.81 323 VAL A C 1
ATOM 2506 O O . VAL A 1 323 ? 5.381 2.816 -3.475 1.00 98.81 323 VAL A O 1
ATOM 2509 N N . GLY A 1 324 ? 6.914 2.695 -1.838 1.00 98.81 324 GLY A N 1
ATOM 2510 C CA . GLY A 1 324 ? 7.386 1.360 -2.195 1.00 98.81 324 GLY A CA 1
ATOM 2511 C C . GLY A 1 324 ? 6.298 0.300 -2.042 1.00 98.81 324 GLY A C 1
ATOM 2512 O O . GLY A 1 324 ? 6.001 -0.425 -3.000 1.00 98.81 324 GLY A O 1
ATOM 2513 N N . ALA A 1 325 ? 5.640 0.266 -0.880 1.00 98.94 325 ALA A N 1
ATOM 2514 C CA . ALA A 1 325 ? 4.509 -0.621 -0.621 1.00 98.94 325 ALA A CA 1
ATOM 2515 C C . ALA A 1 325 ? 3.354 -0.364 -1.603 1.00 98.94 325 ALA A C 1
ATOM 2517 O O . ALA A 1 325 ? 2.819 -1.297 -2.209 1.00 98.94 325 ALA A O 1
ATOM 2518 N N . GLY A 1 326 ? 3.010 0.906 -1.822 1.00 98.88 326 GLY A N 1
ATOM 2519 C CA . GLY A 1 326 ? 1.925 1.315 -2.703 1.00 98.88 326 GLY A CA 1
ATOM 2520 C C . GLY A 1 326 ? 2.186 0.999 -4.163 1.00 98.88 326 GLY A C 1
ATOM 2521 O O . GLY A 1 326 ? 1.330 0.410 -4.811 1.00 98.88 326 GLY A O 1
ATOM 2522 N N . CYS A 1 327 ? 3.363 1.309 -4.700 1.00 98.88 327 CYS A N 1
ATOM 2523 C CA . CYS A 1 327 ? 3.705 0.954 -6.075 1.00 98.88 327 CYS A CA 1
ATOM 2524 C C . CYS A 1 327 ? 3.737 -0.567 -6.265 1.00 98.88 327 CYS A C 1
ATOM 2526 O O . CYS A 1 327 ? 3.271 -1.062 -7.290 1.00 98.88 327 CYS A O 1
ATOM 2528 N N . MET A 1 328 ? 4.216 -1.336 -5.284 1.00 98.88 328 MET A N 1
ATOM 2529 C CA . MET A 1 328 ? 4.154 -2.795 -5.361 1.00 98.88 328 MET A CA 1
ATOM 2530 C C . MET A 1 328 ? 2.700 -3.293 -5.405 1.00 98.88 328 MET A C 1
ATOM 2532 O O . MET A 1 328 ? 2.307 -3.962 -6.365 1.00 98.88 328 MET A O 1
ATOM 2536 N N . LEU A 1 329 ? 1.879 -2.932 -4.417 1.00 98.94 329 LEU A N 1
ATOM 2537 C CA . LEU A 1 329 ? 0.507 -3.425 -4.311 1.00 98.94 329 LEU A CA 1
ATOM 2538 C C . LEU A 1 329 ? -0.372 -2.923 -5.461 1.00 98.94 329 LEU A C 1
ATOM 2540 O O . LEU A 1 329 ? -1.041 -3.711 -6.135 1.00 98.94 329 LEU A O 1
ATOM 2544 N N . TYR A 1 330 ? -0.368 -1.614 -5.695 1.00 98.94 330 TYR A N 1
ATOM 2545 C CA . TYR A 1 330 ? -1.275 -0.969 -6.630 1.00 98.94 330 TYR A CA 1
ATOM 2546 C C . TYR A 1 330 ? -0.875 -1.163 -8.093 1.00 98.94 330 TYR A C 1
ATOM 2548 O O . TYR A 1 330 ? -1.743 -1.420 -8.926 1.00 98.94 330 TYR A O 1
ATOM 2556 N N . ASP A 1 331 ? 0.415 -1.116 -8.434 1.00 98.88 331 ASP A N 1
ATOM 2557 C CA . ASP A 1 331 ? 0.815 -1.271 -9.834 1.00 98.88 331 ASP A CA 1
ATOM 2558 C C . ASP A 1 331 ? 1.086 -2.731 -10.198 1.00 98.88 331 ASP A C 1
ATOM 2560 O O . ASP A 1 331 ? 0.656 -3.168 -11.265 1.00 98.88 331 ASP A O 1
ATOM 2564 N N . GLN A 1 332 ? 1.757 -3.521 -9.351 1.00 98.88 332 GLN A N 1
ATOM 2565 C CA . GLN A 1 332 ? 2.116 -4.892 -9.737 1.00 98.88 332 GLN A CA 1
ATOM 2566 C C . GLN A 1 332 ? 0.981 -5.888 -9.540 1.00 98.88 332 GLN A C 1
ATOM 2568 O O . GLN A 1 332 ? 0.657 -6.636 -10.465 1.00 98.88 332 GLN A O 1
ATOM 2573 N N . ILE A 1 333 ? 0.384 -5.912 -8.348 1.00 98.94 333 ILE A N 1
ATOM 2574 C CA . ILE A 1 333 ? -0.655 -6.890 -8.014 1.00 98.94 333 ILE A CA 1
ATOM 2575 C C . ILE A 1 333 ? -2.006 -6.398 -8.531 1.00 98.94 333 ILE A C 1
ATOM 2577 O O . ILE A 1 333 ? -2.668 -7.092 -9.302 1.00 98.94 333 ILE A O 1
ATOM 2581 N N . TRP A 1 334 ? -2.417 -5.185 -8.171 1.00 98.88 334 TRP A N 1
ATOM 2582 C CA . TRP A 1 334 ? -3.732 -4.671 -8.538 1.00 98.88 334 TRP A CA 1
ATOM 2583 C C . TRP A 1 334 ? -3.850 -4.361 -10.034 1.00 98.88 334 TRP A C 1
ATOM 2585 O O . TRP A 1 334 ? -4.537 -5.077 -10.767 1.00 98.88 334 TRP A O 1
ATOM 2595 N N . LEU A 1 335 ? -3.168 -3.326 -10.527 1.00 98.81 335 LEU A N 1
ATOM 2596 C CA . LEU A 1 335 ? -3.260 -2.947 -11.936 1.00 98.81 335 LEU A CA 1
ATOM 2597 C C . LEU A 1 335 ? -2.623 -4.005 -12.850 1.00 98.81 335 LEU A C 1
ATOM 2599 O O . LEU A 1 335 ? -3.188 -4.351 -13.889 1.00 98.81 335 LEU A O 1
ATOM 2603 N N . GLY A 1 336 ? -1.477 -4.551 -12.441 1.00 98.69 336 GLY A N 1
ATOM 2604 C CA . GLY A 1 336 ? -0.674 -5.499 -13.213 1.00 98.69 336 GLY A CA 1
ATOM 2605 C C . GLY A 1 336 ? -1.208 -6.923 -13.253 1.00 98.69 336 GLY A C 1
ATOM 2606 O O . GLY A 1 336 ? -0.826 -7.668 -14.157 1.00 98.69 336 GLY A O 1
ATOM 2607 N N . SER A 1 337 ? -2.122 -7.290 -12.349 1.00 98.81 337 SER A N 1
ATOM 2608 C CA . SER A 1 337 ? -2.759 -8.608 -12.342 1.00 98.81 337 SER A CA 1
ATOM 2609 C C . SER A 1 337 ? -4.279 -8.525 -12.328 1.00 98.81 337 SER A C 1
ATOM 2611 O O . SER A 1 337 ? -4.904 -8.793 -13.354 1.00 98.81 337 SER A O 1
ATOM 2613 N N . TYR A 1 338 ? -4.887 -8.087 -11.222 1.00 98.69 338 TYR A N 1
ATOM 2614 C CA . TYR A 1 338 ? -6.348 -8.073 -11.056 1.00 98.69 338 TYR A CA 1
ATOM 2615 C C . TYR A 1 338 ? -7.089 -7.317 -12.168 1.00 98.69 338 TYR A C 1
ATOM 2617 O O . TYR A 1 338 ? -8.208 -7.686 -12.541 1.00 98.69 338 TYR A O 1
ATOM 2625 N N . MET A 1 339 ? -6.485 -6.242 -12.675 1.00 98.50 339 MET A N 1
ATOM 2626 C CA . MET A 1 339 ? -7.068 -5.378 -13.702 1.00 98.50 339 MET A CA 1
ATOM 2627 C C . MET A 1 339 ? -6.497 -5.598 -15.105 1.00 98.50 339 MET A C 1
ATOM 2629 O O . MET A 1 339 ? -6.987 -4.976 -16.049 1.00 98.50 339 MET A O 1
ATOM 2633 N N . SER A 1 340 ? -5.500 -6.473 -15.253 1.00 98.56 340 SER A N 1
ATOM 2634 C CA . SER A 1 340 ? -4.845 -6.755 -16.531 1.00 98.56 340 SER A CA 1
ATOM 2635 C C . SER A 1 340 ? -4.317 -8.196 -16.588 1.00 98.56 340 SER A C 1
ATOM 2637 O O . SER A 1 340 ? -5.041 -9.087 -17.034 1.00 98.56 340 SER A O 1
ATOM 2639 N N . GLY A 1 341 ? -3.084 -8.449 -16.124 1.00 97.62 341 GLY A N 1
ATOM 2640 C CA . GLY A 1 341 ? -2.426 -9.760 -16.146 1.00 97.62 341 GLY A CA 1
ATOM 2641 C C . GLY A 1 341 ? -1.269 -9.881 -17.147 1.00 97.62 341 GLY A C 1
ATOM 2642 O O . GLY A 1 341 ? -0.916 -8.950 -17.873 1.00 97.62 341 GLY A O 1
ATOM 2643 N N . GLY A 1 342 ? -0.661 -11.070 -17.197 1.00 98.50 342 GLY A N 1
ATOM 2644 C CA . GLY A 1 342 ? 0.468 -11.380 -18.081 1.00 98.50 342 GLY A CA 1
ATOM 2645 C C . GLY A 1 342 ? 1.822 -11.018 -17.467 1.00 98.50 342 GLY A C 1
ATOM 2646 O O . GLY A 1 342 ? 2.061 -11.310 -16.302 1.00 98.50 342 GLY A O 1
ATOM 2647 N N . VAL A 1 343 ? 2.708 -10.404 -18.262 1.00 98.44 343 VAL A N 1
ATOM 2648 C CA . VAL A 1 343 ? 4.028 -9.917 -17.798 1.00 98.44 343 VAL A CA 1
ATOM 2649 C C . VAL A 1 343 ? 3.886 -8.820 -16.736 1.00 98.44 343 VAL A C 1
ATOM 2651 O O . VAL A 1 343 ? 4.792 -8.612 -15.938 1.00 98.44 343 VAL A O 1
ATOM 2654 N N . GLY A 1 344 ? 2.751 -8.118 -16.722 1.00 98.12 344 GLY A N 1
ATOM 2655 C CA . GLY A 1 344 ? 2.442 -7.135 -15.695 1.00 98.12 344 GLY A CA 1
ATOM 2656 C C . GLY A 1 344 ? 3.337 -5.898 -15.743 1.00 98.12 344 GLY A C 1
ATOM 2657 O O . GLY A 1 344 ? 3.854 -5.509 -16.794 1.00 98.12 344 GLY A O 1
ATOM 2658 N N . PHE A 1 345 ? 3.463 -5.247 -14.586 1.00 98.62 345 PHE A N 1
ATOM 2659 C CA . PHE A 1 345 ? 3.959 -3.874 -14.465 1.00 98.62 345 PHE A CA 1
ATOM 2660 C C . PHE A 1 345 ? 5.097 -3.721 -13.449 1.00 98.62 345 PHE A C 1
ATOM 2662 O O . PHE A 1 345 ? 5.259 -2.661 -12.853 1.00 98.62 345 PHE A O 1
ATOM 2669 N N . THR A 1 346 ? 5.927 -4.754 -13.282 1.00 98.88 346 THR A N 1
ATOM 2670 C CA . THR A 1 346 ? 7.050 -4.747 -12.331 1.00 98.88 346 THR A CA 1
ATOM 2671 C C . THR A 1 346 ? 7.907 -3.494 -12.437 1.00 98.88 346 THR A C 1
ATOM 2673 O O . THR A 1 346 ? 8.078 -2.794 -11.450 1.00 98.88 346 THR A O 1
ATOM 2676 N N . GLN A 1 347 ? 8.378 -3.140 -13.635 1.00 98.62 347 GLN A N 1
ATOM 2677 C CA . GLN A 1 347 ? 9.295 -2.006 -13.784 1.00 98.62 347 GLN A CA 1
ATOM 2678 C C . GLN A 1 347 ? 8.618 -0.631 -13.725 1.00 98.62 347 GLN A C 1
ATOM 2680 O O . GLN A 1 347 ? 9.306 0.358 -13.487 1.00 98.62 347 GLN A O 1
ATOM 2685 N N . TYR A 1 348 ? 7.289 -0.552 -13.875 1.00 98.81 348 TYR A N 1
ATOM 2686 C CA . TYR A 1 348 ? 6.569 0.676 -13.519 1.00 98.81 348 TYR A CA 1
ATOM 2687 C C . TYR A 1 348 ? 6.690 0.938 -12.016 1.00 98.81 348 TYR A C 1
ATOM 2689 O O . TYR A 1 348 ? 7.010 2.053 -11.623 1.00 98.81 348 TYR A O 1
ATOM 2697 N N . ALA A 1 349 ? 6.515 -0.108 -11.205 1.00 98.88 349 ALA A N 1
ATOM 2698 C CA . ALA A 1 349 ? 6.584 -0.020 -9.755 1.00 98.88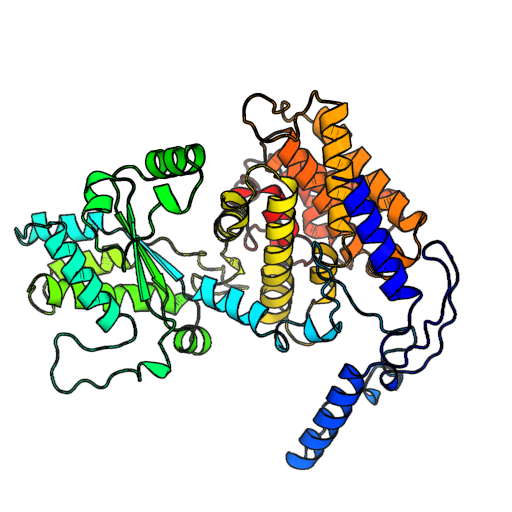 349 ALA A CA 1
ATOM 2699 C C . ALA A 1 349 ? 8.020 0.117 -9.228 1.00 98.88 349 ALA A C 1
ATOM 2701 O O . ALA A 1 349 ? 8.283 0.990 -8.407 1.00 98.88 349 ALA A O 1
ATOM 2702 N N . THR A 1 350 ? 8.964 -0.710 -9.704 1.00 98.81 350 THR A N 1
ATOM 2703 C CA . THR A 1 350 ? 10.346 -0.722 -9.179 1.00 98.81 350 THR A CA 1
ATOM 2704 C C . THR A 1 350 ? 11.037 0.620 -9.329 1.00 98.81 350 THR A C 1
ATOM 2706 O O . THR A 1 350 ? 11.907 0.934 -8.526 1.00 98.81 350 THR A O 1
ATOM 2709 N N . ALA A 1 351 ? 10.654 1.431 -10.316 1.00 98.75 351 ALA A N 1
ATOM 2710 C CA . ALA A 1 351 ? 11.216 2.765 -10.484 1.00 98.75 351 ALA A CA 1
ATOM 2711 C C . ALA A 1 351 ? 11.045 3.656 -9.239 1.00 98.75 351 ALA A C 1
ATOM 2713 O O . ALA A 1 351 ? 11.869 4.529 -8.992 1.00 98.75 351 ALA A O 1
ATOM 2714 N N . ALA A 1 352 ? 10.000 3.420 -8.442 1.00 98.75 352 ALA A N 1
ATOM 2715 C CA . ALA A 1 352 ? 9.722 4.184 -7.232 1.00 98.75 352 ALA A CA 1
ATOM 2716 C C . ALA A 1 352 ? 10.380 3.614 -5.961 1.00 98.75 352 ALA A C 1
ATOM 2718 O O . ALA A 1 352 ? 10.355 4.280 -4.937 1.00 98.75 352 ALA A O 1
ATOM 2719 N N . TYR A 1 353 ? 10.966 2.411 -5.997 1.00 98.69 353 TYR A N 1
ATOM 2720 C CA . TYR A 1 353 ? 11.570 1.785 -4.806 1.00 98.69 353 TYR A CA 1
ATOM 2721 C C . TYR A 1 353 ? 12.934 1.133 -5.062 1.00 98.69 353 TYR A C 1
ATOM 2723 O O . TYR A 1 353 ? 13.416 0.329 -4.260 1.00 98.69 353 TYR A O 1
ATOM 2731 N N . THR A 1 354 ? 13.573 1.444 -6.191 1.00 98.62 354 THR A N 1
ATOM 2732 C CA . THR A 1 354 ? 14.903 0.922 -6.510 1.00 98.62 354 THR A CA 1
ATOM 2733 C C . THR A 1 354 ? 15.886 2.009 -6.912 1.00 98.62 354 THR A C 1
ATOM 2735 O O . THR A 1 354 ? 15.523 3.086 -7.381 1.00 98.62 354 THR A O 1
ATOM 2738 N N . ASN A 1 355 ? 17.166 1.692 -6.720 1.00 97.56 355 ASN A N 1
ATOM 2739 C CA . ASN A 1 355 ? 18.331 2.466 -7.146 1.00 97.56 355 ASN A CA 1
ATOM 2740 C C . ASN A 1 355 ? 18.448 3.859 -6.499 1.00 97.56 355 ASN A C 1
ATOM 2742 O O . ASN A 1 355 ? 19.266 4.668 -6.935 1.00 97.56 355 ASN A O 1
ATOM 2746 N N . ASN A 1 356 ? 17.673 4.127 -5.437 1.00 97.62 356 ASN A N 1
ATOM 2747 C CA . ASN A 1 356 ? 17.654 5.383 -4.682 1.00 97.62 356 ASN A CA 1
ATOM 2748 C C . ASN A 1 356 ? 17.394 6.639 -5.544 1.00 97.62 356 ASN A C 1
ATOM 2750 O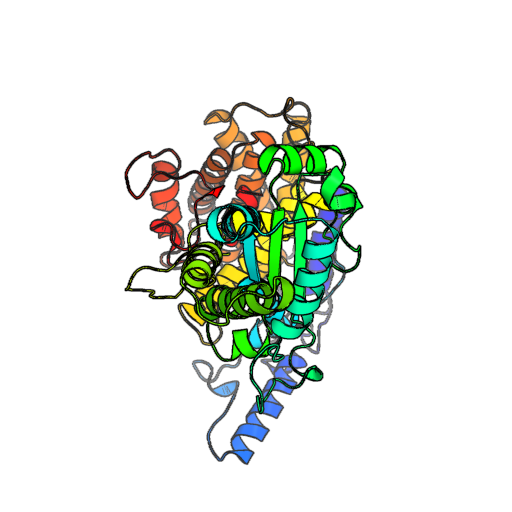 O . ASN A 1 356 ? 17.791 7.732 -5.154 1.00 97.62 356 ASN A O 1
ATOM 2754 N N . ILE A 1 357 ? 16.750 6.506 -6.713 1.00 98.06 357 ILE A N 1
ATOM 2755 C CA . ILE A 1 357 ? 16.509 7.646 -7.620 1.00 98.06 357 ILE A CA 1
ATOM 2756 C C . ILE A 1 357 ? 15.420 8.569 -7.057 1.00 98.06 357 ILE A C 1
ATOM 2758 O O . ILE A 1 357 ? 15.588 9.785 -7.046 1.00 98.06 357 ILE A O 1
ATOM 2762 N N . LEU A 1 358 ? 14.314 7.994 -6.575 1.00 98.56 358 LEU A N 1
ATOM 2763 C CA . LEU A 1 358 ? 13.266 8.760 -5.897 1.00 98.56 358 LEU A CA 1
ATOM 2764 C C . LEU A 1 358 ? 13.767 9.330 -4.569 1.00 98.56 358 LEU A C 1
ATOM 2766 O O . LEU A 1 358 ? 13.531 10.500 -4.280 1.00 98.56 358 LEU A O 1
ATOM 2770 N N . ASP A 1 359 ? 14.493 8.518 -3.800 1.00 98.44 359 ASP A N 1
ATOM 2771 C CA . ASP A 1 359 ? 15.085 8.918 -2.529 1.00 98.44 359 ASP A CA 1
ATOM 2772 C C . ASP A 1 359 ? 15.969 10.164 -2.695 1.00 98.44 359 ASP A C 1
ATOM 2774 O O . ASP A 1 359 ? 15.814 11.131 -1.956 1.00 98.44 359 ASP A O 1
ATOM 2778 N N . ASP A 1 360 ? 16.875 10.165 -3.677 1.00 98.12 360 ASP A N 1
ATOM 2779 C CA . ASP A 1 360 ? 17.769 11.295 -3.957 1.00 98.12 360 ASP A CA 1
ATOM 2780 C C . ASP A 1 360 ? 16.994 12.595 -4.215 1.00 98.12 360 ASP A C 1
ATOM 2782 O O . ASP A 1 360 ? 17.281 13.617 -3.592 1.00 98.12 360 ASP A O 1
ATOM 2786 N N . ASN A 1 361 ? 15.959 12.539 -5.061 1.00 98.44 361 ASN A N 1
ATOM 2787 C CA . ASN A 1 361 ? 15.134 13.705 -5.366 1.00 98.44 361 ASN A CA 1
ATOM 2788 C C . ASN A 1 361 ? 14.364 14.200 -4.136 1.00 98.44 361 ASN A C 1
ATOM 2790 O O . ASN A 1 361 ? 14.370 15.398 -3.871 1.00 98.44 361 ASN A O 1
ATOM 2794 N N . LEU A 1 362 ? 13.723 13.302 -3.380 1.00 98.62 362 LEU A N 1
ATOM 2795 C CA . LEU A 1 362 ? 12.933 13.707 -2.220 1.00 98.62 362 LEU A CA 1
ATOM 2796 C C . LEU A 1 362 ? 13.823 14.305 -1.126 1.00 98.62 362 LEU A C 1
ATOM 2798 O O . LEU A 1 362 ? 13.497 15.358 -0.595 1.00 98.62 362 LEU A O 1
ATOM 2802 N N . TYR A 1 363 ? 14.966 13.692 -0.803 1.00 98.38 363 TYR A N 1
ATOM 2803 C CA . TYR A 1 363 ? 15.861 14.242 0.222 1.00 98.38 363 TYR A CA 1
ATOM 2804 C C . TYR A 1 363 ? 16.514 15.564 -0.205 1.00 98.38 363 TYR A C 1
ATOM 2806 O O . TYR A 1 363 ? 16.736 16.422 0.648 1.00 98.38 363 TYR A O 1
ATOM 2814 N N . TYR A 1 364 ? 16.771 15.770 -1.502 1.00 98.31 364 TYR A N 1
ATOM 2815 C CA . TYR A 1 364 ? 17.136 17.095 -2.006 1.00 98.31 364 TYR A CA 1
ATOM 2816 C C . TYR A 1 364 ? 16.043 18.128 -1.701 1.00 98.31 364 TYR A C 1
ATOM 2818 O O . TYR A 1 364 ? 16.347 19.208 -1.190 1.00 98.31 364 TYR A O 1
ATOM 2826 N N . ASP A 1 365 ? 14.777 17.777 -1.934 1.00 98.62 365 ASP A N 1
ATOM 2827 C CA . ASP A 1 365 ? 13.652 18.668 -1.656 1.00 98.62 365 ASP A CA 1
ATOM 2828 C C . ASP A 1 365 ? 13.521 18.976 -0.157 1.00 98.62 365 ASP A C 1
ATOM 2830 O O . ASP A 1 365 ? 13.239 20.116 0.211 1.00 98.62 365 ASP A O 1
ATOM 2834 N N . ILE A 1 366 ? 13.768 17.996 0.722 1.00 98.44 366 ILE A N 1
ATOM 2835 C CA . ILE A 1 366 ? 13.771 18.202 2.181 1.00 98.44 366 ILE A CA 1
ATOM 2836 C C . ILE A 1 366 ? 14.808 19.250 2.588 1.00 98.44 366 ILE A C 1
ATOM 2838 O O . ILE A 1 366 ? 14.483 20.159 3.354 1.00 98.44 366 ILE A O 1
ATOM 2842 N N . ASP A 1 367 ? 16.036 19.156 2.072 1.00 98.25 367 ASP A N 1
ATOM 2843 C CA . ASP A 1 367 ? 17.078 20.150 2.349 1.00 98.25 367 ASP A CA 1
ATOM 2844 C C . ASP A 1 367 ? 16.674 21.529 1.805 1.00 98.25 367 ASP A C 1
ATOM 2846 O O . ASP A 1 367 ? 16.758 22.522 2.528 1.00 98.25 367 ASP A O 1
ATOM 2850 N N . TYR A 1 368 ? 16.157 21.590 0.572 1.00 98.56 368 TYR A N 1
ATOM 2851 C CA . TYR A 1 368 ? 15.670 22.834 -0.030 1.00 98.56 368 TYR A CA 1
ATOM 2852 C C . TYR A 1 368 ? 14.584 23.507 0.820 1.00 98.56 368 TYR A C 1
ATOM 2854 O O . TYR A 1 368 ? 14.645 24.710 1.087 1.00 98.56 368 TYR A O 1
ATOM 2862 N N . ILE A 1 369 ? 13.591 22.732 1.266 1.00 98.75 369 ILE A N 1
ATOM 2863 C CA . ILE A 1 369 ? 12.493 23.229 2.094 1.00 98.75 369 ILE A CA 1
ATOM 2864 C C . ILE A 1 369 ? 13.024 23.710 3.441 1.00 98.75 369 ILE A C 1
ATOM 2866 O O . ILE A 1 369 ? 12.650 24.793 3.888 1.00 98.75 369 ILE A O 1
ATOM 2870 N N . ASN A 1 370 ? 13.892 22.934 4.089 1.00 98.31 370 ASN A N 1
ATOM 2871 C CA . ASN A 1 370 ? 14.436 23.298 5.390 1.00 98.31 370 ASN A CA 1
ATOM 2872 C C . ASN A 1 370 ? 15.267 24.586 5.332 1.00 98.31 370 ASN A C 1
ATOM 2874 O O . ASN A 1 370 ? 15.132 25.419 6.229 1.00 98.31 370 ASN A O 1
ATOM 2878 N N . ASP A 1 371 ? 16.052 24.781 4.272 1.00 98.19 371 ASP A N 1
ATOM 2879 C CA . ASP A 1 371 ? 16.856 25.989 4.075 1.00 98.19 371 ASP A CA 1
ATOM 2880 C C . ASP A 1 371 ? 15.998 27.221 3.750 1.00 98.19 371 ASP A C 1
ATOM 2882 O O . ASP A 1 371 ? 16.288 28.328 4.209 1.00 98.19 371 ASP A O 1
ATOM 2886 N N . LYS A 1 372 ? 14.945 27.057 2.942 1.00 98.50 372 LYS A N 1
ATOM 2887 C CA . LYS A 1 372 ? 14.131 28.178 2.447 1.00 98.50 372 LYS A CA 1
ATOM 2888 C C . LYS A 1 372 ? 12.970 28.560 3.361 1.00 98.50 372 LYS A C 1
ATOM 2890 O O . LYS A 1 372 ? 12.559 29.721 3.370 1.00 98.50 372 LYS A O 1
ATOM 2895 N N . TYR A 1 373 ? 12.428 27.593 4.090 1.00 98.06 373 TYR A N 1
ATOM 2896 C CA . TYR A 1 373 ? 11.210 27.723 4.883 1.00 98.06 373 TYR A CA 1
ATOM 2897 C C . TYR A 1 373 ? 11.440 27.367 6.354 1.00 98.06 373 TYR A C 1
ATOM 2899 O O . TYR A 1 373 ? 10.602 26.722 6.979 1.00 98.06 373 TYR A O 1
ATOM 2907 N N . ASP A 1 374 ? 12.583 27.786 6.898 1.00 96.50 374 ASP A N 1
ATOM 2908 C CA . ASP A 1 374 ? 12.895 27.747 8.332 1.00 96.50 374 ASP A CA 1
ATOM 2909 C C . ASP A 1 374 ? 12.650 26.371 8.988 1.00 96.50 374 ASP A C 1
ATOM 2911 O O . ASP A 1 374 ? 12.101 26.264 10.086 1.00 96.50 374 ASP A O 1
ATOM 2915 N N . GLY A 1 375 ? 13.067 25.293 8.316 1.00 97.31 375 GLY A N 1
ATOM 2916 C CA . GLY A 1 375 ? 12.941 23.935 8.847 1.00 97.31 375 GLY A CA 1
ATOM 2917 C C . GLY A 1 375 ? 11.543 23.315 8.730 1.00 97.31 375 GLY A C 1
ATOM 2918 O O . GLY A 1 375 ? 11.211 22.435 9.528 1.00 97.31 375 GLY A O 1
ATOM 2919 N N . ALA A 1 376 ? 10.708 23.761 7.786 1.00 98.25 376 ALA A N 1
ATOM 2920 C CA . ALA A 1 376 ? 9.330 23.279 7.634 1.00 98.25 376 ALA A CA 1
ATOM 2921 C C . ALA A 1 376 ? 9.191 21.778 7.323 1.00 98.25 376 ALA A C 1
ATOM 2923 O O . ALA A 1 376 ? 8.156 21.185 7.645 1.00 98.25 376 ALA A O 1
ATOM 2924 N N . ALA A 1 377 ? 10.218 21.157 6.731 1.00 97.81 377 ALA A N 1
ATOM 2925 C CA . ALA A 1 377 ? 10.220 19.727 6.440 1.00 97.81 377 ALA A CA 1
ATOM 2926 C C . ALA A 1 377 ? 10.644 18.856 7.634 1.00 97.81 377 ALA A C 1
ATOM 2928 O O . ALA A 1 377 ? 10.527 17.635 7.565 1.00 97.81 377 ALA A O 1
ATOM 2929 N N . ASN A 1 378 ? 11.090 19.455 8.743 1.00 97.25 378 ASN A N 1
ATOM 2930 C CA . ASN A 1 378 ? 11.298 18.721 9.990 1.00 97.25 378 ASN A CA 1
ATOM 2931 C C . ASN A 1 378 ? 9.950 18.297 10.601 1.00 97.25 378 ASN A C 1
ATOM 2933 O O . ASN A 1 378 ? 8.931 18.983 10.435 1.00 97.25 378 ASN A O 1
ATOM 2937 N N . THR A 1 379 ? 9.949 17.198 11.355 1.00 95.94 379 THR A N 1
ATOM 2938 C CA . THR A 1 379 ? 8.779 16.735 12.114 1.00 95.94 379 THR A CA 1
ATOM 2939 C C . THR A 1 379 ? 8.258 17.833 13.049 1.00 95.94 379 THR A C 1
ATOM 2941 O O . THR A 1 379 ? 9.036 18.503 13.730 1.00 95.94 379 THR A O 1
ATOM 2944 N N . GLY A 1 380 ? 6.939 18.040 13.049 1.00 94.06 380 GLY A N 1
ATOM 2945 C CA . GLY A 1 380 ? 6.256 19.051 13.862 1.00 94.06 380 GLY A CA 1
ATOM 2946 C C . GLY A 1 380 ? 4.976 19.574 13.206 1.00 94.06 380 GLY A C 1
ATOM 2947 O O . GLY A 1 380 ? 4.815 19.499 11.987 1.00 94.06 380 GLY A O 1
ATOM 2948 N N . THR A 1 381 ? 4.061 20.116 14.008 1.00 94.25 381 THR A N 1
ATOM 2949 C CA . THR A 1 381 ? 2.787 20.697 13.539 1.00 94.25 381 THR A CA 1
ATOM 2950 C C . THR A 1 381 ? 2.866 22.212 13.352 1.00 94.25 381 THR A C 1
ATOM 2952 O O . THR A 1 381 ? 2.252 22.761 12.440 1.00 94.25 381 THR A O 1
ATOM 2955 N N . ASP A 1 382 ? 3.666 22.891 14.176 1.00 96.12 382 ASP A N 1
ATOM 2956 C CA . ASP A 1 382 ? 3.708 24.359 14.243 1.00 96.12 382 ASP A CA 1
ATOM 2957 C C . ASP A 1 382 ? 4.723 24.990 13.276 1.00 96.12 382 ASP A C 1
ATOM 2959 O O . ASP A 1 382 ? 4.714 26.202 13.059 1.00 96.12 382 ASP A O 1
ATOM 2963 N N . ASN A 1 383 ? 5.598 24.177 12.677 1.00 96.88 383 ASN A N 1
ATOM 2964 C CA . ASN A 1 383 ? 6.603 24.608 11.701 1.00 96.88 383 ASN A CA 1
ATOM 2965 C C . ASN A 1 383 ? 6.118 24.508 10.242 1.00 96.88 383 ASN A C 1
ATOM 2967 O O . ASN A 1 383 ? 6.901 24.738 9.324 1.00 96.88 383 ASN A O 1
ATOM 2971 N N . LYS A 1 384 ? 4.852 24.143 10.006 1.00 98.12 384 LYS A N 1
ATOM 2972 C CA . LYS A 1 384 ? 4.308 23.915 8.659 1.00 98.12 384 LYS A CA 1
ATOM 2973 C C . LYS A 1 384 ? 3.922 25.218 7.960 1.00 98.12 384 LYS A C 1
ATOM 2975 O O . LYS A 1 384 ? 3.419 26.166 8.565 1.00 98.12 384 LYS A O 1
ATOM 2980 N N . ILE A 1 385 ? 4.130 25.259 6.646 1.00 97.75 385 ILE A N 1
ATOM 2981 C CA . ILE A 1 385 ? 3.852 26.432 5.811 1.00 97.75 385 ILE A CA 1
ATOM 2982 C C . ILE A 1 385 ? 2.402 26.384 5.330 1.00 97.75 385 ILE A C 1
ATOM 2984 O O . ILE A 1 385 ? 1.882 25.337 4.953 1.00 97.75 385 ILE A O 1
ATOM 2988 N N . LYS A 1 386 ? 1.744 27.542 5.247 1.00 97.94 386 LYS A N 1
ATOM 2989 C CA . LYS A 1 386 ? 0.387 27.624 4.695 1.00 97.94 386 LYS A CA 1
ATOM 2990 C C . LYS A 1 386 ? 0.342 27.099 3.242 1.00 97.94 386 LYS A C 1
ATOM 2992 O O . LYS A 1 386 ? 1.097 27.605 2.408 1.00 97.94 386 LYS A O 1
ATOM 2997 N N . PRO A 1 387 ? -0.594 26.195 2.891 1.00 97.75 387 PRO A N 1
ATOM 2998 C CA . PRO A 1 387 ? -0.701 25.628 1.546 1.00 97.75 387 PRO A CA 1
ATOM 2999 C C . PRO A 1 387 ? -1.286 26.647 0.557 1.00 97.75 387 PRO A C 1
ATOM 3001 O O . PRO A 1 387 ? -2.499 26.756 0.377 1.00 97.75 387 PRO A O 1
ATOM 3004 N N . THR A 1 388 ? -0.423 27.441 -0.076 1.00 98.56 388 THR A N 1
ATOM 3005 C CA . THR A 1 388 ? -0.801 28.400 -1.126 1.00 98.56 388 THR A CA 1
ATOM 3006 C C . THR A 1 388 ? -0.284 27.949 -2.486 1.00 98.56 388 THR A C 1
ATOM 3008 O O . THR A 1 388 ? 0.672 27.183 -2.582 1.00 98.56 388 THR A O 1
ATOM 3011 N N . ILE A 1 389 ? -0.885 28.461 -3.565 1.00 98.19 389 ILE A N 1
ATOM 3012 C CA . ILE A 1 389 ? -0.420 28.158 -4.925 1.00 98.19 389 ILE A CA 1
ATOM 3013 C C . ILE A 1 389 ? 1.033 28.595 -5.164 1.00 98.19 389 ILE A C 1
ATOM 3015 O O . ILE A 1 389 ? 1.711 27.982 -5.980 1.00 98.19 389 ILE A O 1
ATOM 3019 N N . ASP A 1 390 ? 1.514 29.620 -4.459 1.00 98.69 390 ASP A N 1
ATOM 3020 C CA . ASP A 1 390 ? 2.894 30.089 -4.586 1.00 98.69 390 ASP A CA 1
ATOM 3021 C C . ASP A 1 390 ? 3.872 29.095 -3.954 1.00 98.69 390 ASP A C 1
ATOM 3023 O O . ASP A 1 390 ? 4.863 28.753 -4.586 1.00 98.69 390 ASP A O 1
ATOM 3027 N N . VAL A 1 391 ? 3.552 28.555 -2.771 1.00 98.69 391 VAL A N 1
ATOM 3028 C CA . VAL A 1 391 ? 4.345 27.491 -2.123 1.00 98.69 391 VAL A CA 1
ATOM 3029 C C . VAL A 1 391 ? 4.343 26.218 -2.971 1.00 98.69 391 VAL A C 1
ATOM 3031 O O . VAL A 1 391 ? 5.393 25.635 -3.217 1.00 98.69 391 VAL A O 1
ATOM 3034 N N . ILE A 1 392 ? 3.172 25.825 -3.484 1.00 98.81 392 ILE A N 1
ATOM 3035 C CA . ILE A 1 392 ? 3.024 24.655 -4.363 1.00 98.81 392 ILE A CA 1
ATOM 3036 C C . ILE A 1 392 ? 3.856 24.824 -5.639 1.00 98.81 392 ILE A C 1
ATOM 3038 O O . ILE A 1 392 ? 4.526 23.889 -6.073 1.00 98.81 392 ILE A O 1
ATOM 3042 N N . LYS A 1 393 ? 3.813 26.012 -6.257 1.00 98.88 393 LYS A N 1
ATOM 3043 C CA . LYS A 1 393 ? 4.612 26.303 -7.450 1.00 98.88 393 LYS A CA 1
ATOM 3044 C C . LYS A 1 393 ? 6.095 26.301 -7.155 1.00 98.88 393 LYS A C 1
ATOM 3046 O O . LYS A 1 393 ? 6.843 25.825 -7.996 1.00 98.88 393 LYS A O 1
ATOM 3051 N N . ASP A 1 394 ? 6.504 26.830 -6.015 1.00 98.94 394 ASP A N 1
ATOM 3052 C CA . ASP A 1 394 ? 7.905 26.910 -5.639 1.00 98.94 394 ASP A CA 1
ATOM 3053 C C . ASP A 1 394 ? 8.520 25.518 -5.459 1.00 98.94 394 ASP A C 1
ATOM 3055 O O . ASP A 1 394 ? 9.370 25.113 -6.250 1.00 98.94 394 ASP A O 1
ATOM 3059 N N . ILE A 1 395 ? 7.999 24.749 -4.499 1.00 98.88 395 ILE A N 1
ATOM 3060 C CA . ILE A 1 395 ? 8.510 23.414 -4.164 1.00 98.88 395 ILE A CA 1
ATOM 3061 C C . ILE A 1 395 ? 8.327 22.461 -5.349 1.00 98.88 395 ILE A C 1
ATOM 3063 O O . ILE A 1 395 ? 9.269 21.785 -5.762 1.00 98.88 395 ILE A O 1
ATOM 3067 N N . GLY A 1 396 ? 7.132 22.439 -5.950 1.00 98.81 396 GLY A N 1
ATOM 3068 C CA . GLY A 1 396 ? 6.835 21.543 -7.066 1.00 98.81 396 GLY A CA 1
ATOM 3069 C C . GLY A 1 396 ? 7.683 21.820 -8.311 1.00 98.81 396 GLY A C 1
ATOM 3070 O O . GLY A 1 396 ? 8.057 20.880 -9.013 1.00 98.81 396 GLY A O 1
ATOM 3071 N N . THR A 1 397 ? 8.022 23.086 -8.587 1.00 98.94 397 THR A N 1
ATOM 3072 C CA . THR A 1 397 ? 8.895 23.433 -9.722 1.00 98.94 397 THR A CA 1
ATOM 3073 C C . THR A 1 397 ? 10.347 23.081 -9.437 1.00 98.94 397 THR A C 1
ATOM 3075 O O . THR A 1 397 ? 10.970 22.459 -10.296 1.00 98.94 397 THR A O 1
ATOM 3078 N N . GLU A 1 398 ? 10.873 23.428 -8.258 1.00 98.88 398 GLU A N 1
ATOM 3079 C CA . GLU A 1 398 ? 12.265 23.132 -7.891 1.00 98.88 398 GLU A CA 1
ATOM 3080 C C . GLU A 1 398 ? 12.540 21.626 -7.937 1.00 98.88 398 GLU A C 1
ATOM 3082 O O . GLU A 1 398 ? 13.439 21.183 -8.655 1.00 98.88 398 GLU A O 1
ATOM 3087 N N . SER A 1 399 ? 11.695 20.839 -7.263 1.00 98.88 399 SER A N 1
ATOM 3088 C CA . SER A 1 399 ? 11.798 19.378 -7.222 1.00 98.88 399 SER A CA 1
ATOM 3089 C C . SER A 1 399 ? 11.809 18.764 -8.620 1.00 98.88 399 SER A C 1
ATOM 3091 O O . SER A 1 399 ? 12.649 17.921 -8.951 1.00 98.88 399 SER A O 1
ATOM 3093 N N . THR A 1 400 ? 10.913 19.242 -9.489 1.00 98.88 400 THR A N 1
ATOM 3094 C CA . THR A 1 400 ? 10.803 18.730 -10.858 1.00 98.88 400 THR A CA 1
ATOM 3095 C C . THR A 1 400 ? 12.022 19.092 -11.701 1.00 98.88 400 THR A C 1
ATOM 3097 O O . THR A 1 400 ? 12.506 18.251 -12.456 1.00 98.88 400 THR A O 1
ATOM 3100 N N . ILE A 1 401 ? 12.536 20.322 -11.592 1.00 98.81 401 ILE A N 1
ATOM 3101 C CA . ILE A 1 401 ? 13.737 20.744 -12.325 1.00 98.81 401 ILE A CA 1
ATOM 3102 C C . ILE A 1 401 ? 14.945 19.926 -11.867 1.00 98.81 401 ILE A C 1
ATOM 3104 O O . ILE A 1 401 ? 15.669 19.413 -12.718 1.00 98.81 401 ILE A O 1
ATOM 3108 N N . TYR A 1 402 ? 15.128 19.736 -10.558 1.00 98.62 402 TYR A N 1
ATOM 3109 C CA . TYR A 1 402 ? 16.209 18.912 -10.022 1.00 98.62 402 TYR A CA 1
ATOM 3110 C C . TYR A 1 402 ? 16.167 17.477 -10.570 1.00 98.62 402 TYR A C 1
ATOM 3112 O O . TYR A 1 402 ? 17.164 16.981 -11.104 1.00 98.62 402 TYR A O 1
ATOM 3120 N N . GLY A 1 403 ? 14.995 16.836 -10.528 1.00 98.31 403 GLY A N 1
ATOM 3121 C CA . GLY A 1 403 ? 14.801 15.492 -11.071 1.00 98.31 403 GLY A CA 1
ATOM 3122 C C . GLY A 1 403 ? 15.089 15.397 -12.573 1.00 98.31 403 GLY A C 1
ATOM 3123 O O . GLY A 1 403 ? 15.806 14.493 -13.017 1.00 98.31 403 GLY A O 1
ATOM 3124 N N . LEU A 1 404 ? 14.587 16.352 -13.366 1.00 98.62 404 LEU A N 1
ATOM 3125 C CA . LEU A 1 404 ? 14.848 16.428 -14.810 1.00 98.62 404 LEU A CA 1
ATOM 3126 C C . LEU A 1 404 ? 16.347 16.579 -15.091 1.00 98.62 404 LEU A C 1
ATOM 3128 O O . LEU A 1 404 ? 16.899 15.843 -15.913 1.00 98.62 404 LEU A O 1
ATOM 3132 N N . GLU A 1 405 ? 17.018 17.483 -14.377 1.00 98.44 405 GLU A N 1
ATOM 3133 C CA . GLU A 1 405 ? 18.455 17.697 -14.506 1.00 98.44 405 GLU A CA 1
ATOM 3134 C C . GLU A 1 405 ? 19.258 16.449 -14.132 1.00 98.44 405 GLU A C 1
ATOM 3136 O O . GLU A 1 405 ? 20.259 16.158 -14.784 1.00 98.44 405 GLU A O 1
ATOM 3141 N N . ASN A 1 406 ? 18.842 15.685 -13.119 1.00 96.75 406 ASN A N 1
ATOM 3142 C CA . ASN A 1 406 ? 19.506 14.435 -12.757 1.00 96.75 406 ASN A CA 1
ATOM 3143 C C . ASN A 1 406 ? 19.415 13.395 -13.881 1.00 96.75 406 ASN A C 1
ATOM 3145 O O . ASN A 1 406 ? 20.435 12.797 -14.235 1.00 96.75 406 ASN A O 1
ATOM 3149 N N . TYR A 1 407 ? 18.253 13.235 -14.521 1.00 98.31 407 TYR A N 1
ATOM 3150 C CA . TYR A 1 407 ? 18.133 12.375 -15.706 1.00 98.31 407 TYR A CA 1
ATOM 3151 C C . TYR A 1 407 ? 18.980 12.863 -16.896 1.00 98.31 407 TYR A C 1
ATOM 3153 O O . TYR A 1 407 ? 19.404 12.057 -17.725 1.00 98.31 407 TYR A O 1
ATOM 3161 N N . GLU A 1 408 ? 19.259 14.163 -16.998 1.00 98.12 408 GLU A N 1
ATOM 3162 C CA . GLU A 1 408 ? 20.085 14.739 -18.069 1.00 98.12 408 GLU A CA 1
ATOM 3163 C C . GLU A 1 408 ? 21.594 14.676 -17.780 1.00 98.12 408 GLU A C 1
ATOM 3165 O O . GLU A 1 408 ? 22.400 14.478 -18.700 1.00 98.12 408 GLU A O 1
ATOM 3170 N N . LYS A 1 409 ? 21.984 14.831 -16.509 1.00 97.12 409 LYS A N 1
ATOM 3171 C CA . LYS A 1 409 ? 23.369 14.748 -16.016 1.00 97.12 409 LYS A CA 1
ATOM 3172 C C . LYS A 1 409 ? 23.858 13.302 -15.943 1.00 97.12 409 LYS A C 1
ATOM 3174 O O . LYS A 1 409 ? 25.037 13.058 -16.206 1.00 97.12 409 LYS A O 1
ATOM 3179 N N . TYR A 1 410 ? 22.965 12.364 -15.625 1.00 97.56 410 TYR A N 1
ATOM 3180 C CA . TYR A 1 410 ? 23.255 10.938 -15.477 1.00 97.56 410 TYR A CA 1
ATOM 3181 C C . TYR A 1 410 ? 22.461 10.116 -16.503 1.00 97.56 410 TYR A C 1
ATOM 3183 O O . TYR A 1 410 ? 21.377 9.616 -16.194 1.00 97.56 410 TYR A O 1
ATOM 3191 N N . PRO A 1 411 ? 22.989 9.916 -17.727 1.00 98.06 411 PRO A N 1
ATOM 3192 C CA . PRO A 1 411 ? 22.332 9.092 -18.739 1.00 98.06 411 PRO A CA 1
ATOM 3193 C C . PRO A 1 411 ? 22.027 7.665 -18.273 1.00 98.06 411 PRO A C 1
ATOM 3195 O O . PRO A 1 411 ? 21.091 7.058 -18.784 1.00 98.06 411 PRO A O 1
ATOM 3198 N N . THR A 1 412 ? 22.760 7.131 -17.289 1.00 97.88 412 THR A N 1
ATOM 3199 C CA . THR A 1 412 ? 22.432 5.842 -16.665 1.00 97.88 412 THR A CA 1
ATOM 3200 C C . THR A 1 412 ? 21.118 5.874 -15.892 1.00 97.88 412 THR A C 1
ATOM 3202 O O . THR A 1 412 ? 20.367 4.914 -15.994 1.00 97.88 412 THR A O 1
ATOM 3205 N N . ALA A 1 413 ? 20.777 6.969 -15.204 1.00 98.00 413 ALA A N 1
ATOM 3206 C CA . ALA A 1 413 ? 19.469 7.128 -14.563 1.00 98.00 413 ALA A CA 1
ATOM 3207 C C . ALA A 1 413 ? 18.343 7.164 -15.609 1.00 98.00 413 ALA A C 1
ATOM 3209 O O . ALA A 1 413 ? 17.290 6.553 -15.430 1.00 98.00 413 ALA A O 1
ATOM 3210 N N . LEU A 1 414 ? 18.580 7.837 -16.743 1.00 98.38 414 LEU A N 1
ATOM 3211 C CA . LEU A 1 414 ? 17.634 7.878 -17.862 1.00 98.38 414 LEU A CA 1
ATOM 3212 C C . LEU A 1 414 ? 17.486 6.508 -18.543 1.00 98.38 414 LEU A C 1
ATOM 3214 O O . LEU A 1 414 ? 16.397 6.149 -18.988 1.00 98.38 414 LEU A O 1
ATOM 3218 N N . GLU A 1 415 ? 18.574 5.742 -18.638 1.00 98.38 415 GLU A N 1
ATOM 3219 C CA . GLU A 1 415 ? 18.588 4.394 -19.206 1.00 98.38 415 GLU A CA 1
ATOM 3220 C C . GLU A 1 415 ? 17.986 3.336 -18.247 1.00 98.38 415 GLU A C 1
ATOM 3222 O O . GLU A 1 415 ? 17.428 2.331 -18.714 1.00 98.38 415 GLU A O 1
ATOM 3227 N N . ASP A 1 416 ? 18.072 3.566 -16.935 1.00 98.50 416 ASP A N 1
ATOM 3228 C CA . ASP A 1 416 ? 17.409 2.795 -15.879 1.00 98.50 416 ASP A CA 1
ATOM 3229 C C . ASP A 1 416 ? 15.892 2.997 -15.936 1.00 98.50 416 ASP A C 1
ATOM 3231 O O . ASP A 1 416 ? 15.133 2.078 -16.244 1.00 98.50 416 ASP A O 1
ATOM 3235 N N . HIS A 1 417 ? 15.451 4.247 -15.795 1.00 98.69 417 HIS A N 1
ATOM 3236 C CA . HIS A 1 417 ? 14.055 4.641 -15.960 1.00 98.69 417 HIS A CA 1
ATOM 3237 C C . HIS A 1 417 ? 13.767 4.969 -17.428 1.00 98.69 417 HIS A C 1
ATOM 3239 O O . HIS A 1 417 ? 13.388 6.086 -17.800 1.00 98.69 417 HIS A O 1
ATOM 3245 N N . PHE A 1 418 ? 13.963 3.969 -18.289 1.00 98.62 418 PHE A N 1
ATOM 3246 C CA . PHE A 1 418 ? 13.824 4.098 -19.741 1.00 98.62 418 PHE A CA 1
ATOM 3247 C C . PHE A 1 418 ? 12.405 4.510 -20.166 1.00 98.62 418 PHE A C 1
ATOM 3249 O O . PHE A 1 418 ? 12.218 5.230 -21.154 1.00 98.62 418 PHE A O 1
ATOM 3256 N N . GLY A 1 419 ? 11.390 4.082 -19.418 1.00 98.69 419 GLY A N 1
ATOM 3257 C CA . GLY A 1 419 ? 9.996 4.435 -19.619 1.00 98.69 419 GLY A CA 1
ATOM 3258 C C . GLY A 1 419 ? 9.699 5.843 -19.115 1.00 98.69 419 GLY A C 1
ATOM 3259 O O . GLY A 1 419 ? 9.991 6.193 -17.977 1.00 98.69 419 GLY A O 1
ATOM 3260 N N . GLY A 1 420 ? 9.047 6.654 -19.947 1.00 98.75 420 GLY A N 1
ATOM 3261 C CA . GLY A 1 420 ? 8.663 8.011 -19.551 1.00 98.75 420 GLY A CA 1
ATOM 3262 C C . GLY A 1 420 ? 7.742 8.066 -18.330 1.00 98.75 420 GLY A C 1
ATOM 3263 O O . GLY A 1 420 ? 7.886 8.951 -17.495 1.00 98.75 420 GLY A O 1
ATOM 3264 N N . SER A 1 421 ? 6.885 7.056 -18.163 1.00 98.88 421 SER A N 1
ATOM 3265 C CA . SER A 1 421 ? 6.032 6.916 -16.981 1.00 98.88 421 SER A CA 1
ATOM 3266 C C . SER A 1 421 ? 6.814 6.669 -15.700 1.00 98.88 421 SER A C 1
ATOM 3268 O O . SER A 1 421 ? 6.461 7.249 -14.692 1.00 98.88 421 SER A O 1
ATOM 3270 N N . GLN A 1 422 ? 7.892 5.879 -15.738 1.00 98.88 422 GLN A N 1
ATOM 3271 C CA . GLN A 1 422 ? 8.740 5.645 -14.562 1.00 98.88 422 GLN A CA 1
ATOM 3272 C C . GLN A 1 422 ? 9.322 6.969 -14.056 1.00 98.88 422 GLN A C 1
ATOM 3274 O O . GLN A 1 422 ? 9.244 7.288 -12.876 1.00 98.88 422 GLN A O 1
ATOM 3279 N N . ARG A 1 423 ? 9.844 7.783 -14.982 1.00 98.81 423 ARG A N 1
ATOM 3280 C CA . ARG A 1 423 ? 10.391 9.105 -14.657 1.00 98.81 423 ARG A CA 1
ATOM 3281 C C . ARG A 1 423 ? 9.320 10.062 -14.158 1.00 98.81 423 ARG A C 1
ATOM 3283 O O . ARG A 1 423 ? 9.566 10.792 -13.207 1.00 98.81 423 ARG A O 1
ATOM 3290 N N . ALA A 1 424 ? 8.153 10.051 -14.804 1.00 98.88 424 ALA A N 1
ATOM 3291 C CA . ALA A 1 424 ? 7.018 10.870 -14.409 1.00 98.88 424 ALA A CA 1
ATOM 3292 C C . ALA A 1 424 ? 6.589 10.553 -12.971 1.00 98.88 424 ALA A C 1
ATOM 3294 O O . ALA A 1 424 ? 6.571 11.475 -12.171 1.00 98.88 424 ALA A O 1
ATOM 3295 N N . THR A 1 425 ? 6.376 9.275 -12.633 1.00 98.88 425 THR A N 1
ATOM 3296 C CA . THR A 1 425 ? 6.063 8.811 -11.272 1.00 98.88 425 THR A CA 1
ATOM 3297 C C . THR A 1 425 ? 7.088 9.288 -10.254 1.00 98.88 425 THR A C 1
ATOM 3299 O O . THR A 1 425 ? 6.711 9.821 -9.219 1.00 98.88 425 THR A O 1
ATOM 3302 N N . VAL A 1 426 ? 8.379 9.106 -10.539 1.00 98.88 426 VAL A N 1
ATOM 3303 C CA . VAL A 1 426 ? 9.453 9.449 -9.599 1.00 98.88 426 VAL A CA 1
ATOM 3304 C C . VAL A 1 426 ? 9.492 10.951 -9.317 1.00 98.88 426 VAL A C 1
ATOM 3306 O O . VAL A 1 426 ? 9.464 11.356 -8.161 1.00 98.88 426 VAL A O 1
ATOM 3309 N N . MET A 1 427 ? 9.501 11.791 -10.353 1.00 98.69 427 MET A N 1
ATOM 3310 C CA . MET A 1 427 ? 9.591 13.242 -10.147 1.00 98.69 427 MET A CA 1
ATOM 3311 C C . MET A 1 427 ? 8.332 13.809 -9.489 1.00 98.69 427 MET A C 1
ATOM 3313 O O . MET A 1 427 ? 8.428 14.642 -8.593 1.00 98.69 427 MET A O 1
ATOM 3317 N N . SER A 1 428 ? 7.148 13.334 -9.881 1.00 98.88 428 SER A N 1
ATOM 3318 C CA . SER A 1 428 ? 5.904 13.813 -9.284 1.00 98.88 428 SER A CA 1
ATOM 3319 C C . SER A 1 428 ? 5.708 13.312 -7.854 1.00 98.88 428 SER A C 1
ATOM 3321 O O . SER A 1 428 ? 5.127 14.038 -7.048 1.00 98.88 428 SER A O 1
ATOM 3323 N N . ALA A 1 429 ? 6.192 12.106 -7.523 1.00 98.94 429 ALA A N 1
ATOM 3324 C CA . ALA A 1 429 ? 6.180 11.579 -6.159 1.00 98.94 429 ALA A CA 1
ATOM 3325 C C . ALA A 1 429 ? 7.060 12.424 -5.238 1.00 98.94 429 ALA A C 1
ATOM 3327 O O . ALA A 1 429 ? 6.584 12.823 -4.179 1.00 98.94 429 ALA A O 1
ATOM 3328 N N . ALA A 1 430 ? 8.284 12.757 -5.666 1.00 98.88 430 ALA A N 1
ATOM 3329 C CA . ALA A 1 430 ? 9.168 13.648 -4.916 1.00 98.88 430 ALA A CA 1
ATOM 3330 C C . ALA A 1 430 ? 8.512 15.021 -4.697 1.00 98.88 430 ALA A C 1
ATOM 3332 O O . ALA A 1 430 ? 8.283 15.420 -3.557 1.00 98.88 430 ALA A O 1
ATOM 3333 N N . ALA A 1 431 ? 8.073 15.676 -5.778 1.00 98.94 431 ALA A N 1
ATOM 3334 C CA . ALA A 1 431 ? 7.448 16.998 -5.722 1.00 98.94 431 ALA A CA 1
ATOM 3335 C C . ALA A 1 431 ? 6.195 17.035 -4.831 1.00 98.94 431 ALA A C 1
ATOM 3337 O O . ALA A 1 431 ? 5.979 17.981 -4.064 1.00 98.94 431 ALA A O 1
ATOM 3338 N N . GLY A 1 432 ? 5.352 16.006 -4.943 1.00 98.94 432 GLY A N 1
ATOM 3339 C CA . GLY A 1 432 ? 4.128 15.881 -4.169 1.00 98.94 432 GLY A CA 1
ATOM 3340 C C . GLY A 1 432 ? 4.391 15.634 -2.688 1.00 98.94 432 GLY A C 1
ATOM 3341 O O . GLY A 1 432 ? 3.859 16.372 -1.858 1.00 98.94 432 GLY A O 1
ATOM 3342 N N . ALA A 1 433 ? 5.219 14.638 -2.358 1.00 98.88 433 ALA A N 1
ATOM 3343 C CA . ALA A 1 433 ? 5.552 14.302 -0.976 1.00 98.88 433 ALA A CA 1
ATOM 3344 C C . ALA A 1 433 ? 6.275 15.466 -0.285 1.00 98.88 433 ALA A C 1
ATOM 3346 O O . ALA A 1 433 ? 5.874 15.872 0.800 1.00 98.88 433 ALA A O 1
ATOM 3347 N N . ALA A 1 434 ? 7.248 16.097 -0.948 1.00 98.88 434 ALA A N 1
ATOM 3348 C CA . ALA A 1 434 ? 7.946 17.269 -0.424 1.00 98.88 434 ALA A CA 1
ATOM 3349 C C . ALA A 1 434 ? 6.982 18.416 -0.077 1.00 98.88 434 ALA A C 1
ATOM 3351 O O . ALA A 1 434 ? 7.056 19.009 1.000 1.00 98.88 434 ALA A O 1
ATOM 3352 N N . THR A 1 435 ? 6.023 18.705 -0.963 1.00 98.88 435 THR A N 1
ATOM 3353 C CA . THR A 1 435 ? 5.028 19.760 -0.721 1.00 98.88 435 THR A CA 1
ATOM 3354 C C . THR A 1 435 ? 4.061 19.384 0.405 1.00 98.88 435 THR A C 1
ATOM 3356 O O . THR A 1 435 ? 3.704 20.246 1.212 1.00 98.88 435 THR A O 1
ATOM 3359 N N . ALA A 1 436 ? 3.642 18.118 0.493 1.00 98.81 436 ALA A N 1
ATOM 3360 C CA . ALA A 1 436 ? 2.806 17.637 1.593 1.00 98.81 436 ALA A CA 1
ATOM 3361 C C . ALA A 1 436 ? 3.541 17.758 2.937 1.00 98.81 436 ALA A C 1
ATOM 3363 O O . ALA A 1 436 ? 2.999 18.360 3.861 1.00 98.81 436 ALA A O 1
ATOM 3364 N N . ILE A 1 437 ? 4.801 17.319 3.005 1.00 98.75 437 ILE A N 1
ATOM 3365 C CA . ILE A 1 437 ? 5.665 17.414 4.191 1.00 98.75 437 ILE A CA 1
ATOM 3366 C C . ILE A 1 437 ? 5.844 18.874 4.630 1.00 98.75 437 ILE A C 1
ATOM 3368 O O . ILE A 1 437 ? 5.697 19.189 5.808 1.00 98.75 437 ILE A O 1
ATOM 3372 N N . ALA A 1 438 ? 6.096 19.792 3.694 1.00 98.81 438 ALA A N 1
ATOM 3373 C CA . ALA A 1 438 ? 6.296 21.206 4.010 1.00 98.81 438 ALA A CA 1
ATOM 3374 C C . ALA A 1 438 ? 5.031 21.903 4.546 1.00 98.81 438 ALA A C 1
ATOM 3376 O O . ALA A 1 438 ? 5.121 22.877 5.297 1.00 98.81 438 ALA A O 1
ATOM 3377 N N . THR A 1 439 ? 3.848 21.443 4.129 1.00 98.75 439 THR A N 1
ATOM 3378 C CA . THR A 1 439 ? 2.573 22.138 4.382 1.00 98.75 439 THR A CA 1
ATOM 3379 C C . THR A 1 439 ? 1.650 21.429 5.367 1.00 98.75 439 THR A C 1
ATOM 3381 O O . THR A 1 439 ? 0.707 22.050 5.853 1.00 98.75 439 THR A O 1
ATOM 3384 N N . GLY A 1 440 ? 1.892 20.147 5.654 1.00 98.31 440 GLY A N 1
ATOM 3385 C CA . GLY A 1 440 ? 0.979 19.305 6.427 1.00 98.31 440 GLY A CA 1
ATOM 3386 C C . GLY A 1 440 ? -0.377 19.134 5.735 1.00 98.31 440 GLY A C 1
ATOM 3387 O O . GLY A 1 440 ? -1.403 19.091 6.408 1.00 98.31 440 GLY A O 1
ATOM 3388 N N . HIS A 1 441 ? -0.412 19.140 4.394 1.00 98.62 441 HIS A N 1
ATOM 3389 C CA . HIS A 1 441 ? -1.660 19.127 3.628 1.00 98.62 441 HIS A CA 1
ATOM 3390 C C . HIS A 1 441 ? -1.562 18.262 2.360 1.00 98.62 441 HIS A C 1
ATOM 3392 O O . HIS A 1 441 ? -1.028 18.691 1.331 1.00 98.62 441 HIS A O 1
ATOM 3398 N N . GLY A 1 442 ? -2.208 17.092 2.364 1.00 98.50 442 GLY A N 1
ATOM 3399 C CA . GLY A 1 442 ? -2.133 16.122 1.266 1.00 98.50 442 GLY A CA 1
ATOM 3400 C C . GLY A 1 442 ? -2.586 16.661 -0.103 1.00 98.50 442 GLY A C 1
ATOM 3401 O O . GLY A 1 442 ? -1.904 16.482 -1.112 1.00 98.50 442 GLY A O 1
ATOM 3402 N N . ASN A 1 443 ? -3.680 17.433 -0.179 1.00 98.75 443 ASN A N 1
ATOM 3403 C CA . ASN A 1 443 ? -4.103 18.038 -1.459 1.00 98.75 443 ASN A CA 1
ATOM 3404 C C . ASN A 1 443 ? -3.141 19.127 -1.989 1.00 98.75 443 ASN A C 1
ATOM 3406 O O . ASN A 1 443 ? -3.096 19.362 -3.200 1.00 98.75 443 ASN A O 1
ATOM 3410 N N . ALA A 1 444 ? -2.343 19.782 -1.137 1.00 98.81 444 ALA A N 1
ATOM 3411 C CA . ALA A 1 444 ? -1.269 20.653 -1.621 1.00 98.81 444 ALA A CA 1
ATOM 3412 C C . ALA A 1 444 ? -0.175 19.814 -2.300 1.00 98.81 444 ALA A C 1
ATOM 3414 O O . ALA A 1 444 ? 0.258 20.154 -3.403 1.00 98.81 444 ALA A O 1
ATOM 3415 N N . GLY A 1 445 ? 0.163 18.661 -1.712 1.00 98.88 445 GLY A N 1
ATOM 3416 C CA . GLY A 1 445 ? 1.006 17.643 -2.340 1.00 98.88 445 GLY A CA 1
ATOM 3417 C C . GLY A 1 445 ? 0.460 17.145 -3.681 1.00 98.88 445 GLY A C 1
ATOM 3418 O O . GLY A 1 445 ? 1.179 17.160 -4.678 1.00 98.88 445 GLY A O 1
ATOM 3419 N N . LEU A 1 446 ? -0.836 16.818 -3.776 1.00 98.88 446 LEU A N 1
ATOM 3420 C CA . LEU A 1 446 ? -1.457 16.463 -5.064 1.00 98.88 446 LEU A CA 1
ATOM 3421 C C . LEU A 1 446 ? -1.336 17.586 -6.102 1.00 98.88 446 LEU A C 1
ATOM 3423 O O . LEU A 1 446 ? -1.101 17.323 -7.279 1.00 98.88 446 LEU A O 1
ATOM 3427 N N . SER A 1 447 ? -1.484 18.846 -5.690 1.00 98.94 447 SER A N 1
ATOM 3428 C CA . SER A 1 447 ? -1.314 19.977 -6.608 1.00 98.94 447 SER A CA 1
ATOM 3429 C C . SER A 1 447 ? 0.112 20.049 -7.162 1.00 98.94 447 SER A C 1
ATOM 3431 O O . SER A 1 447 ? 0.286 20.299 -8.356 1.00 98.94 447 SER A O 1
ATOM 3433 N N . ALA A 1 448 ? 1.122 19.797 -6.323 1.00 98.94 448 ALA A N 1
ATOM 3434 C CA . ALA A 1 448 ? 2.522 19.758 -6.740 1.00 98.94 448 ALA A CA 1
ATOM 3435 C C . ALA A 1 448 ? 2.836 18.547 -7.632 1.00 98.94 448 ALA A C 1
ATOM 3437 O O . ALA A 1 448 ? 3.538 18.709 -8.629 1.00 98.94 448 ALA A O 1
ATOM 3438 N N . TRP A 1 449 ? 2.246 17.376 -7.358 1.00 98.94 449 TRP A N 1
ATOM 3439 C CA . TRP A 1 449 ? 2.313 16.212 -8.252 1.00 98.94 449 TRP A CA 1
ATOM 3440 C C . TRP A 1 449 ? 1.864 16.583 -9.670 1.00 98.94 449 TRP A C 1
ATOM 3442 O O . TRP A 1 449 ? 2.592 16.366 -10.638 1.00 98.94 449 TRP A O 1
ATOM 3452 N N . TYR A 1 450 ? 0.680 17.187 -9.817 1.00 98.94 450 TYR A N 1
ATOM 3453 C CA . TYR A 1 450 ? 0.161 17.527 -11.146 1.00 98.94 450 TYR A CA 1
ATOM 3454 C C . TYR A 1 450 ? 0.931 18.664 -11.814 1.00 98.94 450 TYR A C 1
ATOM 3456 O O . TYR A 1 450 ? 1.115 18.643 -13.031 1.00 98.94 450 TYR A O 1
ATOM 3464 N N . LEU A 1 451 ? 1.431 19.630 -11.039 1.00 98.94 451 LEU A N 1
ATOM 3465 C CA . LEU A 1 451 ? 2.337 20.645 -11.569 1.00 98.94 451 LEU A CA 1
ATOM 3466 C C . LEU A 1 451 ? 3.615 20.007 -12.134 1.00 98.94 451 LEU A C 1
ATOM 3468 O O . LEU A 1 451 ? 4.019 20.356 -13.243 1.00 98.94 451 LEU A O 1
ATOM 3472 N N . SER A 1 452 ? 4.204 19.049 -11.413 1.00 98.94 452 SER A N 1
ATOM 3473 C CA . SER A 1 452 ? 5.383 18.303 -11.862 1.00 98.94 452 SER A CA 1
ATOM 3474 C C . SER A 1 452 ? 5.140 17.619 -13.208 1.00 98.94 452 SER A C 1
ATOM 3476 O O . SER A 1 452 ? 5.943 17.750 -14.134 1.00 98.94 452 SER A O 1
ATOM 3478 N N . MET A 1 453 ? 3.974 16.985 -13.375 1.00 98.94 453 MET A N 1
ATOM 3479 C CA . MET A 1 453 ? 3.586 16.358 -14.643 1.00 98.94 453 MET A CA 1
ATOM 3480 C C . MET A 1 453 ? 3.541 17.352 -15.805 1.00 98.94 453 MET A C 1
ATOM 3482 O O . MET A 1 453 ? 4.014 17.044 -16.902 1.00 98.94 453 MET A O 1
ATOM 3486 N N . TYR A 1 454 ? 2.998 18.551 -15.585 1.00 98.88 454 TYR A N 1
ATOM 3487 C CA . TYR A 1 454 ? 2.933 19.583 -16.621 1.00 98.88 454 TYR A CA 1
ATOM 3488 C C . TYR A 1 454 ? 4.322 20.096 -16.994 1.00 98.88 454 TYR A C 1
ATOM 3490 O O . TYR A 1 454 ? 4.653 20.165 -18.176 1.00 98.88 454 TYR A O 1
ATOM 3498 N N . LEU A 1 455 ? 5.156 20.395 -16.000 1.00 98.88 455 LEU A N 1
ATOM 3499 C CA . LEU A 1 455 ? 6.525 20.855 -16.222 1.00 98.88 455 LEU A CA 1
ATOM 3500 C C . LEU A 1 455 ? 7.358 19.813 -16.975 1.00 98.88 455 LEU A C 1
ATOM 3502 O O . LEU A 1 455 ? 8.005 20.148 -17.964 1.00 98.88 455 LEU A O 1
ATOM 3506 N N . HIS A 1 456 ? 7.290 18.543 -16.569 1.00 98.81 456 HIS A N 1
ATOM 3507 C CA . HIS A 1 456 ? 7.995 17.449 -17.239 1.00 98.81 456 HIS A CA 1
ATOM 3508 C C . HIS A 1 456 ? 7.547 17.300 -18.700 1.00 98.81 456 HIS A C 1
ATOM 3510 O O . HIS A 1 456 ? 8.390 17.195 -19.598 1.00 98.81 456 HIS A O 1
ATOM 3516 N N . LYS A 1 457 ? 6.233 17.353 -18.958 1.00 98.81 457 LYS A N 1
ATOM 3517 C CA . LYS A 1 457 ? 5.679 17.257 -20.315 1.00 98.81 457 LYS A CA 1
ATOM 3518 C C . LYS A 1 457 ? 6.263 18.320 -21.245 1.00 98.81 457 LYS A C 1
ATOM 3520 O O . LYS A 1 457 ? 6.684 17.981 -22.353 1.00 98.81 457 LYS A O 1
ATOM 3525 N N . GLU A 1 458 ? 6.331 19.566 -20.784 1.00 98.75 458 GLU A N 1
ATOM 3526 C CA . GLU A 1 458 ? 6.871 20.682 -21.565 1.00 98.75 458 GLU A CA 1
ATOM 3527 C C . GLU A 1 458 ? 8.403 20.643 -21.673 1.00 98.75 458 GLU A C 1
ATOM 3529 O O . GLU A 1 458 ? 8.947 20.939 -22.736 1.00 98.75 458 GLU A O 1
ATOM 3534 N N . ALA A 1 459 ? 9.111 20.216 -20.623 1.00 98.50 459 ALA A N 1
ATOM 3535 C CA . ALA A 1 459 ? 10.572 20.153 -20.615 1.00 98.50 459 ALA A CA 1
ATOM 3536 C C . ALA A 1 459 ? 11.124 19.135 -21.625 1.00 98.50 459 ALA A C 1
ATOM 3538 O O . ALA A 1 459 ? 12.050 19.430 -22.381 1.00 98.50 459 ALA A O 1
ATOM 3539 N N . HIS A 1 460 ? 10.557 17.925 -21.664 1.00 98.38 460 HIS A N 1
ATOM 3540 C CA . HIS A 1 460 ? 11.068 16.839 -22.511 1.00 98.38 460 HIS A CA 1
ATOM 3541 C C . HIS A 1 460 ? 10.253 16.616 -23.789 1.00 98.38 460 HIS A C 1
ATOM 3543 O O . HIS A 1 460 ? 10.628 15.765 -24.605 1.00 98.38 460 HIS A O 1
ATOM 3549 N N . GLY A 1 461 ? 9.146 17.342 -23.982 1.00 98.50 461 GLY A N 1
ATOM 3550 C CA . GLY A 1 461 ? 8.215 17.141 -25.100 1.00 98.50 461 GLY A CA 1
ATOM 3551 C C . GLY A 1 461 ? 7.564 15.751 -25.098 1.00 98.50 461 GLY A C 1
ATOM 3552 O O . GLY A 1 461 ? 7.177 15.233 -26.147 1.00 98.50 461 GLY A O 1
ATOM 3553 N N . ARG A 1 462 ? 7.526 15.103 -23.929 1.00 98.62 462 ARG A N 1
ATOM 3554 C CA . ARG A 1 462 ? 6.974 13.767 -23.666 1.00 98.62 462 ARG A CA 1
ATOM 3555 C C . ARG A 1 462 ? 6.678 13.633 -22.174 1.00 98.62 462 ARG A C 1
ATOM 3557 O O . ARG A 1 462 ? 7.266 14.347 -21.374 1.00 98.62 462 ARG A O 1
ATOM 3564 N N . LEU A 1 463 ? 5.838 12.667 -21.816 1.00 98.69 463 LEU A N 1
ATOM 3565 C CA . LEU A 1 463 ? 5.571 12.307 -20.423 1.00 98.69 463 LEU A CA 1
ATOM 3566 C C . LEU A 1 463 ? 5.578 10.779 -20.275 1.00 98.69 463 LEU A C 1
ATOM 3568 O O . LEU A 1 463 ? 6.637 10.171 -20.396 1.00 98.69 463 LEU A O 1
ATOM 3572 N N . GLY A 1 464 ? 4.415 10.152 -20.083 1.00 98.50 464 GLY A N 1
ATOM 3573 C CA . GLY A 1 464 ? 4.256 8.710 -19.922 1.00 98.50 464 GLY A CA 1
ATOM 3574 C C . GLY A 1 464 ? 3.727 7.976 -21.156 1.00 98.50 464 GLY A C 1
ATOM 3575 O O . GLY A 1 464 ? 3.775 8.474 -22.281 1.00 98.50 464 GLY A O 1
ATOM 3576 N N . PHE A 1 465 ? 3.239 6.754 -20.936 1.00 98.44 465 PHE A N 1
ATOM 3577 C CA . PHE A 1 465 ? 2.568 5.948 -21.959 1.00 98.44 465 PHE A CA 1
ATOM 3578 C C . PHE A 1 465 ? 1.238 6.575 -22.421 1.00 98.44 465 PHE A C 1
ATOM 3580 O O . PHE A 1 465 ? 0.749 7.555 -21.862 1.00 98.44 465 PHE A O 1
ATOM 3587 N N . PHE A 1 466 ? 0.626 5.989 -23.453 1.00 97.81 466 PHE A N 1
ATOM 3588 C CA . PHE A 1 466 ? -0.666 6.442 -23.966 1.00 97.81 466 PHE A CA 1
ATOM 3589 C C . PHE A 1 466 ? -1.772 6.389 -22.899 1.00 97.81 466 PHE A C 1
ATOM 3591 O O . PHE A 1 466 ? -2.174 5.311 -22.470 1.00 97.81 466 PHE A O 1
ATOM 3598 N N . GLY A 1 467 ? -2.292 7.553 -22.510 1.00 95.69 467 GLY A N 1
ATOM 3599 C CA . GLY A 1 467 ? -3.311 7.669 -21.468 1.00 95.69 467 GLY A CA 1
ATOM 3600 C C . GLY A 1 467 ? -2.757 7.683 -20.043 1.00 95.69 467 GLY A C 1
ATOM 3601 O O . GLY A 1 467 ? -3.559 7.661 -19.116 1.00 95.69 467 GLY A O 1
ATOM 3602 N N . TYR A 1 468 ? -1.429 7.735 -19.860 1.00 98.62 468 TYR A N 1
ATOM 3603 C CA . TYR A 1 468 ? -0.803 7.930 -18.546 1.00 98.62 468 TYR A CA 1
ATOM 3604 C C . TYR A 1 468 ? -1.378 9.166 -17.845 1.00 98.62 468 TYR A C 1
ATOM 3606 O O . TYR A 1 468 ? -1.845 9.057 -16.718 1.00 98.62 468 TYR A O 1
ATOM 3614 N N . ASP A 1 469 ? -1.451 10.291 -18.565 1.00 98.56 469 ASP A N 1
ATOM 3615 C CA . ASP A 1 469 ? -1.879 11.585 -18.035 1.00 98.56 469 ASP A CA 1
ATOM 3616 C C . ASP A 1 469 ? -3.386 11.820 -18.037 1.00 98.56 469 ASP A C 1
ATOM 3618 O O . ASP A 1 469 ? -3.818 12.962 -17.918 1.00 98.56 469 ASP A O 1
ATOM 3622 N N . LEU A 1 470 ? -4.217 10.775 -18.129 1.00 98.81 470 LEU A N 1
ATOM 3623 C CA . LEU A 1 470 ? -5.667 10.943 -17.987 1.00 98.81 470 LEU A CA 1
ATOM 3624 C C . LEU A 1 470 ? -5.999 11.655 -16.674 1.00 98.81 470 LEU A C 1
ATOM 3626 O O . LEU A 1 470 ? -6.690 12.673 -16.670 1.00 98.81 470 LEU A O 1
ATOM 3630 N N . GLN A 1 471 ? -5.486 11.125 -15.565 1.00 98.62 471 GLN A N 1
ATOM 3631 C CA . GLN A 1 471 ? -5.711 11.722 -14.256 1.00 98.62 471 GLN A CA 1
ATOM 3632 C C . GLN A 1 471 ? -4.913 13.001 -14.057 1.00 98.62 471 GLN A C 1
ATOM 3634 O O . GLN A 1 471 ? -5.400 13.886 -13.368 1.00 98.62 471 GLN A O 1
ATOM 3639 N N . ASP A 1 472 ? -3.747 13.137 -14.689 1.00 98.81 472 ASP A N 1
ATOM 3640 C CA . ASP A 1 472 ? -2.922 14.326 -14.504 1.00 98.81 472 ASP A CA 1
ATOM 3641 C C . ASP A 1 472 ? -3.498 15.544 -15.226 1.00 98.81 472 ASP A C 1
ATOM 3643 O O . ASP A 1 472 ? -3.463 16.634 -14.672 1.00 98.81 472 ASP A O 1
ATOM 3647 N N . GLN A 1 473 ? -4.119 15.377 -16.401 1.00 98.69 473 GLN A N 1
ATOM 3648 C CA . GLN A 1 473 ? -4.826 16.467 -17.089 1.00 98.69 473 GLN A CA 1
ATOM 3649 C C . GLN A 1 473 ? -6.126 16.868 -16.369 1.00 98.69 473 GLN A C 1
ATOM 3651 O O . GLN A 1 473 ? -6.501 18.040 -16.370 1.00 98.69 473 GLN A O 1
ATOM 3656 N N . CYS A 1 474 ? -6.816 15.918 -15.726 1.00 98.69 474 CYS A N 1
ATOM 3657 C CA . CYS A 1 474 ? -7.941 16.214 -14.828 1.00 98.69 474 CYS A CA 1
ATOM 3658 C C . CYS A 1 474 ? -7.481 16.736 -13.454 1.00 98.69 474 CYS A C 1
ATOM 3660 O O . CYS A 1 474 ? -8.269 17.311 -12.706 1.00 98.69 474 CYS A O 1
ATOM 3662 N N . GLY A 1 475 ? -6.215 16.517 -13.107 1.00 98.44 475 GLY A N 1
ATOM 3663 C CA . GLY A 1 475 ? -5.731 16.528 -11.737 1.00 98.44 475 GLY A CA 1
ATOM 3664 C C . GLY A 1 475 ? -5.862 17.885 -11.078 1.00 98.44 475 GLY A C 1
ATOM 3665 O O . GLY A 1 475 ? -6.583 18.025 -10.092 1.00 98.44 475 GLY A O 1
ATOM 3666 N N . ALA A 1 476 ? -5.227 18.902 -11.664 1.00 98.44 476 ALA A N 1
ATOM 3667 C CA . ALA A 1 476 ? -5.190 20.242 -11.080 1.00 98.44 476 ALA A CA 1
ATOM 3668 C C . ALA A 1 476 ? -6.589 20.828 -10.810 1.00 98.44 476 ALA A C 1
ATOM 3670 O O . ALA A 1 476 ? -6.788 21.475 -9.784 1.00 98.44 476 ALA A O 1
ATOM 3671 N N . THR A 1 477 ? -7.567 20.583 -11.692 1.00 98.50 477 THR A N 1
ATOM 3672 C CA . THR A 1 477 ? -8.937 21.093 -11.501 1.00 98.50 477 THR A CA 1
ATOM 3673 C C . THR A 1 477 ? -9.731 20.300 -10.459 1.00 98.50 477 THR A C 1
ATOM 3675 O O . THR A 1 477 ? -10.601 20.869 -9.805 1.00 98.50 477 THR A O 1
ATOM 3678 N N . ASN A 1 478 ? -9.405 19.021 -10.251 1.00 98.75 478 ASN A N 1
ATOM 3679 C CA . ASN A 1 478 ? -10.115 18.139 -9.322 1.00 98.75 478 ASN A CA 1
ATOM 3680 C C . ASN A 1 478 ? -9.496 18.088 -7.914 1.00 98.75 478 ASN A C 1
ATOM 3682 O O . ASN A 1 478 ? -10.080 17.492 -7.007 1.00 98.75 478 ASN A O 1
ATOM 3686 N N . VAL A 1 479 ? -8.325 18.693 -7.686 1.00 98.69 479 VAL A N 1
ATOM 3687 C CA . VAL A 1 479 ? -7.670 18.667 -6.363 1.00 98.69 479 VAL A CA 1
ATOM 3688 C C . VAL A 1 479 ? -8.508 19.362 -5.290 1.00 98.69 479 VAL A C 1
ATOM 3690 O O . VAL A 1 479 ? -8.702 18.805 -4.213 1.00 98.69 479 VAL A O 1
ATOM 3693 N N . PHE A 1 480 ? -9.021 20.556 -5.589 1.00 98.25 480 PHE A N 1
ATOM 3694 C CA . PHE A 1 480 ? -9.859 21.349 -4.680 1.00 98.25 480 PHE A CA 1
ATOM 3695 C C . PHE A 1 480 ? -11.311 21.453 -5.166 1.00 98.25 480 PHE A C 1
ATOM 3697 O O . PHE A 1 480 ? -12.051 22.345 -4.746 1.00 98.25 480 PHE A O 1
ATOM 3704 N N . SER A 1 481 ? -11.727 20.554 -6.065 1.00 98.69 481 SER A N 1
ATOM 3705 C CA . SER A 1 481 ? -13.142 20.423 -6.397 1.00 98.69 481 SER A CA 1
ATOM 3706 C C . SER A 1 481 ? -13.916 19.942 -5.168 1.00 98.69 481 SER A C 1
ATOM 3708 O O . SER A 1 481 ? -13.390 19.237 -4.311 1.00 98.69 481 SER A O 1
ATOM 3710 N N . TYR A 1 482 ? -15.179 20.336 -5.090 1.00 98.12 482 TYR A N 1
ATOM 3711 C CA . TYR A 1 482 ? -16.157 19.853 -4.113 1.00 98.12 482 TYR A CA 1
ATOM 3712 C C . TYR A 1 482 ? -17.375 19.232 -4.815 1.00 98.12 482 TYR A C 1
ATOM 3714 O O . TYR A 1 482 ? -18.425 19.045 -4.201 1.00 98.12 482 TYR A O 1
ATOM 3722 N N . GLN A 1 483 ? -17.263 18.964 -6.122 1.00 98.69 483 GLN A N 1
ATOM 3723 C CA . GLN A 1 483 ? -18.310 18.292 -6.890 1.00 98.69 483 GLN A CA 1
ATOM 3724 C C . GLN A 1 483 ? -18.373 16.801 -6.532 1.00 98.69 483 GLN A C 1
ATOM 3726 O O . GLN A 1 483 ? -17.415 16.238 -6.003 1.00 98.69 483 GLN A O 1
ATOM 3731 N N . SER A 1 484 ? -19.507 16.170 -6.843 1.00 98.06 484 SER A N 1
ATOM 3732 C CA . SER A 1 484 ? -19.906 14.839 -6.359 1.00 98.06 484 SER A CA 1
ATOM 3733 C C . SER A 1 484 ? -18.831 13.757 -6.427 1.00 98.06 484 SER A C 1
ATOM 3735 O O . SER A 1 484 ? -18.609 13.053 -5.450 1.00 98.06 484 SER A O 1
ATOM 3737 N N . ASP A 1 485 ? -18.210 13.596 -7.589 1.00 97.94 485 ASP A N 1
ATOM 3738 C CA . ASP A 1 485 ? -17.287 12.514 -7.933 1.00 97.94 485 ASP A CA 1
ATOM 3739 C C . ASP A 1 485 ? -15.894 13.049 -8.301 1.00 97.94 485 ASP A C 1
ATOM 3741 O O . ASP A 1 485 ? -15.059 12.334 -8.853 1.00 97.94 485 ASP A O 1
ATOM 3745 N N . GLU A 1 486 ? -15.633 14.309 -7.942 1.00 98.69 486 GLU A N 1
ATOM 3746 C CA . GLU A 1 486 ? -14.346 14.984 -8.106 1.00 98.69 486 GLU A CA 1
ATOM 3747 C C . GLU A 1 486 ? -13.715 15.315 -6.746 1.00 98.69 486 GLU A C 1
ATOM 3749 O O . GLU A 1 486 ? -12.514 15.133 -6.552 1.00 98.69 486 GLU A O 1
ATOM 3754 N N . GLY A 1 487 ? -14.501 15.817 -5.792 1.00 98.25 487 GLY A N 1
ATOM 3755 C CA . GLY A 1 487 ? -13.984 16.342 -4.534 1.00 98.25 487 GLY A CA 1
ATOM 3756 C C . GLY A 1 487 ? -13.759 15.278 -3.469 1.00 98.25 487 GLY A C 1
ATOM 3757 O O . GLY A 1 487 ? -14.713 14.698 -2.962 1.00 98.25 487 GLY A O 1
ATOM 3758 N N . ALA A 1 488 ? -12.499 15.072 -3.082 1.00 98.50 488 ALA A N 1
ATOM 3759 C CA . ALA A 1 488 ? -12.118 14.289 -1.906 1.00 98.50 488 ALA A CA 1
ATOM 3760 C C . ALA A 1 488 ? -10.724 14.708 -1.389 1.00 98.50 488 ALA A C 1
ATOM 3762 O O . ALA A 1 488 ? -9.839 14.975 -2.221 1.00 98.50 488 ALA A O 1
ATOM 3763 N N . PRO A 1 489 ? -10.495 14.743 -0.061 1.00 98.62 489 PRO A N 1
ATOM 3764 C CA . PRO A 1 489 ? -9.150 14.728 0.524 1.00 98.62 489 PRO A CA 1
ATOM 3765 C C . PRO A 1 489 ? -8.358 13.516 0.021 1.00 98.62 489 PRO A C 1
ATOM 3767 O O . PRO A 1 489 ? -8.955 12.457 -0.190 1.00 98.62 489 PRO A O 1
ATOM 3770 N N . VAL A 1 490 ? -7.056 13.663 -0.235 1.00 98.75 490 VAL A N 1
ATOM 3771 C CA . VAL A 1 490 ? -6.225 12.583 -0.806 1.00 98.75 490 VAL A CA 1
ATOM 3772 C C . VAL A 1 490 ? -6.220 11.328 0.066 1.00 98.75 490 VAL A C 1
ATOM 3774 O O . VAL A 1 490 ? -6.274 10.225 -0.471 1.00 98.75 490 VAL A O 1
ATOM 3777 N N . GLU A 1 491 ? -6.292 11.509 1.380 1.00 98.81 491 GLU A N 1
ATOM 3778 C CA . GLU A 1 491 ? -6.330 10.476 2.411 1.00 98.81 491 GLU A CA 1
ATOM 3779 C C . GLU A 1 491 ? -7.506 9.506 2.186 1.00 98.81 491 GLU A C 1
ATOM 3781 O O . GLU A 1 491 ? -7.386 8.295 2.375 1.00 98.81 491 GLU A O 1
ATOM 3786 N N . LEU A 1 492 ? -8.637 10.038 1.704 1.00 98.81 492 LEU A N 1
ATOM 3787 C CA . LEU A 1 492 ? -9.872 9.298 1.419 1.00 98.81 492 LEU A CA 1
ATOM 3788 C C . LEU A 1 492 ? -9.992 8.860 -0.046 1.00 98.81 492 LEU A C 1
ATOM 3790 O O . LEU A 1 492 ? -10.940 8.161 -0.415 1.00 98.81 492 LEU A O 1
ATOM 3794 N N . ARG A 1 493 ? -9.065 9.282 -0.913 1.00 98.81 493 ARG A N 1
ATOM 3795 C CA . ARG A 1 493 ? -8.991 8.764 -2.281 1.00 98.81 493 ARG A CA 1
ATOM 3796 C C . ARG A 1 493 ? -8.398 7.355 -2.255 1.00 98.81 493 ARG A C 1
ATOM 3798 O O . ARG A 1 493 ? -7.892 6.856 -1.256 1.00 98.81 493 ARG A O 1
ATOM 3805 N N . GLY A 1 494 ? -8.476 6.697 -3.397 1.00 98.81 494 GLY A N 1
ATOM 3806 C CA . GLY A 1 494 ? -7.912 5.372 -3.592 1.00 98.81 494 GLY A CA 1
ATOM 3807 C C . GLY A 1 494 ? -8.008 4.965 -5.055 1.00 98.81 494 GLY A C 1
ATOM 3808 O O . GLY A 1 494 ? -8.448 5.762 -5.896 1.00 98.81 494 GLY A O 1
ATOM 3809 N N . PRO A 1 495 ? -7.693 3.707 -5.386 1.00 98.81 495 PRO A N 1
ATOM 3810 C CA . PRO A 1 495 ? -7.796 3.188 -6.751 1.00 98.81 495 PRO A CA 1
ATOM 3811 C C . PRO A 1 495 ? -9.228 3.168 -7.323 1.00 98.81 495 PRO A C 1
ATOM 3813 O O . PRO A 1 495 ? -9.435 2.850 -8.503 1.00 98.81 495 PRO A O 1
ATOM 3816 N N . ASN A 1 496 ? -10.243 3.466 -6.505 1.00 98.69 496 ASN A N 1
ATOM 3817 C CA . ASN A 1 496 ? -11.623 3.631 -6.950 1.00 98.69 496 ASN A CA 1
ATOM 3818 C C . ASN A 1 496 ? -12.038 5.089 -7.210 1.00 98.69 496 ASN A C 1
ATOM 3820 O O . ASN A 1 496 ? -13.091 5.297 -7.812 1.00 98.69 496 ASN A O 1
ATOM 3824 N N . TYR A 1 497 ? -11.220 6.083 -6.842 1.00 98.81 497 TYR A N 1
ATOM 3825 C CA . TYR A 1 497 ? -11.460 7.472 -7.241 1.00 98.81 497 TYR A CA 1
ATOM 3826 C C . TYR A 1 497 ? -11.492 7.560 -8.782 1.00 98.81 497 TYR A C 1
ATOM 3828 O O . TYR A 1 497 ? -10.598 6.992 -9.421 1.00 98.81 497 TYR A O 1
ATOM 3836 N N . PRO A 1 498 ? -12.486 8.219 -9.415 1.00 98.81 498 PRO A N 1
ATOM 3837 C CA . PRO A 1 498 ? -12.783 8.004 -10.835 1.00 98.81 498 PRO A CA 1
ATOM 3838 C C . PRO A 1 498 ? -11.604 8.209 -11.787 1.00 98.81 498 PRO A C 1
ATOM 3840 O O . PRO A 1 498 ? -11.397 7.393 -12.688 1.00 98.81 498 PRO A O 1
ATOM 3843 N N . ASN A 1 499 ? -10.796 9.253 -11.579 1.00 98.69 499 ASN A N 1
ATOM 3844 C CA . ASN A 1 499 ? -9.638 9.498 -12.439 1.00 98.69 499 ASN A CA 1
ATOM 3845 C C . ASN A 1 499 ? -8.527 8.452 -12.249 1.00 98.69 499 ASN A C 1
ATOM 3847 O O . ASN A 1 499 ? -7.797 8.174 -13.192 1.00 98.69 499 ASN A O 1
ATOM 3851 N N . TYR A 1 500 ? -8.424 7.835 -11.070 1.00 98.75 500 TYR A N 1
ATOM 3852 C CA . TYR A 1 500 ? -7.302 6.966 -10.683 1.00 98.75 500 TYR A CA 1
ATOM 3853 C C . TYR A 1 500 ? -7.539 5.495 -11.008 1.00 98.75 500 TYR A C 1
ATOM 3855 O O . TYR A 1 500 ? -6.706 4.637 -10.733 1.00 98.75 500 TYR A O 1
ATOM 3863 N N . ALA A 1 501 ? -8.682 5.184 -11.609 1.00 98.56 501 ALA A N 1
ATOM 3864 C CA . ALA A 1 501 ? -9.214 3.837 -11.721 1.00 98.56 501 ALA A CA 1
ATOM 3865 C C . ALA A 1 501 ? -8.447 2.873 -12.650 1.00 98.56 501 ALA A C 1
ATOM 3867 O O . ALA A 1 501 ? -8.847 1.706 -12.757 1.00 98.56 501 ALA A O 1
ATOM 3868 N N . MET A 1 502 ? -7.421 3.339 -13.370 1.00 98.56 502 MET A N 1
ATOM 3869 C CA . MET A 1 502 ? -6.927 2.648 -14.570 1.00 98.56 502 MET A CA 1
ATOM 3870 C C . MET A 1 502 ? -5.406 2.602 -14.732 1.00 98.56 502 MET A C 1
ATOM 3872 O O . MET A 1 502 ? -4.901 1.630 -15.290 1.00 98.56 502 MET A O 1
ATOM 3876 N N . ASN A 1 503 ? -4.677 3.645 -14.334 1.00 98.56 503 ASN A N 1
ATOM 3877 C CA . ASN A 1 503 ? -3.331 3.882 -14.853 1.00 98.56 503 ASN A CA 1
ATOM 3878 C C . ASN A 1 503 ? -2.250 3.661 -13.787 1.00 98.56 503 ASN A C 1
ATOM 3880 O O . ASN A 1 503 ? -2.345 4.185 -12.681 1.00 98.56 503 ASN A O 1
ATOM 3884 N N . VAL A 1 504 ? -1.204 2.919 -14.161 1.00 98.50 504 VAL A N 1
ATOM 3885 C CA . VAL A 1 504 ? -0.007 2.670 -13.335 1.00 98.50 504 VAL A CA 1
ATOM 3886 C C . VAL A 1 504 ? 0.821 3.927 -13.114 1.00 98.50 504 VAL A C 1
ATOM 3888 O O . VAL A 1 504 ? 0.735 4.862 -13.912 1.00 98.50 504 VAL A O 1
ATOM 3891 N N . GLY A 1 505 ? 1.676 3.923 -12.094 1.00 98.69 505 GLY A N 1
ATOM 3892 C CA . GLY A 1 505 ? 2.658 4.974 -11.835 1.00 98.69 505 GLY A CA 1
ATOM 3893 C C . GLY A 1 505 ? 2.113 6.157 -11.038 1.00 98.69 505 GLY A C 1
ATOM 3894 O O . GLY A 1 505 ? 2.643 7.260 -11.149 1.00 98.69 505 GLY A O 1
ATOM 3895 N N . HIS A 1 506 ? 1.031 5.952 -10.283 1.00 98.94 506 HIS A N 1
ATOM 3896 C CA . HIS A 1 506 ? 0.338 7.037 -9.582 1.00 98.94 506 HIS A CA 1
ATOM 3897 C C . HIS A 1 506 ? -0.102 6.651 -8.174 1.00 98.94 506 HIS A C 1
ATOM 3899 O O . HIS A 1 506 ? 0.270 7.314 -7.215 1.00 98.94 506 HIS A O 1
ATOM 3905 N N . GLN A 1 507 ? -0.853 5.554 -8.035 1.00 98.88 507 GLN A N 1
ATOM 3906 C CA . GLN A 1 507 ? -1.529 5.184 -6.785 1.00 98.88 507 GLN A CA 1
ATOM 3907 C C . GLN A 1 507 ? -0.561 5.042 -5.596 1.00 98.88 507 GLN A C 1
ATOM 3909 O O . GLN A 1 507 ? -0.867 5.520 -4.509 1.00 98.88 507 GLN A O 1
ATOM 3914 N N . GLY A 1 508 ? 0.631 4.466 -5.804 1.00 98.69 508 GLY A N 1
ATOM 3915 C CA . GLY A 1 508 ? 1.668 4.420 -4.765 1.00 98.69 508 GLY A CA 1
ATOM 3916 C C . GLY A 1 508 ? 2.225 5.796 -4.393 1.00 98.69 508 GLY A C 1
ATOM 3917 O O . GLY A 1 508 ? 2.400 6.094 -3.218 1.00 98.69 508 GLY A O 1
ATOM 3918 N N . GLY A 1 509 ? 2.419 6.675 -5.378 1.00 98.81 509 GLY A N 1
ATOM 3919 C CA . GLY A 1 509 ? 2.825 8.061 -5.140 1.00 98.81 509 GLY A CA 1
ATOM 3920 C C . GLY A 1 509 ? 1.768 8.878 -4.393 1.00 98.81 509 GLY A C 1
ATOM 3921 O O . GLY A 1 509 ? 2.109 9.698 -3.550 1.00 98.81 509 GLY A O 1
ATOM 3922 N N . TYR A 1 510 ? 0.481 8.624 -4.638 1.00 98.94 510 TYR A N 1
ATOM 3923 C CA . TYR A 1 510 ? -0.609 9.264 -3.897 1.00 98.94 510 TYR A CA 1
ATOM 3924 C C . TYR A 1 510 ? -0.698 8.794 -2.441 1.00 98.94 510 TYR A C 1
ATOM 3926 O O . TYR A 1 510 ? -1.003 9.607 -1.570 1.00 98.94 510 TYR A O 1
ATOM 3934 N N . ALA A 1 511 ? -0.378 7.527 -2.163 1.00 98.88 511 ALA A N 1
ATOM 3935 C CA . ALA A 1 511 ? -0.213 7.041 -0.793 1.00 98.88 511 ALA A CA 1
ATOM 3936 C C . ALA A 1 511 ? 0.963 7.735 -0.084 1.00 98.88 511 ALA A C 1
ATOM 3938 O O . ALA A 1 511 ? 0.816 8.187 1.041 1.00 98.88 511 ALA A O 1
ATOM 3939 N N . ALA A 1 512 ? 2.081 7.953 -0.773 1.00 97.88 512 ALA A N 1
ATOM 3940 C CA . ALA A 1 512 ? 3.223 8.686 -0.215 1.00 97.88 512 ALA A CA 1
ATOM 3941 C C . ALA A 1 512 ? 2.949 10.178 0.044 1.00 97.88 512 ALA A C 1
ATOM 3943 O O . ALA A 1 512 ? 3.512 10.778 0.946 1.00 97.88 512 ALA A O 1
ATOM 3944 N N . ILE A 1 513 ? 2.078 10.799 -0.755 1.00 98.81 513 ILE A N 1
ATOM 3945 C CA . ILE A 1 513 ? 1.594 12.169 -0.509 1.00 98.81 513 ILE A CA 1
ATOM 3946 C C . ILE A 1 513 ? 0.682 12.230 0.725 1.00 98.81 513 ILE A C 1
ATOM 3948 O O . ILE A 1 513 ? 0.521 13.293 1.321 1.00 98.81 513 ILE A O 1
ATOM 3952 N N . THR A 1 514 ? 0.046 11.107 1.051 1.00 98.19 514 THR A N 1
ATOM 3953 C CA . THR A 1 514 ? -0.898 10.965 2.161 1.00 98.19 514 THR A CA 1
ATOM 3954 C C . THR A 1 514 ? -0.200 10.686 3.493 1.00 98.19 514 THR A C 1
ATOM 3956 O O . THR A 1 514 ? -0.720 11.092 4.526 1.00 98.19 514 THR A O 1
ATOM 3959 N N . SER A 1 515 ? 0.914 9.949 3.461 1.00 96.31 515 SER A N 1
ATOM 3960 C CA . SER A 1 515 ? 1.619 9.404 4.630 1.00 96.31 515 SER A CA 1
ATOM 3961 C C . SER A 1 515 ? 2.355 10.416 5.490 1.00 96.31 515 SER A C 1
ATOM 3963 O O . SER A 1 515 ? 2.880 11.392 4.907 1.00 96.31 515 SER A O 1
#

Organism: NCBI:txid768733

pLDDT: mean 97.56, std 4.57, range [51.44, 98.94]